Protein AF-0000000071768333 (afdb_homodimer)

Nearest PDB structures (foldseek):
  3u5z-assembly2_Q  TM=9.876E-01  e=2.118E-36  Tequatrovirus T4
  1b8h-assembly1_B  TM=9.860E-01  e=3.380E-34  Escherichia phage RB69
  3aiz-assembly1_C  TM=6.702E-01  e=4.436E-08  Sulfurisphaera tokodaii str. 7
  8dt6-assembly1_B  TM=5.498E-01  e=1.725E-06  Elizabethkingia anophelis NUHP1
  7stb-assembly1_F  TM=6.294E-01  e=1.256E-04  Saccharomyces cerevisiae S288C

Radius of gyration: 30.06 Å; Cα contacts (8 Å, |Δi|>4): 985; chains: 2; bounding box: 63×84×55 Å

Organism: Enterobacteria phage T2 (NCBI:txid2060721)

Sequence (456 aa):
MKLSKDTTALLKNFATINSGIMLKSGQFIMTRAVNGTTYAEANISDVIDFDVAIYDLNGFLGILSLVNDDAEISQSEDGNIKIADARSTIFWPAADPSTVVAPNKPIPFPVASVVTEIKAEDLQQLLRVSRGLQIDTIAITVKEGKIVINGFNKVEDSALTRVKYSLTLGDYDGENTFNFIINMANMKMQPGNYKLLLWAKGKQGAAKFEGEHANYVVALEADSTHDFMKLSKDTTALLKNFATINSGIMLKSGQFIMTRAVNGTTYAEANISDVIDFDVAIYDLNGFLGILSLVNDDAEISQSEDGNIKIADARSTIFWPAADPSTVVAPNKPIPFPVASVVTEIKAEDLQQLLRVSRGLQIDTIAITVKEGKIVINGFNKVEDSALTRVKYSLTLGDYDGENTFNFIINMANMKMQPGNYKLLLWAKGKQGAAKFEGEHANYVVALEADSTHDF

Secondary structure (DSSP, 8-state):
----HHHHHHHHHHHTT-S-EEE-SEEEEEEE-TTSSEEEEEEEEEEE-S-EEES-HHHHHHHHTTS-TT-EEEE-TTSPEEEE-SSEEEEEPPBPGGGS---SSPPPPPPPSEEEEE-HHHHHHHHHHHHHTT--EEEEEEETTEEEEEEE-TTT-TT--S--EEEEEEE------EEEEEEGGG--PPSS-EEEEEEEETTEEEEEEE-SS-EEEEEPPTT-EE--/----HHHHHHHHHHHTT-S-EEE-SEEEEEEE-TTSSEEEEEEEEEEE-S-EEES-HHHHHHHHTTS-TTPEEEE-TTS-EEEE-SS-EEEEPPBPGGGS---SS--PPPPPSEEEEE-HHHHHHHHHHHHHHT--EEEEEEETTEEEEEEE-TTT-TT--S-SEEEEEEE------EEEEEEGGG--PPSS-EEEEEEEETTEEEEEEE-SS-EEEEEPPTT-EE--

Solvent-accessible surface area (backbone atoms only — not comparable to full-atom values): 24592 Å² total; per-residue (Å²): 69,60,77,48,72,68,52,49,51,51,50,56,43,46,30,76,52,20,48,26,33,51,44,43,57,40,39,56,47,49,36,28,23,87,87,64,44,27,37,37,39,32,71,48,95,46,56,40,82,54,70,47,22,33,53,53,38,59,59,53,53,54,52,56,70,64,49,61,91,78,31,38,40,45,74,38,94,86,61,25,36,31,40,34,48,98,47,37,38,38,49,46,76,50,37,61,58,89,79,34,60,50,66,90,61,87,78,83,76,72,84,54,74,43,78,53,50,43,46,32,69,56,50,51,48,51,56,56,49,22,67,77,70,54,35,47,27,33,33,42,30,69,54,96,55,21,33,28,41,35,27,18,35,41,91,86,30,78,83,66,75,66,73,76,40,77,44,78,56,45,80,45,90,71,86,71,55,46,38,44,26,36,53,47,88,55,67,68,73,73,90,47,51,26,44,34,32,33,30,64,57,91,88,44,43,36,36,34,39,44,38,90,65,40,36,36,38,30,45,43,42,84,85,36,46,66,67,115,70,58,76,49,72,68,50,50,52,51,50,54,46,44,31,75,52,21,49,26,32,54,44,43,57,40,39,57,48,50,37,27,22,86,86,62,45,27,37,38,37,33,72,47,94,45,57,40,82,54,69,46,20,33,56,52,38,59,60,54,52,53,54,55,70,72,47,61,91,78,31,38,41,44,74,38,95,87,61,25,36,29,39,32,48,98,86,46,75,46,80,45,78,48,37,61,60,90,78,34,62,51,66,90,62,89,75,84,74,72,84,54,74,44,76,53,50,44,48,32,72,54,51,50,37,51,55,55,47,22,65,74,69,53,35,46,28,35,32,41,31,70,55,94,56,21,32,29,41,33,26,18,34,42,91,84,31,77,84,66,77,64,70,39,30,38,36,57,56,44,82,46,88,70,88,72,55,45,39,44,27,35,54,46,90,54,68,66,71,72,90,46,51,26,44,35,33,33,32,63,55,91,88,44,42,36,38,32,38,43,37,93,65,39,35,37,37,30,44,44,42,81,87,37,46,66,66,114

pLDDT: mean 96.25, std 2.47, range [83.44, 98.75]

InterPro domains:
  IPR004190 DNA polymerase processivity factor [PF02916] (1-109)
  IPR015200 Sliding clamp, C-terminal [PF09116] (115-222)
  IPR046389 Sliding clamp [MF_04161] (1-223)
  IPR046938 DNA clamp superfamily [SSF55979] (1-110)
  IPR046938 DNA clamp superfamily [SSF55979] (111-228)

Structure (mmCIF, N/CA/C/O backbone):
data_AF-0000000071768333-model_v1
#
loop_
_entity.id
_entity.type
_entity.pdbx_description
1 polymer 'Sliding clamp'
#
loop_
_atom_site.group_PDB
_atom_site.id
_atom_site.type_symbol
_atom_site.label_atom_id
_atom_site.label_alt_id
_atom_site.label_comp_id
_atom_site.label_asym_id
_atom_site.label_entity_id
_atom_site.label_seq_id
_atom_site.pdbx_PDB_ins_code
_atom_site.Cartn_x
_atom_site.Cartn_y
_atom_site.Cartn_z
_atom_site.occupancy
_atom_site.B_iso_or_equiv
_atom_site.auth_seq_id
_atom_site.auth_comp_id
_atom_site.auth_asym_id
_atom_site.auth_atom_id
_atom_site.pdbx_PDB_model_num
ATOM 1 N N . MET A 1 1 ? -15.289 -13.883 7.852 1 95 1 MET A N 1
ATOM 2 C CA . MET A 1 1 ? -14.164 -14.82 7.898 1 95 1 MET A CA 1
ATOM 3 C C . MET A 1 1 ? -12.875 -14.094 8.273 1 95 1 MET A C 1
ATOM 5 O O . MET A 1 1 ? -12.844 -12.867 8.328 1 95 1 MET A O 1
ATOM 9 N N . LYS A 1 2 ? -11.812 -14.945 8.594 1 94.31 2 LYS A N 1
ATOM 10 C CA . LYS A 1 2 ? -10.453 -14.469 8.836 1 94.31 2 LYS A CA 1
ATOM 11 C C . LYS A 1 2 ? -9.438 -15.25 7.996 1 94.31 2 LYS A C 1
ATOM 13 O O . LYS A 1 2 ? -9.633 -16.438 7.73 1 94.31 2 LYS A O 1
ATOM 18 N N . LEU A 1 3 ? -8.523 -14.523 7.559 1 95.62 3 LEU A N 1
ATOM 19 C CA . LEU A 1 3 ? -7.477 -15.18 6.781 1 95.62 3 LEU A CA 1
ATOM 20 C C . LEU A 1 3 ? -6.188 -15.289 7.59 1 95.62 3 LEU A C 1
ATOM 22 O O . LEU A 1 3 ? -5.648 -14.273 8.039 1 95.62 3 LEU A O 1
ATOM 26 N N . SER A 1 4 ? -5.801 -16.469 7.746 1 95.38 4 SER A N 1
ATOM 27 C CA . SER A 1 4 ? -4.543 -16.703 8.445 1 95.38 4 SER A CA 1
ATOM 28 C C . SER A 1 4 ? -3.355 -16.188 7.652 1 95.38 4 SER A C 1
ATOM 30 O O . SER A 1 4 ? -3.486 -15.867 6.469 1 95.38 4 SER A O 1
ATOM 32 N N . LYS A 1 5 ? -2.219 -16.156 8.32 1 94.5 5 LYS A N 1
ATOM 33 C CA . LYS A 1 5 ? -0.98 -15.734 7.668 1 94.5 5 LYS A CA 1
ATOM 34 C C . LYS A 1 5 ? -0.617 -16.672 6.523 1 94.5 5 LYS A C 1
ATOM 36 O O . LYS A 1 5 ? -0.11 -16.234 5.488 1 94.5 5 LYS A O 1
ATOM 41 N N . ASP A 1 6 ? -0.889 -17.938 6.691 1 95.81 6 ASP A N 1
ATOM 42 C CA . ASP A 1 6 ? -0.588 -18.938 5.664 1 95.81 6 ASP A CA 1
ATOM 43 C C . ASP A 1 6 ? -1.44 -18.703 4.418 1 95.81 6 ASP A C 1
ATOM 45 O O . ASP A 1 6 ? -0.931 -18.734 3.295 1 95.81 6 ASP A O 1
ATOM 49 N N . THR A 1 7 ? -2.68 -18.453 4.668 1 97 7 THR A N 1
ATOM 50 C CA . THR A 1 7 ? -3.57 -18.203 3.541 1 97 7 THR A CA 1
ATOM 51 C C . THR A 1 7 ? -3.195 -16.906 2.824 1 97 7 THR A C 1
ATOM 53 O O . THR A 1 7 ? -3.162 -16.859 1.594 1 97 7 THR A O 1
ATOM 56 N N . THR A 1 8 ? -2.877 -15.93 3.598 1 97.31 8 THR A N 1
ATOM 57 C CA . THR A 1 8 ? -2.494 -14.648 3.012 1 97.31 8 THR A CA 1
ATOM 58 C C . THR A 1 8 ? -1.223 -14.797 2.18 1 97.31 8 THR A C 1
ATOM 60 O O . THR A 1 8 ? -1.106 -14.203 1.106 1 97.31 8 THR A O 1
ATOM 63 N N . ALA A 1 9 ? -0.31 -15.617 2.668 1 96.94 9 ALA A N 1
ATOM 64 C CA . ALA A 1 9 ? 0.93 -15.852 1.934 1 96.94 9 ALA A CA 1
ATOM 65 C C . ALA A 1 9 ? 0.655 -16.531 0.598 1 96.94 9 ALA A C 1
ATOM 67 O O . ALA A 1 9 ? 1.267 -16.203 -0.418 1 96.94 9 ALA A O 1
ATOM 68 N N . LEU A 1 10 ? -0.223 -17.438 0.594 1 98.06 10 LEU A N 1
ATOM 69 C CA . LEU A 1 10 ? -0.598 -18.141 -0.635 1 98.06 10 LEU A CA 1
ATOM 70 C C . LEU A 1 10 ? -1.251 -17.172 -1.622 1 98.06 10 LEU A C 1
ATOM 72 O O . LEU A 1 10 ? -0.94 -17.203 -2.814 1 98.06 10 LEU A O 1
ATOM 76 N N . LEU A 1 11 ? -2.098 -16.344 -1.061 1 98.5 11 LEU A N 1
ATOM 77 C CA . LEU A 1 11 ? -2.783 -15.383 -1.915 1 98.5 11 LEU A CA 1
ATOM 78 C C . LEU A 1 11 ? -1.797 -14.375 -2.494 1 98.5 11 LEU A C 1
ATOM 80 O O . LEU A 1 11 ? -1.945 -13.938 -3.639 1 98.5 11 LEU A O 1
ATOM 84 N N . LYS A 1 12 ? -0.836 -14.031 -1.71 1 98.38 12 LYS A N 1
ATOM 85 C CA . LYS A 1 12 ? 0.216 -13.148 -2.215 1 98.38 12 LYS A CA 1
ATOM 86 C C . LYS A 1 12 ? 0.971 -13.805 -3.369 1 98.38 12 LYS A C 1
ATOM 88 O O . LYS A 1 12 ? 1.278 -13.148 -4.367 1 98.38 12 LYS A O 1
ATOM 93 N N . ASN A 1 13 ? 1.216 -15 -3.191 1 98.31 13 ASN A N 1
ATOM 94 C CA . ASN A 1 13 ? 1.855 -15.75 -4.273 1 98.31 13 ASN A CA 1
ATOM 95 C C . ASN A 1 13 ? 0.969 -15.805 -5.516 1 98.31 13 ASN A C 1
ATOM 97 O O . ASN A 1 13 ? 1.438 -15.562 -6.629 1 98.31 13 ASN A O 1
ATOM 101 N N . PHE A 1 14 ? -0.301 -16.125 -5.363 1 98.75 14 PHE A N 1
ATOM 102 C CA . PHE A 1 14 ? -1.235 -16.203 -6.48 1 98.75 14 PHE A CA 1
ATOM 103 C C . PHE A 1 14 ? -1.341 -14.867 -7.199 1 98.75 14 PHE A C 1
ATOM 105 O O . PHE A 1 14 ? -1.521 -14.828 -8.422 1 98.75 14 PHE A O 1
ATOM 112 N N . ALA A 1 15 ? -1.165 -13.82 -6.43 1 98.5 15 ALA A N 1
ATOM 113 C CA . ALA A 1 15 ? -1.24 -12.492 -7.02 1 98.5 15 ALA A CA 1
ATOM 114 C C . ALA A 1 15 ? -0.117 -12.273 -8.031 1 98.5 15 ALA A C 1
ATOM 116 O O . ALA A 1 15 ? -0.222 -11.414 -8.914 1 98.5 15 ALA A O 1
ATOM 117 N N . THR A 1 16 ? 1.006 -12.977 -7.91 1 98 16 THR A N 1
ATOM 118 C CA . THR A 1 16 ? 2.1 -12.875 -8.875 1 98 16 THR A CA 1
ATOM 119 C C . THR A 1 16 ? 1.741 -13.586 -10.172 1 98 16 THR A C 1
ATOM 121 O O . THR A 1 16 ? 2.375 -13.359 -11.203 1 98 16 THR A O 1
ATOM 124 N N . ILE A 1 17 ? 0.744 -14.445 -10.102 1 98.31 17 ILE A N 1
ATOM 125 C CA . ILE A 1 17 ? 0.297 -15.203 -11.266 1 98.31 17 ILE A CA 1
ATOM 126 C C . ILE A 1 17 ? -0.819 -14.445 -11.984 1 98.31 17 ILE A C 1
ATOM 128 O O . ILE A 1 17 ? -0.836 -14.367 -13.211 1 98.31 17 ILE A O 1
ATOM 132 N N . ASN A 1 18 ? -1.646 -13.945 -11.188 1 98.31 18 ASN A N 1
ATOM 133 C CA . ASN A 1 18 ? -2.783 -13.156 -11.648 1 98.31 18 ASN A CA 1
ATOM 134 C C . ASN A 1 18 ? -3.125 -12.031 -10.672 1 98.31 18 ASN A C 1
ATOM 136 O O . ASN A 1 18 ? -3.227 -12.266 -9.469 1 98.31 18 ASN A O 1
ATOM 140 N N . SER A 1 19 ? -3.346 -10.828 -11.234 1 98.19 19 SER A N 1
ATOM 141 C CA . SER A 1 19 ? -3.645 -9.695 -10.359 1 98.19 19 SER A CA 1
ATOM 142 C C . SER A 1 19 ? -5 -9.859 -9.68 1 98.19 19 SER A C 1
ATOM 144 O O . SER A 1 19 ? -5.234 -9.305 -8.609 1 98.19 19 SER A O 1
ATOM 146 N N . GLY A 1 20 ? -5.895 -10.633 -10.367 1 98.25 20 GLY A N 1
ATOM 147 C CA . GLY A 1 20 ? -7.215 -10.875 -9.805 1 98.25 20 GLY A CA 1
ATOM 148 C C . GLY A 1 20 ? -7.418 -12.312 -9.367 1 98.25 20 GLY A C 1
ATOM 149 O O . GLY A 1 20 ? -6.594 -13.18 -9.656 1 98.25 20 GLY A O 1
ATOM 150 N N . ILE A 1 21 ? -8.523 -12.516 -8.664 1 98.56 21 ILE A N 1
ATOM 151 C CA . ILE A 1 21 ? -8.844 -13.875 -8.242 1 98.56 21 ILE A CA 1
ATOM 152 C C . ILE A 1 21 ? -10.344 -14 -7.984 1 98.56 21 ILE A C 1
ATOM 154 O O . ILE A 1 21 ? -11 -13.016 -7.637 1 98.56 21 ILE A O 1
ATOM 158 N N . MET A 1 22 ? -10.852 -15.141 -8.227 1 98.44 22 MET A N 1
ATOM 159 C CA . MET A 1 22 ? -12.195 -15.523 -7.809 1 98.44 22 MET A CA 1
ATOM 160 C C . MET A 1 22 ? -12.148 -16.438 -6.594 1 98.44 22 MET A C 1
ATOM 162 O O . MET A 1 22 ? -11.633 -17.562 -6.676 1 98.44 22 MET A O 1
ATOM 166 N N . LEU A 1 23 ? -12.578 -15.93 -5.484 1 98 23 LEU A N 1
ATOM 167 C CA . LEU A 1 23 ? -12.695 -16.766 -4.293 1 98 23 LEU A CA 1
ATOM 168 C C . LEU A 1 23 ? -14.086 -17.406 -4.211 1 98 23 LEU A C 1
ATOM 170 O O . LEU A 1 23 ? -15.094 -16.703 -4.32 1 98 23 LEU A O 1
ATOM 174 N N . LYS A 1 24 ? -14.078 -18.625 -4.055 1 97.19 24 LYS A N 1
ATOM 175 C CA . LYS A 1 24 ? -15.32 -19.375 -3.863 1 97.19 24 LYS A CA 1
ATOM 176 C C . LYS A 1 24 ? -15.414 -19.922 -2.445 1 97.19 24 LYS A C 1
ATOM 178 O O . LYS A 1 24 ? -14.398 -20.266 -1.834 1 97.19 24 LYS A O 1
ATOM 183 N N . SER A 1 25 ? -16.672 -19.984 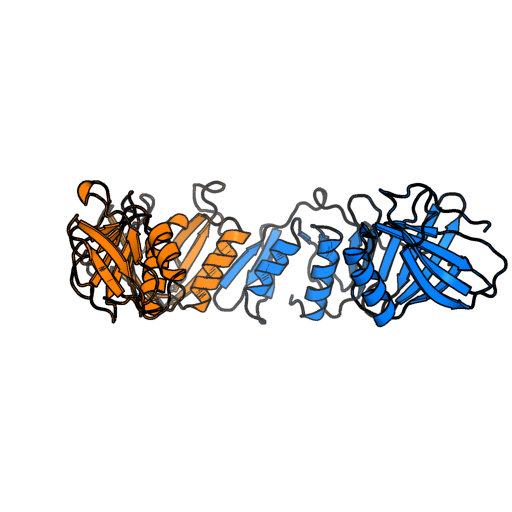-2.01 1 97.75 25 SER A N 1
ATOM 184 C CA . SER A 1 25 ? -16.906 -20.531 -0.677 1 97.75 25 SER A CA 1
ATOM 185 C C . SER A 1 25 ? -16.266 -21.922 -0.535 1 97.75 25 SER A C 1
ATOM 187 O O . SER A 1 25 ? -16.359 -22.75 -1.443 1 97.75 25 SER A O 1
ATOM 189 N N . GLY A 1 26 ? -15.609 -22.109 0.579 1 97.94 26 GLY A N 1
ATOM 190 C CA . GLY A 1 26 ? -14.922 -23.375 0.814 1 97.94 26 GLY A CA 1
ATOM 191 C C . GLY A 1 26 ? -13.469 -23.188 1.227 1 97.94 26 GLY A C 1
ATOM 192 O O . GLY A 1 26 ? -13.117 -22.172 1.826 1 97.94 26 GLY A O 1
ATOM 193 N N . GLN A 1 27 ? -12.664 -24.219 1.012 1 98.25 27 GLN A N 1
ATOM 194 C CA . GLN A 1 27 ? -11.281 -24.203 1.48 1 98.25 27 GLN A CA 1
ATOM 195 C C . GLN A 1 27 ? -10.305 -24.422 0.326 1 98.25 27 GLN A C 1
ATOM 197 O O . GLN A 1 27 ? -9.148 -24.781 0.542 1 98.25 27 GLN A O 1
ATOM 202 N N . PHE A 1 28 ? -10.867 -24.234 -0.88 1 98.12 28 PHE A N 1
ATOM 203 C CA . PHE A 1 28 ? -10.07 -24.438 -2.084 1 98.12 28 PHE A CA 1
ATOM 204 C C . PHE A 1 28 ? -9.938 -23.141 -2.875 1 98.12 28 PHE A C 1
ATOM 206 O O . PHE A 1 28 ? -10.945 -22.484 -3.168 1 98.12 28 PHE A O 1
ATOM 213 N N . ILE A 1 29 ? -8.703 -22.75 -3.17 1 98.44 29 ILE A N 1
ATOM 214 C CA . ILE A 1 29 ? -8.484 -21.562 -3.98 1 98.44 29 ILE A CA 1
ATOM 215 C C . ILE A 1 29 ? -7.668 -21.922 -5.219 1 98.44 29 ILE A C 1
ATOM 217 O O . ILE A 1 29 ? -6.883 -22.875 -5.199 1 98.44 29 ILE A O 1
ATOM 221 N N . MET A 1 30 ? -7.871 -21.203 -6.273 1 98.56 30 MET A N 1
ATOM 222 C CA . MET A 1 30 ? -7.145 -21.438 -7.52 1 98.56 30 MET A CA 1
ATOM 223 C C . MET A 1 30 ? -7.004 -20.141 -8.32 1 98.56 30 MET A C 1
ATOM 225 O O . MET A 1 30 ? -7.766 -19.203 -8.109 1 98.56 30 MET A O 1
ATOM 229 N N . THR A 1 31 ? -6.039 -20.078 -9.148 1 98.62 31 THR A N 1
ATOM 230 C CA . THR A 1 31 ? -5.777 -18.938 -10.031 1 98.62 31 THR A CA 1
ATOM 231 C C . THR A 1 31 ? -5.113 -19.406 -11.328 1 98.62 31 THR A C 1
ATOM 233 O O . THR A 1 31 ? -4.688 -20.562 -11.43 1 98.62 31 THR A O 1
ATOM 236 N N . ARG A 1 32 ? -5.133 -18.594 -12.281 1 98.06 32 ARG A N 1
ATOM 237 C CA . ARG A 1 32 ? -4.426 -18.844 -13.531 1 98.06 32 ARG A CA 1
ATOM 238 C C . ARG A 1 32 ? -3.967 -17.547 -14.18 1 98.06 32 ARG A C 1
ATOM 240 O O . ARG A 1 32 ? -4.613 -16.516 -14.023 1 98.06 32 ARG A O 1
ATOM 247 N N . ALA A 1 33 ? -2.912 -17.672 -14.852 1 97.75 33 ALA A N 1
ATOM 248 C CA . ALA A 1 33 ? -2.443 -16.516 -15.625 1 97.75 33 ALA A CA 1
ATOM 249 C C . ALA A 1 33 ? -3.422 -16.172 -16.734 1 97.75 33 ALA A C 1
ATOM 251 O O . ALA A 1 33 ? -4.094 -17.047 -17.281 1 97.75 33 ALA A O 1
ATOM 252 N N . VAL A 1 34 ? -3.465 -14.938 -17.109 1 95.88 34 VAL A N 1
ATOM 253 C CA . VAL A 1 34 ? -4.379 -14.445 -18.141 1 95.88 34 VAL A CA 1
ATOM 254 C C . VAL A 1 34 ? -4.086 -15.133 -19.469 1 95.88 34 VAL A C 1
ATOM 256 O O . VAL A 1 34 ? -5.012 -15.477 -20.203 1 95.88 34 VAL A O 1
ATOM 259 N N . ASN A 1 35 ? -2.834 -15.367 -19.703 1 95.12 35 ASN A N 1
ATOM 260 C CA . ASN A 1 35 ? -2.451 -15.984 -20.984 1 95.12 35 ASN A CA 1
ATOM 261 C C . ASN A 1 35 ? -2.521 -17.5 -20.906 1 95.12 35 ASN A C 1
ATOM 263 O O . ASN A 1 35 ? -2.174 -18.188 -21.875 1 95.12 35 ASN A O 1
ATOM 267 N N . GLY A 1 36 ? -2.844 -18.062 -19.766 1 94.38 36 GLY A N 1
ATOM 268 C CA . GLY A 1 36 ? -3.092 -19.484 -19.641 1 94.38 36 GLY A CA 1
ATOM 269 C C . GLY A 1 36 ? -1.823 -20.297 -19.453 1 94.38 36 GLY A C 1
ATOM 270 O O . GLY A 1 36 ? -1.857 -21.531 -19.5 1 94.38 36 GLY A O 1
ATOM 271 N N . THR A 1 37 ? -0.722 -19.688 -19.141 1 96.69 37 THR A N 1
ATOM 272 C CA . THR A 1 37 ? 0.565 -20.375 -19.109 1 96.69 37 THR A CA 1
ATOM 273 C C . THR A 1 37 ? 0.819 -20.984 -17.734 1 96.69 37 THR A C 1
ATOM 275 O O . THR A 1 37 ? 1.66 -21.875 -17.594 1 96.69 37 THR A O 1
ATOM 278 N N . THR A 1 38 ? 0.143 -20.469 -16.766 1 98 38 THR A N 1
ATOM 279 C CA . THR A 1 38 ? 0.355 -20.953 -15.398 1 98 38 THR A CA 1
ATOM 280 C C . THR A 1 38 ? -0.974 -21.094 -14.664 1 98 38 THR A C 1
ATOM 282 O O . THR A 1 38 ? -1.85 -20.234 -14.773 1 98 38 THR A O 1
ATOM 285 N N . TYR A 1 39 ? -1.145 -22.188 -14.031 1 98.25 39 TYR A N 1
ATOM 286 C CA . TYR A 1 39 ? -2.262 -22.5 -13.141 1 98.25 39 TYR A CA 1
ATOM 287 C C . TYR A 1 39 ? -1.769 -22.875 -11.75 1 98.25 39 TYR A C 1
ATOM 289 O O . TYR A 1 39 ? -0.759 -23.578 -11.617 1 98.25 39 TYR A O 1
ATOM 297 N N . ALA A 1 40 ? -2.422 -22.406 -10.711 1 98.56 40 ALA A N 1
ATOM 298 C CA . ALA A 1 40 ? -2.07 -22.766 -9.336 1 98.56 40 ALA A CA 1
ATOM 299 C C . ALA A 1 40 ? -3.318 -23.047 -8.508 1 98.56 40 ALA A C 1
ATOM 301 O O . ALA A 1 40 ? -4.383 -22.469 -8.758 1 98.56 40 ALA A O 1
ATOM 302 N N . GL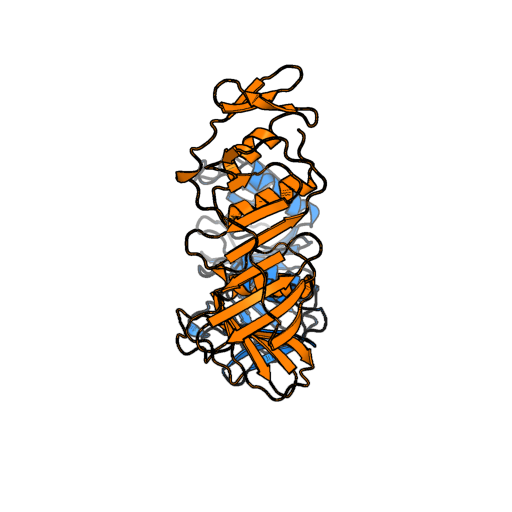U A 1 41 ? -3.168 -23.891 -7.555 1 98.5 41 GLU A N 1
ATOM 303 C CA . GLU A 1 41 ? -4.273 -24.25 -6.672 1 98.5 41 GLU A CA 1
ATOM 304 C C . GLU A 1 41 ? -3.768 -24.656 -5.293 1 98.5 41 GLU A C 1
ATOM 306 O O . GLU A 1 41 ? -2.609 -25.062 -5.145 1 98.5 41 GLU A O 1
ATOM 311 N N . ALA A 1 42 ? -4.648 -24.594 -4.273 1 98.44 42 ALA A N 1
ATOM 312 C CA . ALA A 1 42 ? -4.27 -24.969 -2.916 1 98.44 42 ALA A CA 1
ATOM 313 C C . ALA A 1 42 ? -5.508 -25.203 -2.051 1 98.44 42 ALA A C 1
ATOM 315 O O . ALA A 1 42 ? -6.539 -24.562 -2.238 1 98.44 42 ALA A O 1
ATOM 316 N N . ASN A 1 43 ? -5.371 -26.156 -1.178 1 98.06 43 ASN A N 1
ATOM 317 C CA . ASN A 1 43 ? -6.285 -26.25 -0.046 1 98.06 43 ASN A CA 1
ATOM 318 C C . ASN A 1 43 ? -5.805 -25.406 1.138 1 98.06 43 ASN A C 1
ATOM 320 O O . ASN A 1 43 ? -4.633 -25.469 1.513 1 98.06 43 ASN A O 1
ATOM 324 N N . ILE A 1 44 ? -6.695 -24.609 1.675 1 98.06 44 ILE A N 1
ATOM 325 C CA . ILE A 1 44 ? -6.293 -23.734 2.768 1 98.06 44 ILE A CA 1
ATOM 326 C C . ILE A 1 44 ? -6.98 -24.172 4.062 1 98.06 44 ILE A C 1
ATOM 328 O O . ILE A 1 44 ? -7.977 -24.906 4.027 1 98.06 44 ILE A O 1
ATOM 332 N N . SER A 1 45 ? -6.367 -23.734 5.168 1 96.62 45 SER A N 1
ATOM 333 C CA . SER A 1 45 ? -6.91 -24.094 6.477 1 96.62 45 SER A CA 1
ATOM 334 C C . SER A 1 45 ? -8.117 -23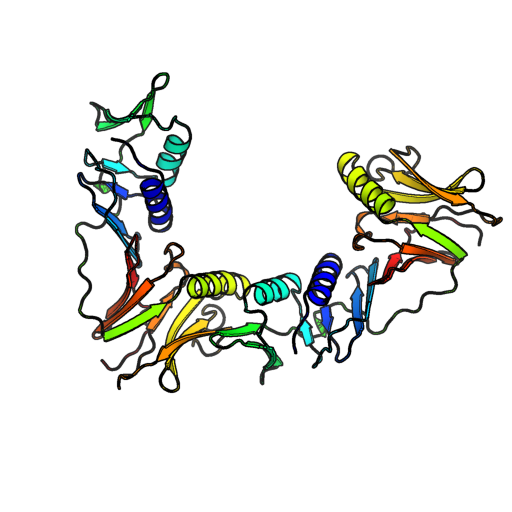.219 6.828 1 96.62 45 SER A C 1
ATOM 336 O O . SER A 1 45 ? -8.969 -23.625 7.617 1 96.62 45 SER A O 1
ATOM 338 N N . ASP A 1 46 ? -8.227 -22.047 6.266 1 96.75 46 ASP A N 1
ATOM 339 C CA . ASP A 1 46 ? -9.344 -21.141 6.488 1 96.75 46 ASP A CA 1
ATOM 340 C C . ASP A 1 46 ? -10.547 -21.531 5.629 1 96.75 46 ASP A C 1
ATOM 342 O O . ASP A 1 46 ? -10.43 -22.344 4.715 1 96.75 46 ASP A O 1
ATOM 346 N N . VAL A 1 47 ? -11.656 -20.969 6.031 1 97.75 47 VAL A N 1
ATOM 347 C CA . VAL A 1 47 ? -12.859 -21.188 5.238 1 97.75 47 VAL A CA 1
ATOM 348 C C . VAL A 1 47 ? -13.312 -19.875 4.613 1 97.75 47 VAL A C 1
ATOM 350 O O . VAL A 1 47 ? -13.523 -18.891 5.316 1 97.75 47 VAL A O 1
ATOM 353 N N . ILE A 1 48 ? -13.43 -19.844 3.32 1 97.75 48 ILE A N 1
ATOM 354 C CA . ILE A 1 48 ? -14.023 -18.719 2.621 1 97.75 48 ILE A CA 1
ATOM 355 C C . ILE A 1 48 ? -15.547 -18.781 2.748 1 97.75 48 ILE A C 1
ATOM 357 O O . ILE A 1 48 ? -16.172 -19.766 2.361 1 97.75 48 ILE A O 1
ATOM 361 N N . ASP A 1 49 ? -16.141 -17.656 3.121 1 96.62 49 ASP A N 1
ATOM 362 C CA . ASP A 1 49 ? -17.531 -17.688 3.549 1 96.62 49 ASP A CA 1
ATOM 363 C C . ASP A 1 49 ? -18.453 -17.25 2.422 1 96.62 49 ASP A C 1
ATOM 365 O O . ASP A 1 49 ? -19.672 -17.438 2.506 1 96.62 49 ASP A O 1
ATOM 369 N N . PHE A 1 50 ? -17.906 -16.625 1.479 1 96.56 50 PHE A N 1
ATOM 370 C CA . PHE A 1 50 ? -18.734 -16.141 0.381 1 96.56 50 PHE A CA 1
ATOM 371 C C . PHE A 1 50 ? -17.922 -16.047 -0.908 1 96.56 50 PHE A C 1
ATOM 373 O O . PHE A 1 50 ? -16.703 -15.922 -0.871 1 96.56 50 PHE A O 1
ATOM 380 N N . ASP A 1 51 ? -18.688 -16.156 -2.047 1 97.06 51 ASP A N 1
ATOM 381 C CA . ASP A 1 51 ? -18.062 -15.984 -3.354 1 97.06 51 ASP A CA 1
ATOM 382 C C . ASP A 1 51 ? -17.781 -14.516 -3.646 1 97.06 51 ASP A C 1
ATOM 384 O O . ASP A 1 51 ? -18.656 -13.664 -3.467 1 97.06 51 ASP A O 1
ATOM 388 N N . VAL A 1 52 ? -16.578 -14.219 -4.125 1 97.62 52 VAL A N 1
ATOM 389 C CA . VAL A 1 52 ? -16.281 -12.828 -4.453 1 97.62 52 VAL A CA 1
ATOM 390 C C . VAL A 1 52 ? -15.117 -12.773 -5.445 1 97.62 52 VAL A C 1
ATOM 392 O O . VAL A 1 52 ? -14.172 -13.555 -5.348 1 97.62 52 VAL A O 1
ATOM 395 N N . ALA A 1 53 ? -15.273 -11.883 -6.391 1 98.19 53 ALA A N 1
ATOM 396 C CA . ALA A 1 53 ? -14.188 -11.586 -7.32 1 98.19 53 ALA A CA 1
ATOM 397 C C . ALA A 1 53 ? -13.398 -10.359 -6.867 1 98.19 53 ALA A C 1
ATOM 399 O O . ALA A 1 53 ? -13.984 -9.336 -6.508 1 98.19 53 ALA A O 1
ATOM 400 N N . ILE A 1 54 ? -12.141 -10.508 -6.828 1 98.25 54 ILE A N 1
ATOM 401 C CA . ILE A 1 54 ? -11.242 -9.406 -6.484 1 98.25 54 ILE A CA 1
ATOM 402 C C . ILE A 1 54 ? -10.367 -9.062 -7.688 1 98.25 54 ILE A C 1
ATOM 404 O O . ILE A 1 54 ? -9.609 -9.914 -8.172 1 98.25 54 ILE A O 1
ATOM 408 N N . TYR A 1 55 ? -10.461 -7.844 -8.164 1 97.81 55 TYR A N 1
ATOM 409 C CA . TYR A 1 55 ? -9.727 -7.422 -9.352 1 97.81 55 TYR A CA 1
ATOM 410 C C . TYR A 1 55 ? -8.25 -7.184 -9.031 1 97.81 55 TYR A C 1
ATOM 412 O O . TYR A 1 55 ? -7.371 -7.57 -9.797 1 97.81 55 TYR A O 1
ATOM 420 N N . ASP A 1 56 ? -7.977 -6.543 -8.023 1 97.44 56 ASP A N 1
ATOM 421 C CA . ASP A 1 56 ? -6.629 -6.23 -7.551 1 97.44 56 ASP A CA 1
ATOM 422 C C . ASP A 1 56 ? -6.328 -6.938 -6.23 1 97.44 56 ASP A C 1
ATOM 424 O O . ASP A 1 56 ? -6.461 -6.344 -5.16 1 97.44 56 ASP A O 1
ATOM 428 N N . LEU A 1 57 ? -5.805 -8.141 -6.332 1 98.31 57 LEU A N 1
ATOM 429 C CA . LEU A 1 57 ? -5.562 -8.984 -5.164 1 98.31 57 LEU A CA 1
ATOM 430 C C . LEU A 1 57 ? -4.465 -8.391 -4.285 1 98.31 57 LEU A C 1
ATOM 432 O O . LEU A 1 57 ? -4.574 -8.406 -3.057 1 98.31 57 LEU A O 1
ATOM 436 N N . ASN A 1 58 ? -3.473 -7.832 -4.91 1 97.88 58 ASN A N 1
ATOM 437 C CA . ASN A 1 58 ? -2.393 -7.219 -4.141 1 97.88 58 ASN A CA 1
ATOM 438 C C . ASN A 1 58 ? -2.896 -6.039 -3.314 1 97.88 58 ASN A C 1
ATOM 440 O O . ASN A 1 58 ? -2.545 -5.906 -2.141 1 97.88 58 ASN A O 1
ATOM 444 N N . GLY A 1 59 ? -3.664 -5.238 -3.967 1 96.81 59 GLY A N 1
ATOM 445 C CA . GLY A 1 59 ? -4.254 -4.125 -3.236 1 96.81 59 GLY A CA 1
ATOM 446 C C . GLY A 1 59 ? -5.098 -4.566 -2.059 1 96.81 59 GLY A C 1
ATOM 447 O O . GLY A 1 59 ? -4.988 -4.008 -0.965 1 96.81 59 GLY A O 1
ATOM 448 N N . PHE A 1 60 ? -5.926 -5.566 -2.289 1 97.75 60 PHE A N 1
ATOM 449 C CA . PHE A 1 60 ? -6.785 -6.117 -1.248 1 97.75 60 PHE A CA 1
ATOM 450 C C . PHE A 1 60 ? -5.957 -6.629 -0.076 1 97.75 60 PHE A C 1
ATOM 452 O O . PHE A 1 60 ? -6.238 -6.305 1.079 1 97.75 60 PHE A O 1
ATOM 459 N N . LEU A 1 61 ? -4.957 -7.367 -0.364 1 97.38 61 LEU A N 1
ATOM 460 C CA . LEU A 1 61 ? -4.113 -7.934 0.68 1 97.38 61 LEU A CA 1
ATOM 461 C C . LEU A 1 61 ? -3.346 -6.84 1.414 1 97.38 61 LEU A C 1
ATOM 463 O O . LEU A 1 61 ? -3.082 -6.957 2.613 1 97.38 61 LEU A O 1
ATOM 467 N N . GLY A 1 62 ? -2.977 -5.82 0.643 1 95.5 62 GLY A N 1
ATOM 468 C CA . GLY A 1 62 ? -2.375 -4.66 1.277 1 95.5 62 GLY A CA 1
ATOM 469 C C . GLY A 1 62 ? -3.266 -4.023 2.326 1 95.5 62 GLY A C 1
ATOM 470 O O . GLY A 1 62 ? -2.793 -3.633 3.396 1 95.5 62 GLY A O 1
ATOM 471 N N . ILE A 1 63 ? -4.504 -3.889 2.02 1 95.38 63 ILE A N 1
ATOM 472 C CA . ILE A 1 63 ? -5.484 -3.326 2.943 1 95.38 63 ILE A CA 1
ATOM 473 C C . ILE A 1 63 ? -5.621 -4.23 4.164 1 95.38 63 ILE A C 1
ATOM 475 O O . ILE A 1 63 ? -5.684 -3.748 5.301 1 95.38 63 ILE A O 1
ATOM 479 N N . LEU A 1 64 ? -5.656 -5.516 3.969 1 94.75 64 LEU A N 1
ATOM 480 C CA . LEU A 1 64 ? -5.793 -6.473 5.062 1 94.75 64 LEU A CA 1
ATOM 481 C C . LEU A 1 64 ? -4.625 -6.352 6.035 1 94.75 64 LEU A C 1
ATOM 483 O O . LEU A 1 64 ? -4.793 -6.566 7.238 1 94.75 64 LEU A O 1
ATOM 487 N N . SER A 1 65 ? -3.527 -6.039 5.504 1 93.75 65 SER A N 1
ATOM 488 C CA . SER A 1 65 ? -2.336 -5.941 6.34 1 93.75 65 SER A CA 1
ATOM 489 C C . SER A 1 65 ? -2.398 -4.719 7.25 1 93.75 65 SER A C 1
ATOM 491 O O . SER A 1 65 ? -1.62 -4.605 8.195 1 93.75 65 SER A O 1
ATOM 493 N N . LEU A 1 66 ? -3.342 -3.816 6.992 1 91.69 66 LEU A N 1
ATOM 494 C CA . LEU A 1 66 ? -3.432 -2.559 7.723 1 91.69 66 LEU A CA 1
ATOM 495 C C . LEU A 1 66 ? -4.426 -2.67 8.875 1 91.69 66 LEU A C 1
ATOM 497 O O . LEU A 1 66 ? -4.578 -1.732 9.664 1 91.69 66 LEU A O 1
ATOM 501 N N . VAL A 1 67 ? -5.086 -3.742 8.953 1 91.12 67 VAL A N 1
ATOM 502 C CA . VAL A 1 67 ? -6.074 -3.906 10.016 1 91.12 67 VAL A CA 1
ATOM 503 C C . VAL A 1 67 ? -5.551 -4.895 11.055 1 91.12 67 VAL A C 1
ATOM 505 O O . VAL A 1 67 ? -4.57 -5.602 10.812 1 91.12 67 VAL A O 1
ATOM 508 N N . ASN A 1 68 ? -6.184 -4.855 12.148 1 86.81 68 ASN A N 1
ATOM 509 C CA . ASN A 1 68 ? -5.809 -5.766 13.234 1 86.81 68 ASN A CA 1
ATOM 510 C C . ASN A 1 68 ? -6.102 -7.219 12.867 1 86.81 68 ASN A C 1
ATOM 512 O O . ASN A 1 68 ? -6.992 -7.492 12.055 1 86.81 68 ASN A O 1
ATOM 516 N N . ASP A 1 69 ? -5.418 -8.078 13.602 1 85.5 69 ASP A N 1
ATOM 517 C CA . ASP A 1 69 ? -5.539 -9.516 13.344 1 85.5 69 ASP A CA 1
ATOM 518 C C . ASP A 1 69 ? -6.965 -10 13.602 1 85.5 69 ASP A C 1
ATOM 520 O O . ASP A 1 69 ? -7.398 -11 13.023 1 85.5 69 ASP A O 1
ATOM 524 N N . ASP A 1 70 ? -7.629 -9.242 14.367 1 88.31 70 ASP A N 1
ATOM 525 C CA . ASP A 1 70 ? -8.969 -9.68 14.758 1 88.31 70 ASP A CA 1
ATOM 526 C C . ASP A 1 70 ? -10.023 -9.125 13.805 1 88.31 70 ASP A C 1
ATOM 528 O O . ASP A 1 70 ? -11.219 -9.367 13.992 1 88.31 70 ASP A O 1
ATOM 532 N N . ALA A 1 71 ? -9.609 -8.461 12.789 1 93.06 71 ALA A N 1
ATOM 533 C CA . ALA A 1 71 ? -10.555 -7.906 11.836 1 93.06 71 ALA A CA 1
ATOM 534 C C . ALA A 1 71 ? -11.352 -9.008 11.148 1 93.06 71 ALA A C 1
ATOM 536 O O . ALA A 1 71 ? -10.812 -10.07 10.828 1 93.06 71 ALA A O 1
ATOM 537 N N . GLU A 1 72 ? -12.609 -8.742 10.93 1 96.75 72 GLU A N 1
ATOM 538 C CA . GLU A 1 72 ? -13.516 -9.688 10.281 1 96.75 72 GLU A CA 1
ATOM 539 C C . GLU A 1 72 ? -13.797 -9.281 8.836 1 96.75 72 GLU A C 1
ATOM 541 O O . GLU A 1 72 ? -14.078 -8.117 8.562 1 96.75 72 GLU A O 1
ATOM 546 N N . ILE A 1 73 ? -13.711 -10.258 7.965 1 97.69 73 ILE A N 1
ATOM 547 C CA . ILE A 1 73 ? -14.055 -10.055 6.562 1 97.69 73 ILE A CA 1
ATOM 548 C C . ILE A 1 73 ? -15.453 -10.594 6.289 1 97.69 73 ILE A C 1
ATOM 550 O O . ILE A 1 73 ? -15.758 -11.75 6.613 1 97.69 73 ILE A O 1
ATOM 554 N N . SER A 1 74 ? -16.297 -9.773 5.73 1 97.44 74 SER A N 1
ATOM 555 C CA . SER A 1 74 ? -17.656 -10.172 5.375 1 97.44 74 SER A CA 1
ATOM 556 C C . SER A 1 74 ? -18.109 -9.477 4.098 1 97.44 74 SER A C 1
ATOM 558 O O . SER A 1 74 ? -17.406 -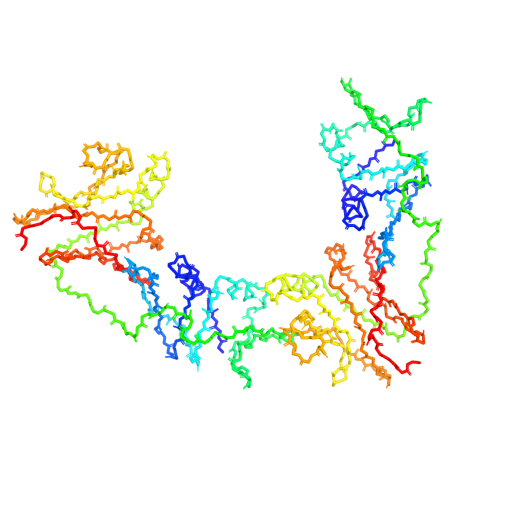8.633 3.547 1 97.44 74 SER A O 1
ATOM 560 N N . GLN A 1 75 ? -19.188 -9.922 3.619 1 96.56 75 GLN A N 1
ATOM 561 C CA . GLN A 1 75 ? -19.781 -9.258 2.461 1 96.56 75 GLN A CA 1
ATOM 562 C C . GLN A 1 75 ? -20.781 -8.195 2.891 1 96.56 75 GLN A C 1
ATOM 564 O O . GLN A 1 75 ? -21.688 -8.469 3.693 1 96.56 75 GLN A O 1
ATOM 569 N N . SER A 1 76 ? -20.578 -7.059 2.381 1 95.5 76 SER A N 1
ATOM 570 C CA . SER A 1 76 ? -21.531 -5.98 2.662 1 95.5 76 SER A CA 1
ATOM 571 C C . SER A 1 76 ? -22.828 -6.16 1.875 1 95.5 76 SER A C 1
ATOM 573 O O . SER A 1 76 ? -22.875 -6.957 0.936 1 95.5 76 SER A O 1
ATOM 575 N N . GLU A 1 77 ? -23.812 -5.359 2.197 1 92.44 77 GLU A N 1
ATOM 576 C CA . GLU A 1 77 ? -25.125 -5.445 1.566 1 92.44 77 GLU A CA 1
ATOM 577 C C . GLU A 1 77 ? -25.062 -5.082 0.086 1 92.44 77 GLU A C 1
ATOM 579 O O . GLU A 1 77 ? -25.797 -5.633 -0.73 1 92.44 77 GLU A O 1
ATOM 584 N N . ASP A 1 78 ? -24.141 -4.293 -0.241 1 91.56 78 ASP A N 1
ATOM 585 C CA . ASP A 1 78 ? -24.031 -3.836 -1.622 1 91.56 78 ASP A CA 1
ATOM 586 C C . ASP A 1 78 ? -23.125 -4.762 -2.43 1 91.56 78 ASP A C 1
ATOM 588 O O . ASP A 1 78 ? -22.797 -4.473 -3.586 1 91.56 78 ASP A O 1
ATOM 592 N N . GLY A 1 79 ? -22.625 -5.801 -1.838 1 92.94 79 GLY A N 1
ATOM 593 C CA . GLY A 1 79 ? -21.844 -6.801 -2.541 1 92.94 79 GLY A CA 1
ATOM 594 C C . GLY A 1 79 ? -20.344 -6.605 -2.381 1 92.94 79 GLY A C 1
ATOM 595 O O . GLY A 1 79 ? -19.562 -7.477 -2.758 1 92.94 79 GLY A O 1
ATOM 596 N N . ASN A 1 80 ? -19.953 -5.473 -1.738 1 96.19 80 ASN A N 1
ATOM 597 C CA . ASN A 1 80 ? -18.531 -5.195 -1.531 1 96.19 80 ASN A CA 1
ATOM 598 C C . ASN A 1 80 ? -17.984 -5.965 -0.334 1 96.19 80 ASN A C 1
ATOM 600 O O . ASN A 1 80 ? -18.734 -6.566 0.425 1 96.19 80 ASN A O 1
ATOM 604 N N . ILE A 1 81 ? -16.719 -6.012 -0.283 1 97.75 81 ILE A N 1
ATOM 605 C CA . ILE A 1 81 ? -16.062 -6.684 0.836 1 97.75 81 ILE A CA 1
ATOM 606 C C . ILE A 1 81 ? -15.938 -5.719 2.016 1 97.75 81 ILE A C 1
ATOM 608 O O . ILE A 1 81 ? -15.461 -4.594 1.862 1 97.75 81 ILE A O 1
ATOM 612 N N . LYS A 1 82 ? -16.438 -6.141 3.1 1 97.94 82 LYS A N 1
ATOM 613 C CA . LYS A 1 82 ? -16.344 -5.363 4.332 1 97.94 82 LYS A CA 1
ATOM 614 C C . LYS A 1 82 ? -15.289 -5.934 5.27 1 97.94 82 LYS A C 1
ATOM 616 O O . LYS A 1 82 ? -15.328 -7.121 5.605 1 97.94 82 LYS A O 1
ATOM 621 N N . ILE A 1 83 ? -14.336 -5.172 5.617 1 97.62 83 ILE A N 1
ATOM 622 C CA . ILE A 1 83 ? -13.312 -5.523 6.598 1 97.62 83 ILE A CA 1
ATOM 623 C C . ILE A 1 83 ? -13.477 -4.656 7.844 1 97.62 83 ILE A C 1
ATOM 625 O O . ILE A 1 83 ? -13.289 -3.436 7.789 1 97.62 83 ILE A O 1
ATOM 629 N N . ALA A 1 84 ? -13.766 -5.289 8.914 1 95.69 84 ALA A N 1
ATOM 630 C CA . ALA A 1 84 ? -14.109 -4.496 10.094 1 95.69 84 ALA A CA 1
ATOM 631 C C . ALA A 1 84 ? -13.359 -4.984 11.328 1 95.69 84 ALA A C 1
ATOM 633 O O . ALA A 1 84 ? -13.258 -6.191 11.562 1 95.69 84 ALA A O 1
ATOM 634 N N . ASP A 1 85 ? -12.75 -4.066 12.023 1 91.31 85 ASP A N 1
ATOM 635 C CA . ASP A 1 85 ? -12.289 -4.336 13.383 1 91.31 85 ASP A CA 1
ATOM 636 C C . ASP A 1 85 ? -13.062 -3.5 14.398 1 91.31 85 ASP A C 1
ATOM 638 O O . ASP A 1 85 ? -14.18 -3.055 14.125 1 91.31 85 ASP A O 1
ATOM 642 N N . ALA A 1 86 ? -12.555 -3.352 15.625 1 86.88 86 ALA A N 1
ATOM 643 C CA . ALA A 1 86 ? -13.289 -2.693 16.703 1 86.88 86 ALA A CA 1
ATOM 644 C C . ALA A 1 86 ? -13.492 -1.212 16.406 1 86.88 86 ALA A C 1
ATOM 646 O O . ALA A 1 86 ? -14.508 -0.631 16.781 1 86.88 86 ALA A O 1
ATOM 647 N N . ARG A 1 87 ? -12.625 -0.642 15.602 1 89.56 87 ARG A N 1
ATOM 648 C CA . ARG A 1 87 ? -12.695 0.812 15.492 1 89.56 87 ARG A CA 1
ATOM 649 C C . ARG A 1 87 ? -12.805 1.239 14.031 1 89.56 87 ARG A C 1
ATOM 651 O O . ARG A 1 87 ? -13.203 2.369 13.734 1 89.56 87 ARG A O 1
ATOM 658 N N . SER A 1 88 ? -12.469 0.298 13.172 1 94.31 88 SER A N 1
ATOM 659 C CA . SER A 1 88 ? -12.43 0.716 11.773 1 94.31 88 SER A CA 1
ATOM 660 C C . SER A 1 88 ? -13.156 -0.282 10.883 1 94.31 88 SER A C 1
ATOM 662 O O . SER A 1 88 ? -13.25 -1.466 11.211 1 94.31 88 SER A O 1
ATOM 664 N N . THR A 1 89 ? -13.75 0.251 9.844 1 96.62 89 THR A N 1
ATOM 665 C CA . THR A 1 89 ? -14.375 -0.542 8.789 1 96.62 89 THR A CA 1
ATOM 666 C C . THR A 1 89 ? -13.914 -0.077 7.414 1 96.62 89 THR A C 1
ATOM 668 O O . THR A 1 89 ? -13.938 1.118 7.113 1 96.62 89 THR A O 1
ATOM 671 N N . ILE A 1 90 ? -13.461 -0.949 6.637 1 97.5 90 ILE A N 1
ATOM 672 C CA . ILE A 1 90 ? -13.016 -0.688 5.277 1 97.5 90 ILE A CA 1
ATOM 673 C C . ILE A 1 90 ? -13.906 -1.432 4.285 1 97.5 90 ILE A C 1
ATOM 675 O O . ILE A 1 90 ? -14.227 -2.607 4.484 1 97.5 90 ILE A O 1
ATOM 679 N N . PHE A 1 91 ? -14.336 -0.739 3.26 1 97.25 91 PHE A N 1
ATOM 680 C CA . PHE A 1 91 ? -15.117 -1.354 2.195 1 97.25 91 PHE A CA 1
ATOM 681 C C . PHE A 1 91 ? -14.297 -1.471 0.916 1 97.25 91 PHE A C 1
ATOM 683 O O . PHE A 1 91 ? -14.039 -0.469 0.246 1 97.25 91 PHE A O 1
ATOM 690 N N . TRP A 1 92 ? -13.93 -2.688 0.586 1 97 92 TRP A N 1
ATOM 691 C CA . TRP A 1 92 ? -13.18 -2.961 -0.635 1 97 92 TRP A CA 1
ATOM 692 C C . TRP A 1 92 ? -14.117 -3.354 -1.772 1 97 92 TRP A C 1
ATOM 694 O O . TRP A 1 92 ? -14.969 -4.227 -1.608 1 97 92 TRP A O 1
ATOM 704 N N . PRO A 1 93 ? -13.961 -2.723 -2.875 1 95.19 93 PRO A N 1
ATOM 705 C CA . PRO A 1 93 ? -14.883 -3.027 -3.973 1 95.19 93 PRO A CA 1
ATOM 706 C C . PRO A 1 93 ? -14.719 -4.449 -4.504 1 95.19 93 PRO A C 1
ATOM 708 O O . PRO A 1 93 ? -13.617 -4.84 -4.898 1 95.19 93 PRO A O 1
ATOM 711 N N . ALA A 1 94 ? -15.805 -5.137 -4.543 1 96.19 94 ALA A N 1
ATOM 712 C CA . ALA A 1 94 ? -15.828 -6.414 -5.254 1 96.19 94 ALA A CA 1
ATOM 713 C C . ALA A 1 94 ? -15.875 -6.203 -6.762 1 96.19 94 ALA A C 1
ATOM 715 O O . ALA A 1 94 ? -16.469 -5.23 -7.238 1 96.19 94 ALA A O 1
ATOM 716 N N . ALA A 1 95 ? -15.242 -7.078 -7.445 1 96.81 95 ALA A N 1
ATOM 717 C CA . ALA A 1 95 ? -15.25 -6.992 -8.906 1 96.81 95 ALA A CA 1
ATOM 718 C C . ALA A 1 95 ? -16.391 -7.812 -9.492 1 96.81 95 ALA A C 1
ATOM 720 O O . ALA A 1 95 ? -16.891 -8.75 -8.859 1 96.81 95 ALA A O 1
ATOM 721 N N . ASP A 1 96 ? -16.812 -7.387 -10.633 1 96.19 96 ASP A N 1
ATOM 722 C CA . ASP A 1 96 ? -17.641 -8.297 -11.43 1 96.19 96 ASP A CA 1
ATOM 723 C C . ASP A 1 96 ? -16.859 -9.547 -11.812 1 96.19 96 ASP A C 1
ATOM 725 O O . ASP A 1 96 ? -15.75 -9.453 -12.359 1 96.19 96 ASP A O 1
ATOM 729 N N . PRO A 1 97 ? -17.391 -10.648 -11.555 1 95.25 97 PRO A N 1
ATOM 730 C CA . PRO A 1 97 ? -16.672 -11.891 -11.859 1 95.25 97 PRO A CA 1
ATOM 731 C C . PRO A 1 97 ? -16.219 -11.969 -13.312 1 95.25 97 PRO A C 1
ATOM 733 O O . PRO A 1 97 ? -15.18 -12.562 -13.602 1 95.25 97 PRO A O 1
ATOM 736 N N . SER A 1 98 ? -16.953 -11.328 -14.164 1 95.25 98 SER A N 1
ATOM 737 C CA . SER A 1 98 ? -16.625 -11.398 -15.586 1 95.25 98 SER A CA 1
ATOM 738 C C . SER A 1 98 ? -15.359 -10.617 -15.898 1 95.25 98 SER A C 1
ATOM 740 O O . SER A 1 98 ? -14.781 -10.781 -16.969 1 95.25 98 SER A O 1
ATOM 742 N N . THR A 1 99 ? -14.922 -9.75 -15 1 95.81 99 THR A N 1
ATOM 743 C CA . THR A 1 99 ? -13.766 -8.906 -15.25 1 95.81 99 THR A CA 1
ATOM 744 C C . THR A 1 99 ? -12.492 -9.57 -14.742 1 95.81 99 THR A C 1
ATOM 746 O O . THR A 1 99 ? -11.391 -9.062 -14.969 1 95.81 99 THR A O 1
ATOM 749 N N . VAL A 1 100 ? -12.648 -10.703 -14.078 1 97.31 100 VAL A N 1
ATOM 750 C CA . VAL A 1 100 ? -11.5 -11.398 -13.508 1 97.31 100 VAL A CA 1
ATOM 751 C C . VAL A 1 100 ? -11.289 -12.727 -14.227 1 97.31 100 VAL A C 1
ATOM 753 O O . VAL A 1 100 ? -12.195 -13.547 -14.312 1 97.31 100 VAL A O 1
ATOM 756 N N . VAL A 1 101 ? -10.141 -12.883 -14.766 1 96.88 101 VAL A N 1
ATOM 757 C CA . VAL A 1 101 ? -9.773 -14.164 -15.367 1 96.88 101 VAL A CA 1
ATOM 758 C C . VAL A 1 101 ? -9.5 -15.188 -14.266 1 96.88 101 VAL A C 1
ATOM 760 O O . VAL A 1 101 ? -8.609 -14.992 -13.438 1 96.88 101 VAL A O 1
ATOM 763 N N . ALA A 1 102 ? -10.273 -16.203 -14.195 1 96.5 102 ALA A N 1
ATOM 764 C CA . ALA A 1 102 ? -10.148 -17.234 -13.18 1 96.5 102 ALA A CA 1
ATOM 765 C C . ALA A 1 102 ? -10.477 -18.609 -13.75 1 96.5 102 ALA A C 1
ATOM 767 O O . ALA A 1 102 ? -11.234 -18.719 -14.719 1 96.5 102 ALA A O 1
ATOM 768 N N . PRO A 1 103 ? -9.828 -19.641 -13.203 1 96.19 103 PRO A N 1
ATOM 769 C CA . PRO A 1 103 ? -10.25 -20.984 -13.633 1 96.19 103 PRO A CA 1
ATOM 770 C C . PRO A 1 103 ? -11.695 -21.297 -13.258 1 96.19 103 PRO A C 1
ATOM 772 O O . PRO A 1 103 ? -12.164 -20.875 -12.188 1 96.19 103 PRO A O 1
ATOM 775 N N . ASN A 1 104 ? -12.367 -21.984 -14.086 1 92 104 ASN A N 1
ATOM 776 C CA . ASN A 1 104 ? -13.75 -22.359 -13.812 1 92 104 ASN A CA 1
ATOM 777 C C . ASN A 1 104 ? -13.828 -23.562 -12.891 1 92 104 ASN A C 1
ATOM 779 O O . ASN A 1 104 ? -14.719 -23.656 -12.039 1 92 104 ASN A O 1
ATOM 783 N N . LYS A 1 105 ? -12.922 -24.422 -13.094 1 92.56 105 LYS A N 1
ATOM 784 C CA . LYS A 1 105 ? -12.805 -25.641 -12.305 1 92.56 105 LYS A CA 1
ATOM 785 C C . LYS A 1 105 ? -11.352 -26.078 -12.18 1 92.56 105 LYS A C 1
ATOM 787 O O . LYS A 1 105 ? -10.5 -25.641 -12.953 1 92.56 105 LYS A O 1
ATOM 792 N N . PRO A 1 106 ? -11.133 -26.859 -11.141 1 92.62 106 PRO A N 1
ATOM 793 C CA . PRO A 1 106 ? -9.781 -27.406 -11.055 1 92.62 106 PRO A CA 1
ATOM 794 C C . PRO A 1 106 ? -9.391 -28.188 -12.305 1 92.62 106 PRO A C 1
ATOM 796 O O . PRO A 1 106 ? -10.242 -28.828 -12.938 1 92.62 106 PRO A O 1
ATOM 799 N N . ILE A 1 107 ? -8.188 -28.156 -12.609 1 87.5 107 ILE A N 1
ATOM 800 C CA . ILE A 1 107 ? -7.691 -28.859 -13.789 1 87.5 107 ILE A CA 1
ATOM 801 C C . ILE A 1 107 ? -6.984 -30.141 -13.359 1 87.5 107 ILE A C 1
ATOM 803 O O . ILE A 1 107 ? -5.945 -30.094 -12.695 1 87.5 107 ILE A O 1
ATOM 807 N N . PRO A 1 108 ? -7.605 -31.203 -13.844 1 91.44 108 PRO A N 1
ATOM 808 C CA . PRO A 1 108 ? -6.879 -32.438 -13.57 1 91.44 108 PRO A CA 1
ATOM 809 C C . PRO A 1 108 ? -5.605 -32.594 -14.398 1 91.44 108 PRO A C 1
ATO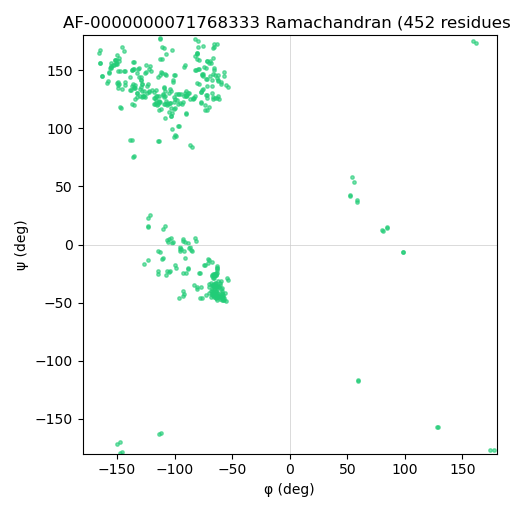M 811 O O . PRO A 1 108 ? -5.586 -32.219 -15.578 1 91.44 108 PRO A O 1
ATOM 814 N N . PHE A 1 109 ? -4.625 -33 -13.789 1 95.69 109 PHE A N 1
ATOM 815 C CA . PHE A 1 109 ? -3.377 -33.25 -14.5 1 95.69 109 PHE A CA 1
ATOM 816 C C . PHE A 1 109 ? -3.324 -34.719 -14.992 1 95.69 109 PHE A C 1
ATOM 818 O O . PHE A 1 109 ? -3.6 -35.625 -14.234 1 95.69 109 PHE A O 1
ATOM 825 N N . PRO A 1 110 ? -3.027 -34.875 -16.203 1 95.44 110 PRO A N 1
ATOM 826 C CA . PRO A 1 110 ? -2.965 -36.25 -16.734 1 95.44 110 PRO A CA 1
ATOM 827 C C . PRO A 1 110 ? -1.838 -37.062 -16.109 1 95.44 110 PRO A C 1
ATOM 829 O O . PRO A 1 110 ? -1.039 -36.531 -15.336 1 95.44 110 PRO A O 1
ATOM 832 N N . VAL A 1 111 ? -1.882 -38.375 -16.484 1 94.75 111 VAL A N 1
ATOM 833 C CA . VAL A 1 111 ? -0.8 -39.219 -16.016 1 94.75 111 VAL A CA 1
ATOM 834 C C . VAL A 1 111 ? 0.532 -38.75 -16.578 1 94.75 111 VAL A C 1
ATOM 836 O O . VAL A 1 111 ? 0.69 -38.625 -17.797 1 94.75 111 VAL A O 1
ATOM 839 N N . ALA A 1 112 ? 1.452 -38.531 -15.711 1 96.06 112 ALA A N 1
ATOM 840 C CA . ALA A 1 112 ? 2.74 -37.938 -16.078 1 96.06 112 ALA A CA 1
ATOM 841 C C . ALA A 1 112 ? 3.561 -38.906 -16.922 1 96.06 112 ALA A C 1
ATOM 843 O O . ALA A 1 112 ? 3.555 -40.125 -16.672 1 96.06 112 ALA A O 1
ATOM 844 N N . SER A 1 113 ? 4.273 -38.375 -17.812 1 94 113 SER A N 1
ATOM 845 C CA . SER A 1 113 ? 5.242 -39.125 -18.609 1 94 113 SER A CA 1
ATOM 846 C C . SER A 1 113 ? 6.543 -39.344 -17.844 1 94 113 SER A C 1
ATOM 848 O O . SER A 1 113 ? 7.203 -40.375 -18 1 94 113 SER A O 1
ATOM 850 N N . VAL A 1 114 ? 6.926 -38.406 -17.141 1 96.44 114 VAL A N 1
ATOM 851 C CA . VAL A 1 114 ? 8.148 -38.438 -16.344 1 96.44 114 VAL A CA 1
ATOM 852 C C . VAL A 1 114 ? 7.871 -37.844 -14.961 1 96.44 114 VAL A C 1
ATOM 854 O O . VAL A 1 114 ? 7.152 -36.844 -14.828 1 96.44 114 VAL A O 1
ATOM 857 N N . VAL A 1 115 ? 8.43 -38.5 -13.922 1 97.19 115 VAL A N 1
ATOM 858 C CA . VAL A 1 115 ? 8.312 -38 -12.555 1 97.19 115 VAL A CA 1
ATOM 859 C C . VAL A 1 115 ? 9.703 -37.812 -11.945 1 97.19 115 VAL A C 1
ATOM 861 O O . VAL A 1 115 ? 10.555 -38.719 -12.062 1 97.19 115 VAL A O 1
ATOM 864 N N . THR A 1 116 ? 9.914 -36.719 -11.414 1 97.75 116 THR A N 1
ATOM 865 C CA . THR A 1 116 ? 11.141 -36.438 -10.68 1 97.75 116 THR A CA 1
ATOM 866 C C . THR A 1 116 ? 10.867 -35.469 -9.539 1 97.75 116 THR A C 1
ATOM 868 O O . THR A 1 116 ? 9.719 -35.281 -9.141 1 97.75 116 THR A O 1
ATOM 871 N N . GLU A 1 117 ? 11.93 -34.938 -8.883 1 98.25 117 GLU A N 1
ATOM 872 C CA . GLU A 1 117 ? 11.773 -34 -7.785 1 98.25 117 GLU A CA 1
ATOM 873 C C . GLU A 1 117 ? 12.773 -32.844 -7.891 1 98.25 117 GLU A C 1
ATOM 875 O O . GLU A 1 117 ? 13.844 -33 -8.484 1 98.25 117 GLU A O 1
ATOM 880 N N . ILE A 1 118 ? 12.32 -31.828 -7.391 1 98 118 ILE A N 1
ATOM 881 C CA . ILE A 1 118 ? 13.242 -30.719 -7.234 1 98 118 ILE A CA 1
ATOM 882 C C . ILE A 1 118 ? 13.211 -30.219 -5.789 1 98 118 ILE A C 1
ATOM 884 O O . ILE A 1 118 ? 12.141 -29.938 -5.25 1 98 118 ILE A O 1
ATOM 888 N N . LYS A 1 119 ? 14.328 -30.125 -5.219 1 97.44 119 LYS A N 1
ATOM 889 C CA . LYS A 1 119 ? 14.438 -29.703 -3.826 1 97.44 119 LYS A CA 1
ATOM 890 C C . LYS A 1 119 ? 14.344 -28.188 -3.711 1 97.44 119 LYS A C 1
ATOM 892 O O . LYS A 1 119 ? 14.688 -27.453 -4.648 1 97.44 119 LYS A O 1
ATOM 897 N N . ALA A 1 120 ? 14.008 -27.812 -2.508 1 97.5 120 ALA A N 1
ATOM 898 C CA . ALA A 1 120 ? 13.828 -26.391 -2.23 1 97.5 120 ALA A CA 1
ATOM 899 C C . ALA A 1 120 ? 15.109 -25.609 -2.516 1 97.5 120 ALA A C 1
ATOM 901 O O . ALA A 1 120 ? 15.078 -24.562 -3.164 1 97.5 120 ALA A O 1
ATOM 902 N N . GLU A 1 121 ? 16.188 -26.094 -2.098 1 97.38 121 GLU A N 1
ATOM 903 C CA . GLU A 1 121 ? 17.469 -25.406 -2.27 1 97.38 121 GLU A CA 1
ATOM 904 C C . GLU A 1 121 ? 17.859 -25.312 -3.746 1 97.38 121 GLU A C 1
ATOM 906 O O . GLU A 1 121 ? 18.438 -24.312 -4.176 1 97.38 121 GLU A O 1
ATOM 911 N N . ASP A 1 122 ? 17.516 -26.375 -4.484 1 97 122 ASP A N 1
ATOM 912 C CA . ASP A 1 122 ? 17.828 -26.375 -5.91 1 97 122 ASP A CA 1
ATOM 913 C C . ASP A 1 122 ? 16.969 -25.375 -6.664 1 97 122 ASP A C 1
ATOM 915 O O . ASP A 1 122 ? 17.469 -24.641 -7.52 1 97 122 ASP A O 1
ATOM 919 N N . LEU A 1 123 ? 15.727 -25.359 -6.297 1 96.81 123 LEU A N 1
ATOM 920 C CA . LEU A 1 123 ? 14.828 -24.422 -6.941 1 96.81 123 LEU A CA 1
ATOM 921 C C . LEU A 1 123 ? 15.25 -22.984 -6.648 1 96.81 123 LEU A C 1
ATOM 923 O O . LEU A 1 123 ? 15.281 -22.141 -7.551 1 96.81 123 LEU A O 1
ATOM 927 N N . GLN A 1 124 ? 15.562 -22.703 -5.469 1 96.06 124 GLN A N 1
ATOM 928 C CA . GLN A 1 124 ? 16.031 -21.375 -5.078 1 96.06 124 GLN A CA 1
ATOM 929 C C . GLN A 1 124 ? 17.297 -21 -5.82 1 96.06 124 GLN A C 1
ATOM 931 O O . GLN A 1 124 ? 17.453 -19.859 -6.281 1 96.06 124 GLN A O 1
ATOM 936 N N . GLN A 1 125 ? 18.188 -21.938 -5.898 1 96.12 125 GLN A N 1
ATOM 937 C CA . GLN A 1 125 ? 19.422 -21.688 -6.645 1 96.12 125 GLN A CA 1
ATOM 938 C C . GLN A 1 125 ? 19.109 -21.375 -8.109 1 96.12 125 GLN A C 1
ATOM 940 O O . GLN A 1 125 ? 19.656 -20.422 -8.656 1 96.12 125 GLN A O 1
ATOM 945 N N . LEU A 1 126 ? 18.281 -22.172 -8.68 1 96.56 126 LEU A N 1
ATOM 946 C CA . LEU A 1 126 ? 17.891 -21.969 -10.07 1 96.56 126 LEU A CA 1
ATOM 947 C C . LEU A 1 126 ? 17.344 -20.562 -10.273 1 96.56 126 LEU A C 1
ATOM 949 O O . LEU A 1 126 ? 17.781 -19.844 -11.164 1 96.56 126 LEU A O 1
ATOM 953 N N . LEU A 1 127 ? 16.422 -20.141 -9.398 1 94.12 127 LEU A N 1
ATOM 954 C CA . LEU A 1 127 ? 15.773 -18.844 -9.531 1 94.12 127 LEU A CA 1
ATOM 955 C C . LEU A 1 127 ? 16.781 -17.719 -9.328 1 94.12 127 LEU A C 1
ATOM 957 O O . LEU A 1 127 ? 16.766 -16.719 -10.07 1 94.12 127 LEU A O 1
ATOM 961 N N . ARG A 1 128 ? 17.609 -17.75 -8.391 1 94.31 128 ARG A N 1
ATOM 962 C CA . ARG A 1 128 ? 18.609 -16.734 -8.102 1 94.31 128 ARG A CA 1
ATOM 963 C C . ARG A 1 128 ? 19.625 -16.609 -9.242 1 94.31 128 ARG A C 1
ATOM 965 O O . ARG A 1 128 ? 19.938 -15.5 -9.68 1 94.31 128 ARG A O 1
ATOM 972 N N . VAL A 1 129 ? 20.094 -17.75 -9.695 1 95.75 129 VAL A N 1
ATOM 973 C CA . VAL A 1 129 ? 21.078 -17.781 -10.766 1 95.75 129 VAL A CA 1
ATOM 974 C C . VAL A 1 129 ? 20.469 -17.25 -12.055 1 95.75 129 VAL A C 1
ATOM 976 O O . VAL A 1 129 ? 21.141 -16.578 -12.844 1 95.75 129 VAL A O 1
ATOM 979 N N . SER A 1 130 ? 19.25 -17.547 -12.219 1 96.25 130 SER A N 1
ATOM 980 C CA . SER A 1 130 ? 18.562 -17.094 -13.43 1 96.25 130 SER A CA 1
ATOM 981 C C . SER A 1 130 ? 18.594 -15.57 -13.547 1 96.25 130 SER A C 1
ATOM 983 O O . SER A 1 130 ? 18.797 -15.031 -14.633 1 96.25 130 SER A O 1
ATOM 985 N N . ARG A 1 131 ? 18.391 -14.797 -12.477 1 93.19 131 ARG A N 1
ATOM 986 C CA . ARG A 1 131 ? 18.406 -13.336 -12.484 1 93.19 131 ARG A CA 1
ATOM 987 C C . ARG A 1 131 ? 19.797 -12.812 -12.812 1 93.19 131 ARG A C 1
ATOM 989 O O . ARG A 1 131 ? 19.953 -11.898 -13.625 1 93.19 131 ARG A O 1
ATOM 996 N N . GLY A 1 132 ? 20.828 -13.422 -12.25 1 95.19 132 GLY A N 1
ATOM 997 C CA . GLY A 1 132 ? 22.203 -12.984 -12.43 1 95.19 132 GLY A CA 1
ATOM 998 C C . GLY A 1 132 ? 22.719 -13.234 -13.836 1 95.19 132 GLY A C 1
ATOM 999 O O . GLY A 1 132 ? 23.453 -12.406 -14.383 1 95.19 132 GLY A O 1
ATOM 1000 N N . LEU A 1 133 ? 22.312 -14.336 -14.406 1 96.38 133 LEU A N 1
ATOM 1001 C CA . LEU A 1 133 ? 22.844 -14.742 -15.703 1 96.38 133 LEU A CA 1
ATOM 1002 C C . LEU A 1 133 ? 21.844 -14.461 -16.812 1 96.38 133 LEU A C 1
ATOM 1004 O O . LEU A 1 133 ? 22.047 -14.883 -17.953 1 96.38 133 LEU A O 1
ATOM 1008 N N . GLN A 1 134 ? 20.719 -13.789 -16.422 1 96.44 134 GLN A N 1
ATOM 1009 C CA . GLN A 1 134 ? 19.656 -13.422 -17.344 1 96.44 134 GLN A CA 1
ATOM 1010 C C . GLN A 1 134 ? 19.078 -14.656 -18.047 1 96.44 134 GLN A C 1
ATOM 1012 O O . GLN A 1 134 ? 18.891 -14.648 -19.266 1 96.44 134 GLN A O 1
ATOM 1017 N N . ILE A 1 135 ? 18.984 -15.758 -17.328 1 98 135 ILE A N 1
ATOM 1018 C CA . ILE A 1 135 ? 18.328 -16.953 -17.812 1 98 135 ILE A CA 1
ATOM 1019 C C . ILE A 1 135 ? 16.812 -16.734 -17.891 1 98 135 ILE A C 1
ATOM 1021 O O . ILE A 1 135 ? 16.172 -16.484 -16.859 1 98 135 ILE A O 1
ATOM 1025 N N . ASP A 1 136 ? 16.266 -16.828 -19.078 1 98.19 136 ASP A N 1
ATOM 1026 C CA . ASP A 1 136 ? 14.836 -16.578 -19.25 1 98.19 136 ASP A CA 1
ATOM 1027 C C . ASP A 1 136 ? 14.102 -17.859 -19.641 1 98.19 136 ASP A C 1
ATOM 1029 O O . ASP A 1 136 ? 12.867 -17.875 -19.703 1 98.19 136 ASP A O 1
ATOM 1033 N N . THR A 1 137 ? 14.906 -18.922 -19.891 1 98.5 137 THR A N 1
ATOM 1034 C CA . THR A 1 137 ? 14.344 -20.172 -20.375 1 98.5 137 THR A CA 1
ATOM 1035 C C . THR A 1 137 ? 15.07 -21.359 -19.766 1 98.5 137 THR A C 1
ATOM 1037 O O . THR A 1 137 ? 16.297 -21.359 -19.656 1 98.5 137 THR A O 1
ATOM 1040 N N . ILE A 1 138 ? 14.266 -22.375 -19.422 1 98.5 138 ILE A N 1
ATOM 1041 C CA . ILE A 1 138 ? 14.898 -23.609 -19 1 98.5 138 ILE A CA 1
ATOM 1042 C C . ILE A 1 138 ? 14.391 -24.766 -19.859 1 98.5 138 ILE A C 1
ATOM 1044 O O . ILE A 1 138 ? 13.297 -24.703 -20.422 1 98.5 138 ILE A O 1
ATOM 1048 N N . ALA A 1 139 ? 15.203 -25.781 -19.953 1 98.5 139 ALA A N 1
ATOM 1049 C CA . ALA A 1 139 ? 14.836 -27.031 -20.609 1 98.5 139 ALA A CA 1
ATOM 1050 C C . ALA A 1 139 ? 15.086 -28.219 -19.703 1 98.5 139 ALA A C 1
ATOM 1052 O O . ALA A 1 139 ? 16.156 -28.328 -19.094 1 98.5 139 ALA A O 1
ATOM 1053 N N . ILE A 1 140 ? 14.133 -29 -19.547 1 98.5 140 ILE A N 1
ATOM 1054 C CA . ILE A 1 140 ? 14.266 -30.266 -18.812 1 98.5 140 ILE A CA 1
ATOM 1055 C C . ILE A 1 140 ? 14.484 -31.406 -19.812 1 98.5 140 ILE A C 1
ATOM 1057 O O . ILE A 1 140 ? 13.656 -31.625 -20.703 1 98.5 140 ILE A O 1
ATOM 1061 N N . THR A 1 141 ? 15.562 -32.062 -19.672 1 98.19 141 THR A N 1
ATOM 1062 C CA . THR A 1 141 ? 15.938 -33.094 -20.641 1 98.19 141 THR A CA 1
ATOM 1063 C C . THR A 1 141 ? 16.672 -34.25 -19.969 1 98.19 141 THR A C 1
ATOM 1065 O O . THR A 1 141 ? 16.797 -34.281 -18.75 1 98.19 141 THR A O 1
ATOM 1068 N N . VAL A 1 142 ? 17.094 -35.25 -20.75 1 97.44 142 VAL A N 1
ATOM 1069 C CA . VAL A 1 142 ? 17.859 -36.375 -20.281 1 97.44 142 VAL A CA 1
ATOM 1070 C C . VAL A 1 142 ? 19.281 -36.281 -20.812 1 97.44 142 VAL A C 1
ATOM 1072 O O . VAL A 1 142 ? 19.5 -36.062 -22 1 97.44 142 VAL A O 1
ATOM 1075 N N . LYS A 1 143 ? 20.172 -36.406 -19.906 1 95.06 143 LYS A N 1
ATOM 1076 C CA . LYS A 1 143 ? 21.594 -36.469 -20.25 1 95.06 143 LYS A CA 1
ATOM 1077 C C . LYS A 1 143 ? 22.297 -37.562 -19.438 1 95.06 143 LYS A C 1
ATOM 1079 O O . LYS A 1 143 ? 22.312 -37.531 -18.219 1 95.06 143 LYS A O 1
ATOM 1084 N N . GLU A 1 144 ? 22.875 -38.5 -20.219 1 93.56 144 GLU A N 1
ATOM 1085 C CA . GLU A 1 144 ? 23.656 -39.594 -19.594 1 93.56 144 GLU A CA 1
ATOM 1086 C C . GLU A 1 144 ? 22.844 -40.281 -18.516 1 93.56 144 GLU A C 1
ATOM 1088 O O . GLU A 1 144 ? 23.328 -40.469 -17.391 1 93.56 144 GLU A O 1
ATOM 1093 N N . GLY A 1 145 ? 21.594 -40.531 -18.781 1 94.81 145 GLY A N 1
ATOM 1094 C CA . GLY A 1 145 ? 20.734 -41.312 -17.906 1 94.81 145 GLY A CA 1
ATOM 1095 C C . GLY A 1 145 ? 20.188 -40.531 -16.734 1 94.81 145 GLY A C 1
ATOM 1096 O O . GLY A 1 145 ? 19.672 -41.125 -15.773 1 94.81 145 GLY A O 1
ATOM 1097 N N . LYS A 1 146 ? 20.344 -39.219 -16.797 1 97.56 146 LYS A N 1
ATOM 1098 C CA . LYS A 1 146 ? 19.844 -38.375 -15.719 1 97.56 146 LYS A CA 1
ATOM 1099 C C . LYS A 1 146 ? 18.906 -37.281 -16.25 1 97.56 146 LYS A C 1
ATOM 1101 O O . LYS A 1 146 ? 19.078 -36.812 -17.375 1 97.56 146 LYS A O 1
ATOM 1106 N N . ILE A 1 147 ? 17.953 -36.938 -15.422 1 98.25 147 ILE A N 1
ATOM 1107 C CA . ILE A 1 147 ? 17.125 -35.781 -15.742 1 98.25 147 ILE A CA 1
ATOM 1108 C C . ILE A 1 147 ? 17.859 -34.5 -15.32 1 98.25 147 ILE A C 1
ATOM 1110 O O . ILE A 1 147 ? 18.312 -34.375 -14.188 1 98.25 147 ILE A O 1
ATOM 1114 N N . VAL A 1 148 ? 17.953 -33.594 -16.281 1 98.25 148 VAL A N 1
ATOM 1115 C CA . VAL A 1 148 ? 18.703 -32.375 -16.016 1 98.25 148 VAL A CA 1
ATOM 1116 C C . VAL A 1 148 ? 17.875 -31.156 -16.438 1 98.25 148 VAL A C 1
ATOM 1118 O O . VAL A 1 148 ? 17.109 -31.219 -17.406 1 98.25 148 VAL A O 1
ATOM 1121 N N . ILE A 1 149 ? 18.016 -30.094 -15.664 1 98.62 149 ILE A N 1
ATOM 1122 C CA . ILE A 1 149 ? 17.516 -28.781 -16.062 1 98.62 149 ILE A CA 1
ATOM 1123 C C . ILE A 1 149 ? 18.656 -27.938 -16.594 1 98.62 149 ILE A C 1
ATOM 1125 O O . ILE A 1 149 ? 19.656 -27.719 -15.914 1 98.62 149 ILE A O 1
ATOM 1129 N N . ASN A 1 150 ? 18.5 -27.469 -17.844 1 98.44 150 ASN A N 1
ATOM 1130 C CA . ASN A 1 150 ? 19.438 -26.516 -18.438 1 98.44 150 ASN A CA 1
ATOM 1131 C C . ASN A 1 150 ? 18.797 -25.141 -18.578 1 98.44 150 ASN A C 1
ATOM 1133 O O . ASN A 1 150 ? 17.641 -25.016 -18.984 1 98.44 150 ASN A O 1
ATOM 1137 N N . GLY A 1 151 ? 19.578 -24.109 -18.203 1 98.44 151 GLY A N 1
ATOM 1138 C CA . GLY A 1 151 ? 19.141 -22.734 -18.344 1 98.44 151 GLY A CA 1
ATOM 1139 C C . GLY A 1 151 ? 19.75 -22.031 -19.547 1 98.44 151 GLY A C 1
ATOM 1140 O O . GLY A 1 151 ? 20.938 -22.219 -19.844 1 98.44 151 GLY A O 1
ATOM 1141 N N . PHE A 1 152 ? 18.938 -21.234 -20.219 1 98.38 152 PHE A N 1
ATOM 1142 C CA . PHE A 1 152 ? 19.359 -20.531 -21.422 1 98.38 152 PHE A CA 1
ATOM 1143 C C . PHE A 1 152 ? 18.906 -19.078 -21.391 1 98.38 152 PHE A C 1
ATOM 1145 O O . PHE A 1 152 ? 18.047 -18.703 -20.594 1 98.38 152 PHE A O 1
ATOM 1152 N N . ASN A 1 153 ? 19.547 -18.234 -22.109 1 98.19 153 ASN A N 1
ATOM 1153 C CA . ASN A 1 153 ? 19.031 -16.938 -22.531 1 98.19 153 ASN A CA 1
ATOM 1154 C C . ASN A 1 153 ? 18.5 -16.984 -23.953 1 98.19 153 ASN A C 1
ATOM 1156 O O . ASN A 1 153 ? 19.25 -16.781 -24.906 1 98.19 153 ASN A O 1
ATOM 1160 N N . LYS A 1 154 ? 17.297 -17.219 -24.016 1 96.88 154 LYS A N 1
ATOM 1161 C CA . LYS A 1 154 ? 16.672 -17.453 -25.312 1 96.88 154 LYS A CA 1
ATOM 1162 C C . LYS A 1 154 ? 16.75 -16.203 -26.188 1 96.88 154 LYS A C 1
ATOM 1164 O O . LYS A 1 154 ? 16.844 -16.297 -27.422 1 96.88 154 LYS A O 1
ATOM 1169 N N . VAL A 1 155 ? 16.656 -15.062 -25.625 1 95.5 155 VAL A N 1
ATOM 1170 C CA . VAL A 1 155 ? 16.75 -13.812 -26.359 1 95.5 155 VAL A CA 1
ATOM 1171 C C . VAL A 1 155 ? 18.062 -13.758 -27.125 1 95.5 155 VAL A C 1
ATOM 1173 O O . VAL A 1 155 ? 18.094 -13.383 -28.297 1 95.5 155 VAL A O 1
ATOM 1176 N N . GLU A 1 156 ? 19.125 -14.188 -26.5 1 95.5 156 GLU A N 1
ATOM 1177 C CA . GLU A 1 156 ? 20.453 -14.172 -27.094 1 95.5 156 GLU A CA 1
ATOM 1178 C C . GLU A 1 156 ? 20.75 -15.469 -27.844 1 95.5 156 GLU A C 1
ATOM 1180 O O . GLU A 1 156 ? 21.594 -15.5 -28.734 1 95.5 156 GLU A O 1
ATOM 1185 N N . ASP A 1 157 ? 20.078 -16.5 -27.453 1 95.56 157 ASP A N 1
ATOM 1186 C CA . ASP A 1 157 ? 20.312 -17.859 -27.953 1 95.56 157 ASP A CA 1
ATOM 1187 C C . ASP A 1 157 ? 19 -18.562 -28.266 1 95.56 157 ASP A C 1
ATOM 1189 O O . ASP A 1 157 ? 18.594 -19.469 -27.531 1 95.56 157 ASP A O 1
ATOM 1193 N N . SER A 1 158 ? 18.391 -18.203 -29.391 1 94.5 158 SER A N 1
ATOM 1194 C CA . SER A 1 158 ? 17.062 -18.672 -29.734 1 94.5 158 SER A CA 1
ATOM 1195 C C . SER A 1 158 ? 17.047 -20.172 -29.984 1 94.5 158 SER A C 1
ATOM 1197 O O . SER A 1 158 ? 16.031 -20.844 -29.781 1 94.5 158 SER A O 1
ATOM 1199 N N . ALA A 1 159 ? 18.156 -20.734 -30.375 1 94.5 159 ALA A N 1
ATOM 1200 C CA . ALA A 1 159 ? 18.25 -22.172 -30.672 1 94.5 159 ALA A CA 1
ATOM 1201 C C . ALA A 1 159 ? 18.531 -22.969 -29.406 1 94.5 159 ALA A C 1
ATOM 1203 O O . ALA A 1 159 ? 18.531 -24.203 -29.422 1 94.5 159 ALA A O 1
ATOM 1204 N N . LEU A 1 160 ? 18.75 -22.344 -28.266 1 96.94 160 LEU A N 1
ATOM 1205 C CA . LEU A 1 160 ? 19.016 -22.953 -26.969 1 96.94 160 LEU A CA 1
ATOM 1206 C C . LEU A 1 160 ? 20.188 -23.922 -27.062 1 96.94 160 LEU A C 1
ATOM 1208 O O . LEU A 1 160 ? 20.078 -25.062 -26.625 1 96.94 160 LEU A O 1
ATOM 1212 N N . THR A 1 161 ? 21.297 -23.344 -27.5 1 95.69 161 THR A N 1
ATOM 1213 C CA . THR A 1 161 ? 22.484 -24.172 -27.656 1 95.69 161 THR A CA 1
ATOM 1214 C C . THR A 1 161 ? 23.516 -23.859 -26.578 1 95.69 161 THR A C 1
ATOM 1216 O O . THR A 1 161 ? 24.438 -24.641 -26.328 1 95.69 161 THR A O 1
ATOM 1219 N N . ARG A 1 162 ? 23.531 -22.656 -26.016 1 96.12 162 ARG A N 1
ATOM 1220 C CA . ARG A 1 162 ? 24.516 -22.219 -25.031 1 96.12 162 ARG A CA 1
ATOM 1221 C C . ARG A 1 162 ? 23.953 -22.312 -23.625 1 96.12 162 ARG A C 1
ATOM 1223 O O . ARG A 1 162 ? 23.312 -21.375 -23.141 1 96.12 162 ARG A O 1
ATOM 1230 N N . VAL A 1 163 ? 24.25 -23.453 -23 1 97.75 163 VAL A N 1
ATOM 1231 C CA . VAL A 1 163 ? 23.797 -23.703 -21.641 1 97.75 163 VAL A CA 1
ATOM 1232 C C . VAL A 1 163 ? 24.5 -22.75 -20.672 1 97.75 163 VAL A C 1
ATOM 1234 O O . VAL A 1 163 ? 25.734 -22.672 -20.672 1 97.75 163 VAL A O 1
ATOM 1237 N N . LYS A 1 164 ? 23.766 -22.125 -19.859 1 97.5 164 LYS A N 1
ATOM 1238 C CA . LYS A 1 164 ? 24.344 -21.203 -18.875 1 97.5 164 LYS A CA 1
ATOM 1239 C C . LYS A 1 164 ? 24.297 -21.797 -17.484 1 97.5 164 LYS A C 1
ATOM 1241 O O . LYS A 1 164 ? 25.016 -21.344 -16.578 1 97.5 164 LYS A O 1
ATOM 1246 N N . TYR A 1 165 ? 23.453 -22.688 -17.25 1 97.81 165 TYR A N 1
ATOM 1247 C CA . TYR A 1 165 ? 23.234 -23.359 -15.977 1 97.81 165 TYR A CA 1
ATOM 1248 C C . TYR A 1 165 ? 22.719 -24.781 -16.188 1 97.81 165 TYR A C 1
ATOM 1250 O O . TYR A 1 165 ? 21.906 -25.031 -17.078 1 97.81 165 TYR A O 1
ATOM 1258 N N . SER A 1 166 ? 23.25 -25.656 -15.391 1 97.94 166 SER A N 1
ATOM 1259 C CA . SER A 1 166 ? 22.781 -27.031 -15.438 1 97.94 166 SER A CA 1
ATOM 1260 C C . SER A 1 166 ? 22.562 -27.594 -14.039 1 97.94 166 SER A C 1
ATOM 1262 O O . SER A 1 166 ? 23.406 -27.406 -13.156 1 97.94 166 SER A O 1
ATOM 1264 N N . LEU A 1 167 ? 21.469 -28.266 -13.812 1 98.12 167 LEU A N 1
ATOM 1265 C CA . LEU A 1 167 ? 21.125 -28.906 -12.547 1 98.12 167 LEU A CA 1
ATOM 1266 C C . LEU A 1 167 ? 20.641 -30.328 -12.773 1 98.12 167 LEU A C 1
ATOM 1268 O O . LEU A 1 167 ? 19.719 -30.562 -13.555 1 98.12 167 LEU A O 1
ATOM 1272 N N . THR A 1 168 ? 21.25 -31.219 -12.086 1 98 168 THR A N 1
ATOM 1273 C CA . THR A 1 168 ? 20.812 -32.625 -12.164 1 98 168 THR A CA 1
ATOM 1274 C C . THR A 1 168 ? 19.734 -32.906 -11.125 1 98 168 THR A C 1
ATOM 1276 O O . THR A 1 168 ? 19.922 -32.625 -9.938 1 98 168 THR A O 1
ATOM 1279 N N . LEU A 1 169 ? 18.688 -33.438 -11.523 1 97.56 169 LEU A N 1
ATOM 1280 C CA . LEU A 1 169 ? 17.578 -33.719 -10.609 1 97.56 169 LEU A CA 1
ATOM 1281 C C . LEU A 1 169 ? 17.625 -35.156 -10.102 1 97.56 169 LEU A C 1
ATOM 1283 O O . LEU A 1 169 ? 17.375 -35.406 -8.922 1 97.56 169 LEU A O 1
ATOM 1287 N N . GLY A 1 170 ? 17.844 -36.156 -10.969 1 96 170 GLY A N 1
ATOM 1288 C CA . GLY A 1 170 ? 17.859 -37.562 -10.586 1 96 170 GLY A CA 1
ATOM 1289 C C . GLY A 1 170 ? 18.062 -38.469 -11.766 1 96 170 GLY A C 1
ATOM 1290 O O . GLY A 1 170 ? 18.25 -38.031 -12.898 1 96 170 GLY A O 1
ATOM 1291 N N . ASP A 1 171 ? 18 -39.719 -11.391 1 96.62 171 ASP A N 1
ATOM 1292 C CA . ASP A 1 171 ? 18.188 -40.719 -12.422 1 96.62 171 ASP A CA 1
ATOM 1293 C C . ASP A 1 171 ? 16.938 -40.875 -13.289 1 96.62 171 ASP A C 1
ATOM 1295 O O . ASP A 1 171 ? 15.82 -40.594 -12.836 1 96.62 171 ASP A O 1
ATOM 1299 N N . TYR A 1 172 ? 17.156 -41.156 -14.484 1 96.44 172 TYR A N 1
ATOM 1300 C CA . TYR A 1 172 ? 16.078 -41.469 -15.422 1 96.44 172 TYR A CA 1
ATOM 1301 C C . TYR A 1 172 ? 16.188 -42.906 -15.953 1 96.44 172 TYR A C 1
ATOM 1303 O O . TYR A 1 172 ? 17.156 -43.219 -16.625 1 96.44 172 TYR A O 1
ATOM 1311 N N . ASP A 1 173 ? 15.203 -43.719 -15.758 1 92.62 173 ASP A N 1
ATOM 1312 C CA . ASP A 1 173 ? 15.242 -45.125 -16.156 1 92.62 173 ASP A CA 1
ATOM 1313 C C . ASP A 1 173 ? 14.375 -45.375 -17.391 1 92.62 173 ASP A C 1
ATOM 1315 O O . ASP A 1 173 ? 14.219 -46.531 -17.812 1 92.62 173 ASP A O 1
ATOM 1319 N N . GLY A 1 174 ? 13.828 -44.375 -17.875 1 93 174 GLY A N 1
ATOM 1320 C CA . GLY A 1 174 ? 12.984 -44.5 -19.047 1 93 174 GLY A CA 1
ATOM 1321 C C . GLY A 1 174 ? 13.766 -44.594 -20.344 1 93 174 GLY A C 1
ATOM 1322 O O . GLY A 1 174 ? 14.992 -44.469 -20.328 1 93 174 GLY A O 1
ATOM 1323 N N . GLU A 1 175 ? 13.062 -44.812 -21.469 1 93.62 175 GLU A N 1
ATOM 1324 C CA . GLU A 1 175 ? 13.695 -44.938 -22.766 1 93.62 175 GLU A CA 1
ATOM 1325 C C . GLU A 1 175 ? 13.391 -43.75 -23.656 1 93.62 175 GLU A C 1
ATOM 1327 O O . GLU A 1 175 ? 14.047 -43.531 -24.688 1 93.62 175 GLU A O 1
ATOM 1332 N N . ASN A 1 176 ? 12.492 -42.969 -23.25 1 95.56 176 ASN A N 1
ATOM 1333 C CA . ASN A 1 176 ? 12.062 -41.844 -24.062 1 95.56 176 ASN A CA 1
ATOM 1334 C C . ASN A 1 176 ? 13.039 -40.688 -23.938 1 95.56 176 ASN A C 1
ATOM 1336 O O . ASN A 1 176 ? 13.742 -40.531 -22.938 1 95.56 176 ASN A O 1
ATOM 1340 N N . THR A 1 177 ? 13.047 -39.969 -25.047 1 96 177 THR A N 1
ATOM 1341 C CA . THR A 1 177 ? 13.789 -38.719 -25.047 1 96 177 THR A CA 1
ATOM 1342 C C . THR A 1 177 ? 12.844 -37.531 -25.031 1 96 177 THR A C 1
ATOM 1344 O O . THR A 1 177 ? 11.734 -37.594 -25.578 1 96 177 THR A O 1
ATOM 1347 N N . PHE A 1 178 ? 13.273 -36.5 -24.375 1 97.75 178 PHE A N 1
ATOM 1348 C CA . PHE A 1 178 ? 12.469 -35.281 -24.328 1 97.75 178 PHE A CA 1
ATOM 1349 C C . PHE A 1 178 ? 13.336 -34.062 -24.078 1 97.75 178 PHE A C 1
ATOM 1351 O O . PHE A 1 178 ? 14.453 -34.188 -23.562 1 97.75 178 PHE A O 1
ATOM 1358 N N . ASN A 1 179 ? 12.867 -32.969 -24.516 1 98 179 ASN A N 1
ATOM 1359 C CA . ASN A 1 179 ? 13.367 -31.641 -24.25 1 98 179 ASN A CA 1
ATOM 1360 C C . ASN A 1 179 ? 12.219 -30.656 -24 1 98 179 ASN A C 1
ATOM 1362 O O . ASN A 1 179 ? 11.742 -30 -24.922 1 98 179 ASN A O 1
ATOM 1366 N N . PHE A 1 180 ? 11.883 -30.594 -22.719 1 98.44 180 PHE A N 1
ATOM 1367 C CA . PHE A 1 180 ? 10.727 -29.781 -22.312 1 98.44 180 PHE A CA 1
ATOM 1368 C C . PHE A 1 180 ? 11.164 -28.375 -21.938 1 98.44 180 PHE A C 1
ATOM 1370 O O . PHE A 1 180 ? 11.922 -28.188 -20.984 1 98.44 180 PHE A O 1
ATOM 1377 N N . ILE A 1 181 ? 10.586 -27.453 -22.609 1 98.38 181 ILE A N 1
ATOM 1378 C CA . ILE A 1 181 ? 11.031 -26.078 -22.484 1 98.38 181 ILE A CA 1
ATOM 1379 C C . ILE A 1 181 ? 9.992 -25.266 -21.703 1 98.38 181 ILE A C 1
ATOM 1381 O O . ILE A 1 181 ? 8.797 -25.359 -21.969 1 98.38 181 ILE A O 1
ATOM 1385 N N . ILE A 1 182 ? 10.461 -24.516 -20.734 1 98.25 182 ILE A N 1
ATOM 1386 C CA . ILE A 1 182 ? 9.602 -23.688 -19.891 1 98.25 182 ILE A CA 1
ATOM 1387 C C . ILE A 1 182 ? 10.141 -22.25 -19.859 1 98.25 182 ILE A C 1
ATOM 1389 O O . ILE A 1 182 ? 11.352 -22.047 -19.734 1 98.25 182 ILE A O 1
ATOM 1393 N N . ASN A 1 183 ? 9.297 -21.328 -20.062 1 97.88 183 ASN A N 1
ATOM 1394 C CA . ASN A 1 183 ? 9.641 -19.938 -19.844 1 97.88 183 ASN A CA 1
ATOM 1395 C C . ASN A 1 183 ? 9.758 -19.625 -18.344 1 97.88 183 ASN A C 1
ATOM 1397 O O . ASN A 1 183 ? 8.812 -19.828 -17.594 1 97.88 183 ASN A O 1
ATOM 1401 N N . MET A 1 184 ? 10.859 -19.031 -17.953 1 97.44 184 MET A N 1
ATOM 1402 C CA . MET A 1 184 ? 11.141 -18.781 -16.531 1 97.44 184 MET A CA 1
ATOM 1403 C C . MET A 1 184 ? 10.125 -17.812 -15.938 1 97.44 184 MET A C 1
ATOM 1405 O O . MET A 1 184 ? 9.875 -17.828 -14.734 1 97.44 184 MET A O 1
ATOM 1409 N N . ALA A 1 185 ? 9.547 -16.969 -16.781 1 96.31 185 ALA A N 1
ATOM 1410 C CA . ALA A 1 185 ? 8.562 -16 -16.312 1 96.31 185 ALA A CA 1
ATOM 1411 C C . ALA A 1 185 ? 7.328 -16.703 -15.742 1 96.31 185 ALA A C 1
ATOM 1413 O O . ALA A 1 185 ? 6.559 -16.094 -14.992 1 96.31 185 ALA A O 1
ATOM 1414 N N . ASN A 1 186 ? 7.156 -18.016 -16.109 1 97.38 186 ASN A N 1
ATOM 1415 C CA . ASN A 1 186 ? 5.98 -18.75 -15.672 1 97.38 186 ASN A CA 1
ATOM 1416 C C . ASN A 1 186 ? 6.254 -19.547 -14.406 1 97.38 186 ASN A C 1
ATOM 1418 O O . ASN A 1 186 ? 5.352 -20.188 -13.859 1 97.38 186 ASN A O 1
ATOM 1422 N N . MET A 1 187 ? 7.465 -19.5 -13.938 1 96.69 187 MET A N 1
ATOM 1423 C CA . MET A 1 187 ? 7.852 -20.188 -12.711 1 96.69 187 MET A CA 1
ATOM 1424 C C . MET A 1 187 ? 7.578 -19.312 -11.492 1 96.69 187 MET A C 1
ATOM 1426 O O . MET A 1 187 ? 8.492 -18.703 -10.945 1 96.69 187 MET A O 1
ATOM 1430 N N . LYS A 1 188 ? 6.379 -19.375 -11.008 1 96 188 LYS A N 1
ATOM 1431 C CA . LYS A 1 188 ? 5.93 -18.453 -9.969 1 96 188 LYS A CA 1
ATOM 1432 C C . LYS A 1 188 ? 5.738 -19.172 -8.633 1 96 188 LYS A C 1
ATOM 1434 O O . LYS A 1 188 ? 5.113 -18.641 -7.715 1 96 188 LYS A O 1
ATOM 1439 N N . MET A 1 189 ? 6.227 -20.344 -8.516 1 95.56 189 MET A N 1
ATOM 1440 C CA . MET A 1 189 ? 5.949 -21.156 -7.34 1 95.56 189 MET A CA 1
ATOM 1441 C C . MET A 1 189 ? 6.695 -20.625 -6.121 1 95.56 189 MET A C 1
ATOM 1443 O O . MET A 1 189 ? 7.758 -20.016 -6.258 1 95.56 189 MET A O 1
ATOM 1447 N N . GLN A 1 190 ? 6.137 -20.859 -4.957 1 95.31 190 GLN A N 1
ATOM 1448 C CA . GLN A 1 190 ? 6.801 -20.547 -3.695 1 95.31 190 GLN A CA 1
ATOM 1449 C C . GLN A 1 190 ? 8.008 -21.453 -3.469 1 95.31 190 GLN A C 1
ATOM 1451 O O . GLN A 1 190 ? 8.07 -22.562 -4.012 1 95.31 190 GLN A O 1
ATOM 1456 N N . PRO A 1 191 ? 8.875 -20.891 -2.664 1 94.31 191 PRO A N 1
ATOM 1457 C CA . PRO A 1 191 ? 9.977 -21.797 -2.303 1 94.31 191 PRO A CA 1
ATOM 1458 C C . PRO A 1 191 ? 9.492 -23.062 -1.603 1 94.31 191 PRO A C 1
ATOM 1460 O O . PRO A 1 191 ? 8.555 -23.016 -0.803 1 94.31 191 PRO A O 1
ATOM 1463 N N . GLY A 1 192 ? 10.102 -24.141 -1.95 1 96.62 192 GLY A N 1
ATOM 1464 C CA . GLY A 1 192 ? 9.734 -25.422 -1.348 1 96.62 192 GLY A CA 1
ATOM 1465 C C . GLY A 1 192 ? 10.164 -26.609 -2.182 1 96.62 192 GLY A C 1
ATOM 1466 O O . GLY A 1 192 ? 10.742 -26.453 -3.258 1 96.62 192 GLY A O 1
ATOM 1467 N N . ASN A 1 193 ? 9.922 -27.797 -1.591 1 98.38 193 ASN A N 1
ATOM 1468 C CA . ASN A 1 193 ? 10.117 -29.047 -2.316 1 98.38 193 ASN A CA 1
ATOM 1469 C C . ASN A 1 193 ? 8.93 -29.359 -3.223 1 98.38 193 ASN A C 1
ATOM 1471 O O . ASN A 1 193 ? 7.781 -29.188 -2.826 1 98.38 193 ASN A O 1
ATOM 1475 N N . TYR A 1 194 ? 9.32 -29.828 -4.387 1 98.56 194 TYR A N 1
ATOM 1476 C CA . TYR A 1 194 ? 8.234 -30.156 -5.305 1 98.56 194 TYR A CA 1
ATOM 1477 C C . TYR A 1 194 ? 8.477 -31.5 -5.977 1 98.56 194 TYR A C 1
ATOM 1479 O O . TYR A 1 194 ? 9.602 -31.812 -6.359 1 98.56 194 TYR A O 1
ATOM 1487 N N . LYS A 1 195 ? 7.43 -32.281 -6.023 1 98.5 195 LYS A N 1
ATOM 1488 C CA . LYS A 1 195 ? 7.363 -33.375 -6.996 1 98.5 195 LYS A CA 1
ATOM 1489 C C . LYS A 1 195 ? 7.027 -32.844 -8.391 1 98.5 195 LYS A C 1
ATOM 1491 O O . LYS A 1 195 ? 6.016 -32.156 -8.57 1 98.5 195 LYS A O 1
ATOM 1496 N N . LEU A 1 196 ? 7.91 -33.125 -9.273 1 98.44 196 LEU A N 1
ATOM 1497 C CA . LEU A 1 196 ? 7.758 -32.625 -10.625 1 98.44 196 LEU A CA 1
ATOM 1498 C C . LEU A 1 196 ? 7.191 -33.688 -11.555 1 98.44 196 LEU A C 1
ATOM 1500 O O . LEU A 1 196 ? 7.809 -34.75 -11.75 1 98.44 196 LEU A O 1
ATOM 1504 N N . LEU A 1 197 ? 5.996 -33.406 -12.094 1 98.38 197 LEU A N 1
ATOM 1505 C CA . LEU A 1 197 ? 5.328 -34.281 -13.055 1 98.38 197 LEU A CA 1
ATOM 1506 C C . LEU A 1 197 ? 5.336 -33.656 -14.453 1 98.38 197 LEU A C 1
ATOM 1508 O O . LEU A 1 197 ? 4.816 -32.562 -14.648 1 98.38 197 LEU A O 1
ATOM 1512 N N . LEU A 1 198 ? 5.918 -34.344 -15.367 1 98 198 LEU A N 1
ATOM 1513 C CA . LEU A 1 198 ? 5.98 -33.875 -16.75 1 98 198 LEU A CA 1
ATOM 1514 C C . LEU A 1 198 ? 5.07 -34.688 -17.641 1 98 198 LEU A C 1
ATOM 1516 O O . LEU A 1 198 ? 5.113 -35.938 -17.609 1 98 198 LEU A O 1
ATOM 1520 N N . TRP A 1 199 ? 4.289 -34 -18.328 1 97.56 199 TRP A N 1
ATOM 1521 C CA . TRP A 1 199 ? 3.367 -34.656 -19.234 1 97.56 199 TRP A CA 1
ATOM 1522 C C . TRP A 1 199 ? 3.451 -34.062 -20.641 1 97.56 199 TRP A C 1
ATOM 1524 O O . TRP A 1 199 ? 3.543 -32.844 -20.781 1 97.56 199 TRP A O 1
ATOM 1534 N N . ALA A 1 200 ? 3.426 -34.875 -21.672 1 96.31 200 ALA A N 1
ATOM 1535 C CA . ALA A 1 200 ? 3.371 -34.438 -23.047 1 96.31 200 ALA A CA 1
ATOM 1536 C C . ALA A 1 200 ? 2.619 -35.406 -23.938 1 96.31 200 ALA A C 1
ATOM 1538 O O . ALA A 1 200 ? 2.717 -36.625 -23.734 1 96.31 200 ALA A O 1
ATOM 1539 N N . LYS A 1 201 ? 1.851 -34.906 -24.766 1 94.38 201 LYS A N 1
ATOM 1540 C CA . LYS A 1 201 ? 1.14 -35.656 -25.797 1 94.38 201 LYS A CA 1
ATOM 1541 C C . LYS A 1 201 ? 0.975 -34.844 -27.062 1 94.38 201 LYS A C 1
ATOM 1543 O O . LYS A 1 201 ? 0.306 -33.812 -27.047 1 94.38 201 LYS A O 1
ATOM 1548 N N . GLY A 1 202 ? 1.583 -35.344 -28.188 1 92.25 202 GLY A N 1
ATOM 1549 C CA . GLY A 1 202 ? 1.595 -34.562 -29.406 1 92.25 202 GLY A CA 1
ATOM 1550 C C . GLY A 1 202 ? 2.285 -33.219 -29.219 1 92.25 202 GLY A C 1
ATOM 1551 O O . GLY A 1 202 ? 3.441 -33.156 -28.797 1 92.25 202 GLY A O 1
ATOM 1552 N N . LYS A 1 203 ? 1.494 -32.188 -29.391 1 91.19 203 LYS A N 1
ATOM 1553 C CA . LYS A 1 203 ? 2.074 -30.844 -29.297 1 91.19 203 LYS A CA 1
ATOM 1554 C C . LYS A 1 203 ? 1.747 -30.203 -27.938 1 91.19 203 LYS A C 1
ATOM 1556 O O . LYS A 1 203 ? 2.166 -29.078 -27.672 1 91.19 203 LYS A O 1
ATOM 1561 N N . GLN A 1 204 ? 1.058 -30.969 -27.156 1 93 204 GLN A N 1
ATOM 1562 C CA . GLN A 1 204 ? 0.662 -30.438 -25.844 1 93 204 GLN A CA 1
ATOM 1563 C C . GLN A 1 204 ? 1.59 -30.938 -24.75 1 93 204 GLN A C 1
ATOM 1565 O O . GLN A 1 204 ? 2.09 -32.062 -24.812 1 93 204 GLN A O 1
ATOM 1570 N N . GLY A 1 205 ? 1.795 -30.109 -23.812 1 96.56 205 GLY A N 1
ATOM 1571 C CA . GLY A 1 205 ? 2.59 -30.516 -22.672 1 96.56 205 GLY A CA 1
ATOM 1572 C C . GLY A 1 205 ? 2.455 -29.578 -21.484 1 96.56 205 GLY A C 1
ATOM 1573 O O . GLY A 1 205 ? 2.078 -28.406 -21.656 1 96.56 205 GLY A O 1
ATOM 1574 N N . ALA A 1 206 ? 2.725 -30.125 -20.328 1 97.75 206 ALA A N 1
ATOM 1575 C CA . ALA A 1 206 ? 2.67 -29.328 -19.094 1 97.75 206 ALA A CA 1
ATOM 1576 C C . ALA A 1 206 ? 3.557 -29.938 -18.016 1 97.75 206 ALA A C 1
ATOM 1578 O O . ALA A 1 206 ? 3.881 -31.125 -18.062 1 97.75 206 ALA A O 1
ATOM 1579 N N . ALA A 1 207 ? 3.979 -29.109 -17.219 1 98.44 207 ALA A N 1
ATOM 1580 C CA . ALA A 1 207 ? 4.711 -29.516 -16.016 1 98.44 207 ALA A CA 1
ATOM 1581 C C . ALA A 1 207 ? 3.932 -29.156 -14.75 1 98.44 207 ALA A C 1
ATOM 1583 O O . ALA A 1 207 ? 3.473 -28.031 -14.594 1 98.44 207 ALA A O 1
ATOM 1584 N N . LYS A 1 208 ? 3.729 -30.094 -13.891 1 98.44 208 LYS A N 1
ATOM 1585 C CA . LYS A 1 208 ? 3.088 -29.844 -12.602 1 98.44 208 LYS A CA 1
ATOM 1586 C C . LYS A 1 208 ? 4.098 -29.906 -11.461 1 98.44 208 LYS A C 1
ATOM 1588 O O . LYS A 1 208 ? 4.84 -30.891 -11.344 1 98.44 208 LYS A O 1
ATOM 1593 N N . PHE A 1 209 ? 4.188 -28.875 -10.773 1 98.38 209 PHE A N 1
ATOM 1594 C CA . PHE A 1 209 ? 4.945 -28.828 -9.523 1 98.38 209 PHE A CA 1
ATOM 1595 C C . PHE A 1 209 ? 4.031 -29.047 -8.328 1 98.38 209 PHE A C 1
ATOM 1597 O O . PHE A 1 209 ? 3.32 -28.141 -7.902 1 98.38 209 PHE A O 1
ATOM 1604 N N . GLU A 1 210 ? 4.109 -30.25 -7.844 1 98.06 210 GLU A N 1
ATOM 1605 C CA . GLU A 1 210 ? 3.275 -30.609 -6.699 1 98.06 210 GLU A CA 1
ATOM 1606 C C . GLU A 1 210 ? 3.996 -30.328 -5.383 1 98.06 210 GLU A C 1
ATOM 1608 O O . GLU A 1 210 ? 4.98 -31 -5.059 1 98.06 210 GLU A O 1
ATOM 1613 N N . GLY A 1 211 ? 3.465 -29.359 -4.641 1 97.62 211 GLY A N 1
ATOM 1614 C CA . GLY A 1 211 ? 4.094 -28.969 -3.385 1 97.62 211 GLY A CA 1
ATOM 1615 C C . GLY A 1 211 ? 3.248 -29.312 -2.17 1 97.62 211 GLY A C 1
ATOM 1616 O O . GLY A 1 211 ? 2.146 -29.844 -2.301 1 97.62 211 GLY A O 1
ATOM 1617 N N . GLU A 1 212 ? 3.832 -29.016 -1.036 1 96.25 212 GLU A N 1
ATOM 1618 C CA . GLU A 1 212 ? 3.164 -29.281 0.233 1 96.25 212 GLU A CA 1
ATOM 1619 C C . GLU A 1 212 ? 1.942 -28.391 0.417 1 96.25 212 GLU A C 1
ATOM 1621 O O . GLU A 1 212 ? 0.909 -28.828 0.918 1 96.25 212 GLU A O 1
ATOM 1626 N N . HIS A 1 213 ? 2.006 -27.156 -0.07 1 95.81 213 HIS A N 1
ATOM 1627 C CA . HIS A 1 213 ? 0.976 -26.172 0.253 1 95.81 213 HIS A CA 1
ATOM 1628 C C . HIS A 1 213 ? 0.183 -25.766 -0.988 1 95.81 213 HIS A C 1
ATOM 1630 O O . HIS A 1 213 ? -0.955 -25.312 -0.882 1 95.81 213 HIS A O 1
ATOM 1636 N N . ALA A 1 214 ? 0.833 -25.969 -2.129 1 97.94 214 ALA A N 1
ATOM 1637 C CA . ALA A 1 214 ? 0.19 -25.578 -3.379 1 97.94 214 ALA A CA 1
ATOM 1638 C C . ALA A 1 214 ? 0.737 -26.375 -4.555 1 97.94 214 ALA A C 1
ATOM 1640 O O . ALA A 1 214 ? 1.841 -26.922 -4.484 1 97.94 214 ALA A O 1
ATOM 1641 N N . ASN A 1 215 ? -0.059 -26.453 -5.547 1 98.25 215 ASN A N 1
ATOM 1642 C CA . ASN A 1 215 ? 0.334 -27.047 -6.828 1 98.25 215 ASN A CA 1
ATOM 1643 C C . ASN A 1 215 ? 0.353 -26 -7.938 1 98.25 215 ASN A C 1
ATOM 1645 O O . ASN A 1 215 ? -0.482 -25.094 -7.953 1 98.25 215 ASN A O 1
ATOM 1649 N N . TYR A 1 216 ? 1.302 -26.172 -8.82 1 98.56 216 TYR A N 1
ATOM 1650 C CA . TYR A 1 216 ? 1.435 -25.281 -9.969 1 98.56 216 TYR A CA 1
ATOM 1651 C C . TYR A 1 216 ? 1.533 -26.078 -11.266 1 98.56 216 TYR A C 1
ATOM 1653 O O . TYR A 1 216 ? 2.203 -27.109 -11.312 1 98.56 216 TYR A O 1
ATOM 1661 N N . VAL A 1 217 ? 0.85 -25.672 -12.227 1 98.38 217 VAL A N 1
ATOM 1662 C CA . VAL A 1 217 ? 0.964 -26.25 -13.562 1 98.38 217 VAL A CA 1
ATOM 1663 C C . VAL A 1 217 ? 1.448 -25.188 -14.547 1 98.38 217 VAL A C 1
ATOM 1665 O O . VAL A 1 217 ? 0.875 -24.094 -14.625 1 98.38 217 VAL A O 1
ATOM 1668 N N . VAL A 1 218 ? 2.506 -25.516 -15.234 1 98.25 218 VAL A N 1
ATOM 1669 C CA . VAL A 1 218 ? 3.107 -24.594 -16.188 1 98.25 218 VAL A CA 1
ATOM 1670 C C . VAL A 1 218 ? 3.08 -25.203 -17.578 1 98.25 218 VAL A C 1
ATOM 1672 O O . VAL A 1 218 ? 3.455 -26.359 -17.766 1 98.25 218 VAL A O 1
ATOM 1675 N N . ALA A 1 219 ? 2.674 -24.438 -18.5 1 97.25 219 ALA A N 1
ATOM 1676 C CA . ALA A 1 219 ? 2.641 -24.906 -19.891 1 97.25 219 ALA A CA 1
ATOM 1677 C C . ALA A 1 219 ? 4.051 -25 -20.469 1 97.25 219 ALA A C 1
ATOM 1679 O O . ALA A 1 219 ? 4.891 -24.141 -20.219 1 97.25 219 ALA A O 1
ATOM 1680 N N . LEU A 1 220 ? 4.211 -26 -21.25 1 97.88 220 LEU A N 1
ATOM 1681 C CA . LEU A 1 220 ? 5.469 -26.109 -21.984 1 97.88 220 LEU A CA 1
ATOM 1682 C C . LEU A 1 220 ? 5.445 -25.25 -23.25 1 97.88 220 LEU A C 1
ATOM 1684 O O . LEU A 1 220 ? 4.391 -25.062 -23.859 1 97.88 220 LEU A O 1
ATOM 1688 N N . GLU A 1 221 ? 6.609 -24.812 -23.609 1 96.44 221 GLU A N 1
ATOM 1689 C CA . GLU A 1 221 ? 6.727 -24.031 -24.844 1 96.44 221 GLU A CA 1
ATOM 1690 C C . GLU A 1 221 ? 6.555 -24.922 -26.062 1 96.44 221 GLU A C 1
ATOM 1692 O O . GLU A 1 221 ? 6.82 -26.125 -26.016 1 96.44 221 GLU A O 1
ATOM 1697 N N . ALA A 1 222 ? 6.191 -24.25 -27.141 1 93.38 222 ALA A N 1
ATOM 1698 C CA . ALA A 1 222 ? 5.867 -24.953 -28.375 1 93.38 222 ALA A CA 1
ATOM 1699 C C . ALA A 1 222 ? 7.09 -25.672 -28.922 1 93.38 222 ALA A C 1
ATOM 1701 O O . ALA A 1 222 ? 6.957 -26.703 -29.594 1 93.38 222 ALA A O 1
ATOM 1702 N N . ASP A 1 223 ? 8.273 -25.203 -28.609 1 93.38 223 ASP A N 1
ATOM 1703 C CA . ASP A 1 223 ? 9.5 -25.781 -29.156 1 93.38 223 ASP A CA 1
ATOM 1704 C C . ASP A 1 223 ? 9.914 -27.031 -28.375 1 93.38 223 ASP A C 1
ATOM 1706 O O . ASP A 1 223 ? 10.93 -27.656 -28.688 1 93.38 223 ASP A O 1
ATOM 1710 N N . SER A 1 224 ? 9.094 -27.359 -27.453 1 97.19 224 SER A N 1
ATOM 1711 C CA . SER A 1 224 ? 9.383 -28.594 -26.719 1 97.19 224 SER A CA 1
ATOM 1712 C C . SER A 1 224 ? 9.289 -29.812 -27.625 1 97.19 224 SER A C 1
ATOM 1714 O O . SER A 1 224 ? 8.469 -29.844 -28.547 1 97.19 224 SER A O 1
ATOM 1716 N N . THR A 1 225 ? 10.164 -30.797 -27.328 1 96.94 225 THR A N 1
ATOM 1717 C CA . THR A 1 225 ? 10.164 -32.031 -28.125 1 96.94 225 THR A CA 1
ATOM 1718 C C . THR A 1 225 ? 10.141 -33.25 -27.219 1 96.94 225 THR A C 1
ATOM 1720 O O . THR A 1 225 ? 10.594 -33.188 -26.078 1 96.94 225 THR A O 1
ATOM 1723 N N . HIS A 1 226 ? 9.57 -34.312 -27.75 1 97.44 226 HIS A N 1
ATOM 1724 C CA . HIS A 1 226 ? 9.523 -35.562 -27.031 1 97.44 226 HIS A CA 1
ATOM 1725 C C . HIS A 1 226 ? 9.141 -36.719 -27.969 1 97.44 226 HIS A C 1
ATOM 1727 O O . HIS A 1 226 ? 8.711 -36.5 -29.094 1 97.44 226 HIS A O 1
ATOM 1733 N N . ASP A 1 227 ? 9.352 -37.969 -27.531 1 96.75 227 ASP A N 1
ATOM 1734 C CA . ASP A 1 227 ? 8.969 -39.125 -28.344 1 96.75 227 ASP A CA 1
ATOM 1735 C C . ASP A 1 227 ? 7.973 -40.031 -27.594 1 96.75 227 ASP A C 1
ATOM 1737 O O . ASP A 1 227 ? 7.965 -41.25 -27.781 1 96.75 227 ASP A O 1
ATOM 1741 N N . PHE A 1 228 ? 7.27 -39.469 -26.703 1 93.19 228 PHE A N 1
ATOM 1742 C CA . PHE A 1 228 ? 6.219 -40.219 -26.016 1 93.19 228 PHE A CA 1
ATOM 1743 C C . PHE A 1 228 ? 5.059 -40.531 -26.953 1 93.19 228 PHE A C 1
ATOM 1745 O O . PHE A 1 228 ? 4.832 -39.781 -27.922 1 93.19 228 PHE A O 1
ATOM 1752 N N . MET B 1 1 ? 24.719 28.453 12.961 1 94.19 1 MET B N 1
ATOM 1753 C CA . MET B 1 1 ? 23.844 27.531 13.672 1 94.19 1 MET B CA 1
ATOM 1754 C C . MET B 1 1 ? 23.969 26.125 13.125 1 94.19 1 MET B C 1
ATOM 1756 O O . MET B 1 1 ? 24.609 25.906 12.094 1 94.19 1 MET B O 1
ATOM 1760 N N . LYS B 1 2 ? 23.391 25.188 13.891 1 92.94 2 LYS B N 1
ATOM 1761 C CA . LYS B 1 2 ? 23.281 23.797 13.477 1 92.94 2 LYS B CA 1
ATOM 1762 C C . LYS B 1 2 ? 21.859 23.297 13.617 1 92.94 2 LYS B C 1
ATOM 1764 O O . LYS B 1 2 ? 21.141 23.703 14.531 1 92.94 2 LYS B O 1
ATOM 1769 N N . LEU B 1 3 ? 21.547 22.531 12.664 1 94.62 3 LEU B N 1
ATOM 1770 C CA . LEU B 1 3 ? 20.203 21.953 12.719 1 94.62 3 LEU B CA 1
ATOM 1771 C C . LEU B 1 3 ? 20.266 20.484 13.094 1 94.62 3 LEU B C 1
ATOM 1773 O O . LEU B 1 3 ? 20.906 19.688 12.414 1 94.62 3 LEU B O 1
ATOM 1777 N N . SER B 1 4 ? 19.641 20.234 14.141 1 94.5 4 SER B N 1
ATOM 1778 C CA . SER B 1 4 ? 19.562 18.844 14.586 1 94.5 4 SER B CA 1
ATOM 1779 C C . SER B 1 4 ? 18.766 17.984 13.609 1 94.5 4 SER B C 1
ATOM 1781 O O . SER B 1 4 ? 18.062 18.516 12.742 1 94.5 4 SER B O 1
ATOM 1783 N N . LYS B 1 5 ? 18.812 16.672 13.82 1 93.5 5 LYS B N 1
ATOM 1784 C CA . LYS B 1 5 ? 18.047 15.727 13.008 1 93.5 5 LYS B CA 1
ATOM 1785 C C . LYS B 1 5 ? 16.547 15.953 13.18 1 93.5 5 LYS B C 1
ATOM 1787 O O . LYS B 1 5 ? 15.781 15.828 12.227 1 93.5 5 LYS B O 1
ATOM 1792 N N . ASP B 1 6 ? 16.141 16.312 14.352 1 95.31 6 ASP B N 1
ATOM 1793 C CA . ASP B 1 6 ? 14.734 16.562 14.641 1 95.31 6 ASP B CA 1
ATOM 1794 C C . ASP B 1 6 ? 14.227 17.797 13.891 1 95.31 6 ASP B C 1
ATOM 1796 O O . ASP B 1 6 ? 13.148 17.766 13.297 1 95.31 6 ASP B O 1
ATOM 1800 N N . THR B 1 7 ? 15.047 18.766 13.914 1 96.56 7 THR B N 1
ATOM 1801 C CA . THR B 1 7 ? 14.656 19.984 13.211 1 96.56 7 THR B CA 1
ATOM 1802 C C . THR B 1 7 ? 14.617 19.75 11.703 1 96.56 7 THR B C 1
ATOM 1804 O O . THR B 1 7 ? 13.688 20.188 11.023 1 96.56 7 THR B O 1
ATOM 1807 N N . THR B 1 8 ? 15.555 19.031 11.25 1 96.62 8 THR B N 1
ATOM 1808 C CA . THR B 1 8 ? 15.609 18.75 9.82 1 96.62 8 THR B CA 1
ATOM 1809 C C . THR B 1 8 ? 14.398 17.922 9.391 1 96.62 8 THR B C 1
ATOM 1811 O O . THR B 1 8 ? 13.836 18.156 8.32 1 96.62 8 THR B O 1
ATOM 1814 N N . ALA B 1 9 ? 14.023 17.016 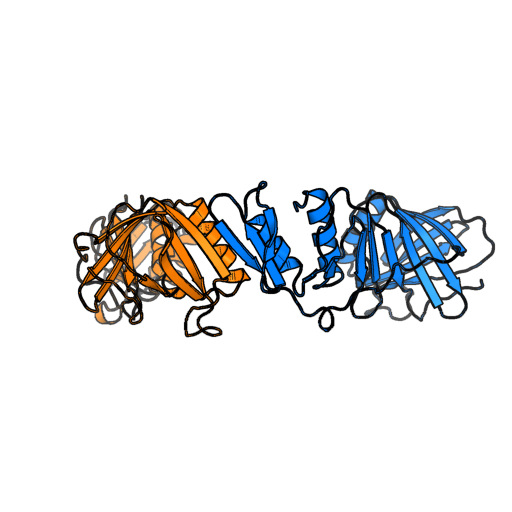10.242 1 96.5 9 ALA B N 1
ATOM 1815 C CA . ALA B 1 9 ? 12.852 16.188 9.945 1 96.5 9 ALA B CA 1
ATOM 1816 C C . ALA B 1 9 ? 11.586 17.047 9.867 1 96.5 9 ALA B C 1
ATOM 1818 O O . ALA B 1 9 ? 10.734 16.844 9 1 96.5 9 ALA B O 1
ATOM 1819 N N . LEU B 1 10 ? 11.461 17.984 10.727 1 97.94 10 LEU B N 1
ATOM 1820 C CA . LEU B 1 10 ? 10.32 18.891 10.719 1 97.94 10 LEU B CA 1
ATOM 1821 C C . LEU B 1 10 ? 10.312 19.75 9.461 1 97.94 10 LEU B C 1
ATOM 1823 O O . LEU B 1 10 ? 9.266 19.938 8.844 1 97.94 10 LEU B O 1
ATOM 1827 N N . LEU B 1 11 ? 11.469 20.203 9.117 1 98.31 11 LEU B N 1
ATOM 1828 C CA . LEU B 1 11 ? 11.578 21.031 7.926 1 98.31 11 LEU B CA 1
ATOM 1829 C C . LEU B 1 11 ? 11.25 20.234 6.668 1 98.31 11 LEU B C 1
ATOM 1831 O O . LEU B 1 11 ? 10.656 20.75 5.727 1 98.31 11 LEU B O 1
ATOM 1835 N N . LYS B 1 12 ? 11.664 19.031 6.707 1 98.12 12 LYS B N 1
ATOM 1836 C CA . LYS B 1 12 ? 11.305 18.156 5.594 1 98.12 12 LYS B CA 1
ATOM 1837 C C . LYS B 1 12 ? 9.789 17.984 5.484 1 98.12 12 LYS B C 1
ATOM 1839 O O . LYS B 1 12 ? 9.234 18.016 4.383 1 98.12 12 LYS B O 1
ATOM 1844 N N . ASN B 1 13 ? 9.172 17.812 6.57 1 98.31 13 ASN B N 1
ATOM 1845 C CA . ASN B 1 13 ? 7.711 17.734 6.59 1 98.31 13 ASN B CA 1
ATOM 1846 C C . ASN B 1 13 ? 7.078 19.031 6.094 1 98.31 13 ASN B C 1
ATOM 1848 O O . ASN B 1 13 ? 6.152 19 5.277 1 98.31 13 ASN B O 1
ATOM 1852 N N . PHE B 1 14 ? 7.59 20.172 6.555 1 98.69 14 PHE B N 1
ATOM 1853 C CA . PHE B 1 14 ? 7.055 21.469 6.148 1 98.69 14 PHE B CA 1
ATOM 1854 C C . PHE B 1 14 ? 7.223 21.672 4.648 1 98.69 14 PHE B C 1
ATOM 1856 O O . PHE B 1 14 ? 6.383 22.312 4.008 1 98.69 14 PHE B O 1
ATOM 1863 N N . ALA B 1 15 ? 8.25 21.109 4.125 1 98.38 15 ALA B N 1
ATOM 1864 C CA . ALA B 1 15 ? 8.5 21.234 2.689 1 98.38 15 ALA B CA 1
ATOM 1865 C C . ALA B 1 15 ? 7.387 20.578 1.878 1 98.38 15 ALA B C 1
ATOM 1867 O O . ALA B 1 15 ? 7.184 20.906 0.709 1 98.38 15 ALA B O 1
ATOM 1868 N N . THR B 1 16 ? 6.703 19.609 2.494 1 97.88 16 THR B N 1
ATOM 1869 C CA . THR B 1 16 ? 5.582 18.984 1.809 1 97.88 16 THR B CA 1
ATOM 1870 C C . THR B 1 16 ? 4.367 19.906 1.783 1 97.88 16 THR B C 1
ATOM 1872 O O . THR B 1 16 ? 3.443 19.703 0.992 1 97.88 16 THR B O 1
ATOM 1875 N N . ILE B 1 17 ? 4.348 20.891 2.613 1 98.31 17 ILE B N 1
ATOM 1876 C CA . ILE B 1 17 ? 3.25 21.844 2.713 1 98.31 17 ILE B CA 1
ATOM 1877 C C . ILE B 1 17 ? 3.529 23.047 1.811 1 98.31 17 ILE B C 1
ATOM 1879 O O . ILE B 1 17 ? 2.637 23.531 1.107 1 98.31 17 ILE B O 1
ATOM 1883 N N . ASN B 1 18 ? 4.773 23.406 1.843 1 98.25 18 ASN B N 1
ATOM 1884 C CA . ASN B 1 18 ? 5.266 24.516 1.037 1 98.25 18 ASN B CA 1
ATOM 1885 C C . ASN B 1 18 ? 6.723 24.312 0.627 1 98.25 18 ASN B C 1
ATOM 1887 O O . ASN B 1 18 ? 7.566 23.984 1.464 1 98.25 18 ASN B O 1
ATOM 1891 N N . SER B 1 19 ? 7.02 24.562 -0.651 1 98.06 19 SER B N 1
ATOM 1892 C CA . SER B 1 19 ? 8.383 24.375 -1.132 1 98.06 19 SER B CA 1
ATOM 1893 C C . SER B 1 19 ? 9.344 25.375 -0.507 1 98.06 19 SER B C 1
ATOM 1895 O O . SER B 1 19 ? 10.547 25.109 -0.4 1 98.06 19 SER B O 1
ATOM 1897 N N . GLY B 1 20 ? 8.797 26.516 -0.171 1 98.12 20 GLY B N 1
ATOM 1898 C CA . GLY B 1 20 ? 9.617 27.547 0.447 1 98.12 20 GLY B CA 1
ATOM 1899 C C . GLY B 1 20 ? 9.305 27.75 1.917 1 98.12 20 GLY B C 1
ATOM 1900 O O . GLY B 1 20 ? 8.305 27.234 2.424 1 98.12 20 GLY B O 1
ATOM 1901 N N . ILE B 1 21 ? 10.195 28.531 2.574 1 98.5 21 ILE B N 1
ATOM 1902 C CA . ILE B 1 21 ? 9.961 28.828 3.984 1 98.5 21 ILE B CA 1
ATOM 1903 C C . ILE B 1 21 ? 10.695 30.109 4.371 1 98.5 21 ILE B C 1
ATOM 1905 O O . ILE B 1 21 ? 11.719 30.453 3.779 1 98.5 21 ILE B O 1
ATOM 1909 N N . MET B 1 22 ? 10.141 30.828 5.266 1 98.31 22 MET B N 1
ATOM 1910 C CA . MET B 1 22 ? 10.805 31.938 5.938 1 98.31 22 MET B CA 1
ATOM 1911 C C . MET B 1 22 ? 11.25 31.547 7.34 1 98.31 22 MET B C 1
ATOM 1913 O O . MET B 1 22 ? 10.414 31.266 8.203 1 98.31 22 MET B O 1
ATOM 1917 N N . LEU B 1 23 ? 12.531 31.438 7.531 1 97.62 23 LEU B N 1
ATOM 1918 C CA . LEU B 1 23 ? 13.062 31.188 8.867 1 97.62 23 LEU B CA 1
ATOM 1919 C C . LEU B 1 23 ? 13.352 32.5 9.586 1 97.62 23 LEU B C 1
ATOM 1921 O O . LEU B 1 23 ? 14.016 33.375 9.039 1 97.62 23 LEU B O 1
ATOM 1925 N N . LYS B 1 24 ? 12.844 32.562 10.719 1 96.94 24 LYS B N 1
ATOM 1926 C CA . LYS B 1 24 ? 13.109 33.719 11.562 1 96.94 24 LYS B CA 1
ATOM 1927 C C . LYS B 1 24 ? 13.953 33.344 12.773 1 96.94 24 LYS B C 1
ATOM 1929 O O . LYS B 1 24 ? 13.836 32.219 13.281 1 96.94 24 LYS B O 1
ATOM 1934 N N . SER B 1 25 ? 14.711 34.312 13.141 1 97.38 25 SER B N 1
ATOM 1935 C CA . SER B 1 25 ? 15.539 34.062 14.312 1 97.38 25 SER B CA 1
ATOM 1936 C C . SER B 1 25 ? 14.703 33.625 15.508 1 97.38 25 SER B C 1
ATOM 1938 O O . SER B 1 25 ? 13.633 34.188 15.758 1 97.38 25 SER B O 1
ATOM 1940 N N . GLY B 1 26 ? 15.18 32.656 16.188 1 97.62 26 GLY B N 1
ATOM 1941 C CA . GLY B 1 26 ? 14.445 32.094 17.312 1 97.62 26 GLY B CA 1
ATOM 1942 C C . GLY B 1 26 ? 14.289 30.578 17.234 1 97.62 26 GLY B C 1
ATOM 1943 O O . GLY B 1 26 ? 15.133 29.891 16.656 1 97.62 26 GLY B O 1
ATOM 1944 N N . GLN B 1 27 ? 13.25 30.047 17.938 1 98.12 27 GLN B N 1
ATOM 1945 C CA . GLN B 1 27 ? 13.07 28.609 18.031 1 98.12 27 GLN B CA 1
ATOM 1946 C C . GLN B 1 27 ? 11.695 28.188 17.516 1 98.12 27 GLN B C 1
ATOM 1948 O O . GLN B 1 27 ? 11.227 27.094 17.828 1 98.12 27 GLN B O 1
ATOM 1953 N N . PHE B 1 28 ? 11.078 29.141 16.812 1 97.94 28 PHE B N 1
ATOM 1954 C CA . PHE B 1 28 ? 9.734 28.906 16.281 1 97.94 28 PHE B CA 1
ATOM 1955 C C . PHE B 1 28 ? 9.742 28.922 14.758 1 97.94 28 PHE B C 1
ATOM 1957 O O . PHE B 1 28 ? 10.258 29.859 14.148 1 97.94 28 PHE B O 1
ATOM 1964 N N . ILE B 1 29 ? 9.25 27.844 14.148 1 98.25 29 ILE B N 1
ATOM 1965 C CA . ILE B 1 29 ? 9.141 27.797 12.695 1 98.25 29 ILE B CA 1
ATOM 1966 C C . ILE B 1 29 ? 7.688 27.578 12.289 1 98.25 29 ILE B C 1
ATOM 1968 O O . ILE B 1 29 ? 6.91 26.984 13.031 1 98.25 29 ILE B O 1
ATOM 1972 N N . MET B 1 30 ? 7.328 28.094 11.188 1 98.5 30 MET B N 1
ATOM 1973 C CA . MET B 1 30 ? 5.969 27.953 10.672 1 98.5 30 MET B CA 1
ATOM 1974 C C . MET B 1 30 ? 5.957 27.969 9.148 1 98.5 30 MET B C 1
ATOM 1976 O O . MET B 1 30 ? 6.902 28.469 8.523 1 98.5 30 MET B O 1
ATOM 1980 N N . THR B 1 31 ? 4.977 27.391 8.562 1 98.5 31 THR B N 1
ATOM 1981 C CA . THR B 1 31 ? 4.773 27.344 7.117 1 98.5 31 THR B CA 1
ATOM 1982 C C . THR B 1 31 ? 3.283 27.312 6.781 1 98.5 31 THR B C 1
ATOM 1984 O O . THR B 1 31 ? 2.447 27.109 7.668 1 98.5 31 THR B O 1
ATOM 1987 N N . ARG B 1 32 ? 2.973 27.641 5.613 1 97.94 32 ARG B N 1
ATOM 1988 C CA . ARG B 1 32 ? 1.604 27.516 5.125 1 97.94 32 ARG B CA 1
ATOM 1989 C C . ARG B 1 32 ? 1.584 27.188 3.637 1 97.94 32 ARG B C 1
ATOM 1991 O O . ARG B 1 32 ? 2.488 27.562 2.895 1 97.94 32 ARG B O 1
ATOM 1998 N N . ALA B 1 33 ? 0.568 26.484 3.287 1 97.69 33 ALA B N 1
ATOM 1999 C CA . ALA B 1 33 ? 0.371 26.203 1.867 1 97.69 33 ALA B CA 1
ATOM 2000 C C . ALA B 1 33 ? 0.07 27.484 1.095 1 97.69 33 ALA B C 1
ATOM 2002 O O . ALA B 1 33 ? -0.537 28.406 1.633 1 97.69 33 ALA B O 1
ATOM 2003 N N . VAL B 1 34 ? 0.464 27.5 -0.167 1 95.56 34 VAL B N 1
ATOM 2004 C CA . VAL B 1 34 ? 0.289 28.672 -1.025 1 95.56 34 VAL B CA 1
ATOM 2005 C C . VAL B 1 34 ? -1.196 29 -1.148 1 95.56 34 VAL B C 1
ATOM 2007 O O . VAL B 1 34 ? -1.578 30.172 -1.155 1 95.56 34 VAL B O 1
ATOM 2010 N N . ASN B 1 35 ? -2.025 28 -1.169 1 94.81 35 ASN B N 1
ATOM 2011 C CA . ASN B 1 35 ? -3.459 28.219 -1.34 1 94.81 35 ASN B CA 1
ATOM 2012 C C . ASN B 1 35 ? -4.156 28.453 -0.002 1 94.81 35 ASN B C 1
ATOM 2014 O O . ASN B 1 35 ? -5.379 28.578 0.051 1 94.81 35 ASN B O 1
ATOM 2018 N N . GLY B 1 36 ? -3.42 28.359 1.078 1 94.25 36 GLY B N 1
ATOM 2019 C CA . GLY B 1 36 ? -3.932 28.719 2.389 1 94.25 36 GLY B CA 1
ATOM 2020 C C . GLY B 1 36 ? -4.707 27.609 3.059 1 94.25 36 GLY B C 1
ATOM 2021 O O . GLY B 1 36 ? -5.348 27.812 4.09 1 94.25 36 GLY B O 1
ATOM 2022 N N . THR B 1 37 ? -4.633 26.359 2.609 1 96.5 37 THR B N 1
ATOM 2023 C CA . THR B 1 37 ? -5.473 25.266 3.086 1 96.5 37 THR B CA 1
ATOM 2024 C C . THR B 1 37 ? -4.836 24.578 4.293 1 96.5 37 THR B C 1
ATOM 2026 O O . THR B 1 37 ? -5.52 23.891 5.055 1 96.5 37 THR B O 1
ATOM 2029 N N . THR B 1 38 ? -3.527 24.766 4.43 1 98 38 THR B N 1
ATOM 2030 C CA . THR B 1 38 ? -2.816 24.109 5.516 1 98 38 THR B CA 1
ATOM 2031 C C . THR B 1 38 ? -1.793 25.047 6.145 1 98 38 THR B C 1
ATOM 2033 O O . THR B 1 38 ? -1.083 25.766 5.438 1 98 38 THR B O 1
ATOM 2036 N N . TYR B 1 39 ? -1.772 25.109 7.406 1 98.25 39 TYR B N 1
ATOM 2037 C CA . TYR B 1 39 ? -0.799 25.828 8.227 1 98.25 39 TYR B CA 1
ATOM 2038 C C . TYR B 1 39 ? -0.127 24.891 9.219 1 98.25 39 TYR B C 1
AT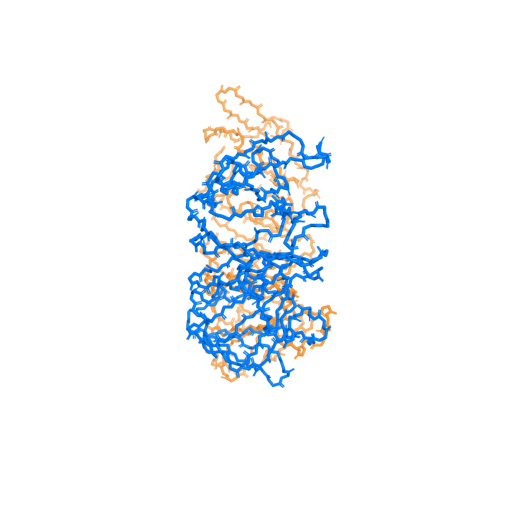OM 2040 O O . TYR B 1 39 ? -0.78 24.016 9.797 1 98.25 39 TYR B O 1
ATOM 2048 N N . ALA B 1 40 ? 1.172 24.984 9.391 1 98.56 40 ALA B N 1
ATOM 2049 C CA . ALA B 1 40 ? 1.896 24.188 10.367 1 98.56 40 ALA B CA 1
ATOM 2050 C C . ALA B 1 40 ? 2.887 25.031 11.156 1 98.56 40 ALA B C 1
ATOM 2052 O O . ALA B 1 40 ? 3.414 26.016 10.648 1 98.56 40 ALA B O 1
ATOM 2053 N N . GLU B 1 41 ? 3.131 24.625 12.344 1 98.56 41 GLU B N 1
ATOM 2054 C CA . GLU B 1 41 ? 4.07 25.328 13.203 1 98.56 41 GLU B CA 1
ATOM 2055 C C . GLU B 1 41 ? 4.719 24.391 14.211 1 98.56 41 GLU B C 1
ATOM 2057 O O . GLU B 1 41 ? 4.164 23.344 14.531 1 98.56 41 GLU B O 1
ATOM 2062 N N . ALA B 1 42 ? 5.879 24.797 14.742 1 98.38 42 ALA B N 1
ATOM 2063 C CA . ALA B 1 42 ? 6.582 23.969 15.727 1 98.38 42 ALA B CA 1
ATOM 2064 C C . ALA B 1 42 ? 7.613 24.797 16.484 1 98.38 42 ALA B C 1
ATOM 2066 O O . ALA B 1 42 ? 8.203 25.719 15.938 1 98.38 42 ALA B O 1
ATOM 2067 N N . ASN B 1 43 ? 7.754 24.453 17.734 1 98 43 ASN B N 1
ATOM 2068 C CA . ASN B 1 43 ? 8.93 24.875 18.484 1 98 43 ASN B CA 1
ATOM 2069 C C . ASN B 1 43 ? 10.07 23.859 18.328 1 98 43 ASN B C 1
ATOM 2071 O O . ASN B 1 43 ? 9.867 22.656 18.469 1 98 43 ASN B O 1
ATOM 2075 N N . ILE B 1 44 ? 11.227 24.359 18 1 97.94 44 ILE B N 1
ATOM 2076 C CA . ILE B 1 44 ? 12.352 23.469 17.781 1 97.94 44 ILE B CA 1
ATOM 2077 C C . ILE B 1 44 ? 13.391 23.641 18.891 1 97.94 44 ILE B C 1
ATOM 2079 O O . ILE B 1 44 ? 13.391 24.656 19.578 1 97.94 44 ILE B O 1
ATOM 2083 N N . SER B 1 45 ? 14.219 22.625 19.016 1 96.25 45 SER B N 1
ATOM 2084 C CA . SER B 1 45 ? 15.258 22.656 20.031 1 96.25 45 SER B CA 1
ATOM 2085 C C . SER B 1 45 ? 16.438 23.531 19.594 1 96.25 45 SER B C 1
ATOM 2087 O O . SER B 1 45 ? 17.172 24.047 20.438 1 96.25 45 SER B O 1
ATOM 2089 N N . ASP B 1 46 ? 16.594 23.688 18.328 1 96.12 46 ASP B N 1
ATOM 2090 C CA . ASP B 1 46 ? 17.672 24.5 17.781 1 96.12 46 ASP B CA 1
ATOM 2091 C C . ASP B 1 46 ? 17.297 25.984 17.781 1 96.12 46 ASP B C 1
ATOM 2093 O O . ASP B 1 46 ? 16.125 26.328 17.984 1 96.12 46 ASP B O 1
ATOM 2097 N N . VAL B 1 47 ? 18.344 26.766 17.656 1 97.38 47 VAL B N 1
ATOM 2098 C CA . VAL B 1 47 ? 18.094 28.203 17.562 1 97.38 47 VAL B CA 1
ATOM 2099 C C . VAL B 1 47 ? 18.469 28.688 16.156 1 97.38 47 VAL B C 1
ATOM 2101 O O . VAL B 1 47 ? 19.594 28.469 15.695 1 97.38 47 VAL B O 1
ATOM 2104 N N . ILE B 1 48 ? 17.531 29.281 15.477 1 97.31 48 ILE B N 1
ATOM 2105 C CA . ILE B 1 48 ? 17.797 29.953 14.203 1 97.31 48 ILE B CA 1
ATOM 2106 C C . ILE B 1 48 ? 18.469 31.297 14.469 1 97.31 48 ILE B C 1
ATOM 2108 O O . ILE B 1 48 ? 17.906 32.156 15.156 1 97.31 48 ILE B O 1
ATOM 2112 N N . ASP B 1 49 ? 19.547 31.547 13.766 1 96.19 49 ASP B N 1
ATOM 2113 C CA . ASP B 1 49 ? 20.406 32.656 14.148 1 96.19 49 ASP B CA 1
ATOM 2114 C C . ASP B 1 49 ? 20.125 33.906 13.289 1 96.19 49 ASP B C 1
ATOM 2116 O O . ASP B 1 49 ? 20.562 35 13.625 1 96.19 49 ASP B O 1
ATOM 2120 N N . PHE B 1 50 ? 19.547 33.656 12.227 1 95.69 50 PHE B N 1
ATOM 2121 C CA . PHE B 1 50 ? 19.281 34.781 11.344 1 95.69 50 PHE B CA 1
ATOM 2122 C C . PHE B 1 50 ? 18.031 34.531 10.516 1 95.69 50 PHE B C 1
ATOM 2124 O O . PHE B 1 50 ? 17.656 33.375 10.281 1 95.69 50 PHE B O 1
ATOM 2131 N N . ASP B 1 51 ? 17.422 35.688 10.094 1 96.62 51 ASP B N 1
ATOM 2132 C CA . ASP B 1 51 ? 16.266 35.594 9.219 1 96.62 51 ASP B CA 1
ATOM 2133 C C . ASP B 1 51 ? 16.672 35.25 7.789 1 96.62 51 ASP B C 1
ATOM 2135 O O . ASP B 1 51 ? 17.578 35.875 7.238 1 96.62 51 ASP B O 1
ATOM 2139 N N . VAL B 1 52 ? 16.016 34.312 7.199 1 97.06 52 VAL B N 1
ATOM 2140 C CA . VAL B 1 52 ? 16.359 34 5.82 1 97.06 52 VAL B CA 1
ATOM 2141 C C . VAL B 1 52 ? 15.172 33.312 5.137 1 97.06 52 VAL B C 1
ATOM 2143 O O . VAL B 1 52 ? 14.469 32.5 5.75 1 97.06 52 VAL B O 1
ATOM 2146 N N . ALA B 1 53 ? 14.969 33.688 3.887 1 97.81 53 ALA B N 1
ATOM 2147 C CA . ALA B 1 53 ? 13.984 33.031 3.037 1 97.81 53 ALA B CA 1
ATOM 2148 C C . ALA B 1 53 ? 14.641 31.984 2.143 1 97.81 53 ALA B C 1
ATOM 2150 O O . ALA B 1 53 ? 15.664 32.25 1.511 1 97.81 53 ALA B O 1
ATOM 2151 N N . ILE B 1 54 ? 14.031 30.844 2.205 1 98.06 54 ILE B N 1
ATOM 2152 C CA . ILE B 1 54 ? 14.5 29.766 1.346 1 98.06 54 ILE B CA 1
ATOM 2153 C C . ILE B 1 54 ? 13.406 29.391 0.346 1 98.06 54 ILE B C 1
ATOM 2155 O O . ILE B 1 54 ? 12.305 29 0.739 1 98.06 54 ILE B O 1
ATOM 2159 N N . TYR B 1 55 ? 13.719 29.484 -0.924 1 98 55 TYR B N 1
ATOM 2160 C CA . TYR B 1 55 ? 12.734 29.234 -1.972 1 98 55 TYR B CA 1
ATOM 2161 C C . TYR B 1 55 ? 12.508 27.734 -2.164 1 98 55 TYR B C 1
ATOM 2163 O O . TYR B 1 55 ? 11.375 27.297 -2.32 1 98 55 TYR B O 1
ATOM 2171 N N . ASP B 1 56 ? 13.492 27.016 -2.217 1 98 56 ASP B N 1
ATOM 2172 C CA . ASP B 1 56 ? 13.477 25.562 -2.385 1 98 56 ASP B CA 1
ATOM 2173 C C . ASP B 1 56 ? 14.016 24.859 -1.142 1 98 56 ASP B C 1
ATOM 2175 O O . ASP B 1 56 ? 15.18 24.453 -1.105 1 98 56 ASP B O 1
ATOM 2179 N N . LEU B 1 57 ? 13.102 24.562 -0.207 1 98.19 57 LEU B N 1
ATOM 2180 C CA . LEU B 1 57 ? 13.484 24 1.083 1 98.19 57 LEU B CA 1
ATOM 2181 C C . LEU B 1 57 ? 14.023 22.594 0.92 1 98.19 57 LEU B C 1
ATOM 2183 O O . LEU B 1 57 ? 15.008 22.219 1.562 1 98.19 57 LEU B O 1
ATOM 2187 N N . ASN B 1 58 ? 13.414 21.812 0.051 1 98 58 ASN B N 1
ATOM 2188 C CA . ASN B 1 58 ? 13.883 20.453 -0.185 1 98 58 ASN B CA 1
ATOM 2189 C C . ASN B 1 58 ? 15.312 20.438 -0.718 1 98 58 ASN B C 1
ATOM 2191 O O . ASN B 1 58 ? 16.141 19.656 -0.266 1 98 58 ASN B O 1
ATOM 2195 N N . GLY B 1 59 ? 15.539 21.297 -1.667 1 97.56 59 GLY B N 1
ATOM 2196 C CA . GLY B 1 59 ? 16.891 21.422 -2.182 1 97.56 59 GLY B CA 1
ATOM 2197 C C . GLY B 1 59 ? 17.906 21.781 -1.117 1 97.56 59 GLY B C 1
ATOM 2198 O O . GLY B 1 59 ? 18.984 21.188 -1.044 1 97.56 59 GLY B O 1
ATOM 2199 N N . PHE B 1 60 ? 17.578 22.781 -0.323 1 97.69 60 PHE B N 1
ATOM 2200 C CA . PHE B 1 60 ? 18.453 23.234 0.761 1 97.69 60 PHE B CA 1
ATOM 2201 C C . PHE B 1 60 ? 18.766 22.078 1.714 1 97.69 60 PHE B C 1
ATOM 2203 O O . PHE B 1 60 ? 19.922 21.844 2.047 1 97.69 60 PHE B O 1
ATOM 2210 N N . LEU B 1 61 ? 17.719 21.344 2.119 1 97 61 LEU B N 1
ATOM 2211 C CA . LEU B 1 61 ? 17.891 20.234 3.051 1 97 61 LEU B CA 1
ATOM 2212 C C . LEU B 1 61 ? 18.703 19.109 2.416 1 97 61 LEU B C 1
ATOM 2214 O O . LEU B 1 61 ? 19.453 18.406 3.105 1 97 61 LEU B O 1
ATOM 2218 N N . GLY B 1 62 ? 18.5 18.953 1.104 1 95.94 62 GLY B N 1
ATOM 2219 C CA . GLY B 1 62 ? 19.328 18.016 0.378 1 95.94 62 GLY B CA 1
ATOM 2220 C C . GLY B 1 62 ? 20.812 18.344 0.474 1 95.94 62 GLY B C 1
ATOM 2221 O O . GLY B 1 62 ? 21.641 17.438 0.666 1 95.94 62 GLY B O 1
ATOM 2222 N N . ILE B 1 63 ? 21.172 19.547 0.36 1 94.25 63 ILE B N 1
ATOM 2223 C CA . ILE B 1 63 ? 22.562 20 0.457 1 94.25 63 ILE B CA 1
ATOM 2224 C C . ILE B 1 63 ? 23.078 19.766 1.876 1 94.25 63 ILE B C 1
ATOM 2226 O O . ILE B 1 63 ? 24.203 19.328 2.066 1 94.25 63 ILE B O 1
ATOM 2230 N N . LEU B 1 64 ? 22.25 20.094 2.84 1 93.31 64 LEU B N 1
ATOM 2231 C CA . LEU B 1 64 ? 22.641 19.906 4.234 1 93.31 64 LEU B CA 1
ATOM 2232 C C . LEU B 1 64 ? 22.969 18.453 4.527 1 93.31 64 LEU B C 1
ATOM 2234 O O . LEU B 1 64 ? 23.828 18.156 5.363 1 93.31 64 LEU B O 1
ATOM 2238 N N . SER B 1 65 ? 22.203 17.562 3.914 1 92.5 65 SER B N 1
ATOM 2239 C CA . SER B 1 65 ? 22.406 16.141 4.16 1 92.5 65 SER B CA 1
ATOM 2240 C C . SER B 1 65 ? 23.734 15.664 3.596 1 92.5 65 SER B C 1
ATOM 2242 O O . SER B 1 65 ? 24.219 14.594 3.951 1 92.5 65 SER B O 1
ATOM 2244 N N . LEU B 1 66 ? 24.391 16.438 2.715 1 91 66 LEU B N 1
ATOM 2245 C CA . LEU B 1 66 ? 25.641 16.062 2.049 1 91 66 LEU B CA 1
ATOM 2246 C C . LEU B 1 66 ? 26.844 16.516 2.857 1 91 66 LEU B C 1
ATOM 2248 O O . LEU B 1 66 ? 27.984 16.109 2.568 1 91 66 LEU B O 1
ATOM 2252 N N . VAL B 1 67 ? 26.641 17.312 3.805 1 88.75 67 VAL B N 1
ATOM 2253 C CA . VAL B 1 67 ? 27.766 17.828 4.582 1 88.75 67 VAL B CA 1
ATOM 2254 C C . VAL B 1 67 ? 27.844 17.078 5.918 1 88.75 67 VAL B C 1
ATOM 2256 O O . VAL B 1 67 ? 26.891 16.406 6.32 1 88.75 67 VAL B O 1
ATOM 2259 N N . ASN B 1 68 ? 28.938 17.297 6.504 1 84.56 68 ASN B N 1
ATOM 2260 C CA . ASN B 1 68 ? 29.172 16.641 7.793 1 84.56 68 ASN B CA 1
ATOM 2261 C C . ASN B 1 68 ? 28.266 17.219 8.875 1 84.56 68 ASN B C 1
ATOM 2263 O O . ASN B 1 68 ? 27.859 18.375 8.805 1 84.56 68 ASN B O 1
ATOM 2267 N N . ASP B 1 69 ? 28.078 16.422 9.914 1 83.44 69 ASP B N 1
ATOM 2268 C CA . ASP B 1 69 ? 27.203 16.812 11.016 1 83.44 69 ASP B CA 1
ATOM 2269 C C . ASP B 1 69 ? 27.734 18.062 11.727 1 83.44 69 ASP B C 1
ATOM 2271 O O . ASP B 1 69 ? 26.969 18.797 12.336 1 83.44 69 ASP B O 1
ATOM 2275 N N . ASP B 1 70 ? 29 18.297 11.539 1 85.94 70 ASP B N 1
ATOM 2276 C CA . ASP B 1 70 ? 29.609 19.422 12.25 1 85.94 70 ASP B CA 1
ATOM 2277 C C . ASP B 1 70 ? 29.578 20.688 11.406 1 85.94 70 ASP B C 1
ATOM 2279 O O . ASP B 1 70 ? 30.062 21.75 11.844 1 85.94 70 ASP B O 1
ATOM 2283 N N . ALA B 1 71 ? 29 20.609 10.289 1 91.31 71 ALA B N 1
ATOM 2284 C CA . ALA B 1 71 ? 28.938 21.781 9.414 1 91.31 71 ALA B CA 1
ATOM 2285 C C . ALA B 1 71 ? 28.172 22.906 10.086 1 91.31 71 ALA B C 1
ATOM 2287 O O . ALA B 1 71 ? 27.172 22.688 10.758 1 91.31 71 ALA B O 1
ATOM 2288 N N . GLU B 1 72 ? 28.734 24.141 9.844 1 95.31 72 GLU B N 1
ATOM 2289 C CA . GLU B 1 72 ? 28.125 25.344 10.414 1 95.31 72 GLU B CA 1
ATOM 2290 C C . GLU B 1 72 ? 27.344 26.109 9.359 1 95.31 72 GLU B C 1
ATOM 2292 O O . GLU B 1 72 ? 27.828 26.328 8.25 1 95.31 72 GLU B O 1
ATOM 2297 N N . ILE B 1 73 ? 26.094 26.5 9.719 1 96.81 73 ILE B N 1
ATOM 2298 C CA . ILE B 1 73 ? 25.25 27.328 8.852 1 96.81 73 ILE B CA 1
ATOM 2299 C C . ILE B 1 73 ? 25.328 28.781 9.312 1 96.81 73 ILE B C 1
ATOM 2301 O O . ILE B 1 73 ? 25.078 29.094 10.484 1 96.81 73 ILE B O 1
ATOM 2305 N N . SER B 1 74 ? 25.672 29.672 8.445 1 96.38 74 SER B N 1
ATOM 2306 C CA . SER B 1 74 ? 25.75 31.109 8.742 1 96.38 74 SER B CA 1
ATOM 2307 C C . SER B 1 74 ? 25.312 31.953 7.547 1 96.38 74 SER B C 1
ATOM 2309 O O . SER B 1 74 ? 25.047 31.406 6.465 1 96.38 74 SER B O 1
ATOM 2311 N N . GLN B 1 75 ? 25.094 33.188 7.805 1 96 75 GLN B N 1
ATOM 2312 C CA . GLN B 1 75 ? 24.797 34.094 6.715 1 96 75 GLN B CA 1
ATOM 2313 C C . GLN B 1 75 ? 26.062 34.719 6.141 1 96 75 GLN B C 1
ATOM 2315 O O . GLN B 1 75 ? 26.875 35.25 6.883 1 96 75 GLN B O 1
ATOM 2320 N N . SER B 1 76 ? 26.094 34.656 4.879 1 95.19 76 SER B N 1
ATOM 2321 C CA . SER B 1 76 ? 27.234 35.281 4.203 1 95.19 76 SER B CA 1
ATOM 2322 C C . SER B 1 76 ? 27.031 36.812 4.094 1 95.19 76 SER B C 1
ATOM 2324 O O . SER B 1 76 ? 25.922 37.312 4.277 1 95.19 76 SER B O 1
ATOM 2326 N N . GLU B 1 77 ? 28.094 37.469 3.682 1 93 77 GLU B N 1
ATOM 2327 C CA . GLU B 1 77 ? 28.078 38.938 3.572 1 93 77 GLU B CA 1
ATOM 2328 C C . GLU B 1 77 ? 27.109 39.406 2.492 1 93 77 GLU B C 1
ATOM 2330 O O . GLU B 1 77 ? 26.5 40.469 2.615 1 93 77 GLU B O 1
ATOM 2335 N N . ASP B 1 78 ? 26.938 38.594 1.547 1 93.12 78 ASP B N 1
ATOM 2336 C CA . ASP B 1 78 ? 26.062 38.938 0.432 1 93.12 78 ASP B CA 1
ATOM 2337 C C . ASP B 1 78 ? 24.625 38.531 0.713 1 93.12 78 ASP B C 1
ATOM 2339 O O . ASP B 1 78 ? 23.766 38.656 -0.158 1 93.12 78 ASP B O 1
ATOM 2343 N N . GLY B 1 79 ? 24.391 38 1.824 1 92.19 79 GLY B N 1
ATOM 2344 C CA . GLY B 1 79 ? 23.031 37.688 2.242 1 92.19 79 GLY B CA 1
ATOM 2345 C C . GLY B 1 79 ? 22.672 36.25 2.006 1 92.19 79 GLY B C 1
ATOM 2346 O O . GLY B 1 79 ? 21.625 35.781 2.469 1 92.19 79 GLY B O 1
ATOM 2347 N N . ASN B 1 80 ? 23.578 35.5 1.339 1 96.19 80 ASN B N 1
ATOM 2348 C CA . ASN B 1 80 ? 23.328 34.094 1.055 1 96.19 80 ASN B CA 1
ATOM 2349 C C . ASN B 1 80 ? 23.625 33.219 2.266 1 96.19 80 ASN B C 1
ATOM 2351 O O . ASN B 1 80 ? 24.203 33.688 3.25 1 96.19 80 ASN B O 1
ATOM 2355 N N . ILE B 1 81 ? 23.125 31.969 2.215 1 97.12 81 ILE B N 1
ATOM 2356 C CA . ILE B 1 81 ? 23.391 31.016 3.289 1 97.12 81 ILE B CA 1
ATOM 2357 C C . ILE B 1 81 ? 24.734 30.344 3.066 1 97.12 81 ILE B C 1
ATOM 2359 O O . ILE B 1 81 ? 25.016 29.828 1.979 1 97.12 81 ILE B O 1
ATOM 2363 N N . LYS B 1 82 ? 25.516 30.438 4.059 1 97.06 82 LYS B N 1
ATOM 2364 C CA . LYS B 1 82 ? 26.828 29.781 4.023 1 97.06 82 LYS B CA 1
ATOM 2365 C C . LYS B 1 82 ? 26.828 28.516 4.879 1 97.06 82 LYS B C 1
ATOM 2367 O O . LYS B 1 82 ? 26.484 28.562 6.062 1 97.06 82 LYS B O 1
ATOM 2372 N N . ILE B 1 83 ? 27.125 27.391 4.305 1 96.62 83 ILE B N 1
ATOM 2373 C CA . ILE B 1 83 ? 27.281 26.109 4.992 1 96.62 83 ILE B CA 1
ATOM 2374 C C . ILE B 1 83 ? 28.75 25.656 4.91 1 96.62 83 ILE B C 1
ATOM 2376 O O . ILE B 1 83 ? 29.25 25.359 3.828 1 96.62 83 ILE B O 1
ATOM 2380 N N . ALA B 1 84 ? 29.344 25.594 6.062 1 94.5 84 ALA B N 1
ATOM 2381 C CA . ALA B 1 84 ? 30.781 25.328 6.023 1 94.5 84 ALA B CA 1
ATOM 2382 C C . ALA B 1 84 ? 31.172 24.234 7.008 1 94.5 84 ALA B C 1
ATOM 2384 O O . ALA B 1 84 ? 30.703 24.219 8.148 1 94.5 84 ALA B O 1
ATOM 2385 N N . ASP B 1 85 ? 31.906 23.297 6.48 1 89.44 85 ASP B N 1
ATOM 2386 C CA . ASP B 1 85 ? 32.625 22.391 7.375 1 89.44 85 ASP B CA 1
ATOM 2387 C C . ASP B 1 85 ? 34.125 22.594 7.301 1 89.44 85 ASP B C 1
ATOM 2389 O O . ASP B 1 85 ? 34.594 23.656 6.895 1 89.44 85 ASP B O 1
ATOM 2393 N N . ALA B 1 86 ? 34.938 21.594 7.777 1 86.62 86 ALA B N 1
ATOM 2394 C CA . ALA B 1 86 ? 36.375 21.75 7.863 1 86.62 86 ALA B CA 1
ATOM 2395 C C . ALA B 1 86 ? 37 21.844 6.473 1 86.62 86 ALA B C 1
ATOM 2397 O O . ALA B 1 86 ? 38.031 22.531 6.285 1 86.62 86 ALA B O 1
ATOM 2398 N N . ARG B 1 87 ? 36.312 21.219 5.477 1 87 87 ARG B N 1
ATOM 2399 C CA . ARG B 1 87 ? 36.969 21.094 4.191 1 87 87 ARG B CA 1
ATOM 2400 C C . ARG B 1 87 ? 36.156 21.703 3.072 1 87 87 ARG B C 1
ATOM 2402 O O . ARG B 1 87 ? 36.656 21.969 1.98 1 87 87 ARG B O 1
ATOM 2409 N N . SER B 1 88 ? 34.938 21.969 3.393 1 92.06 88 SER B N 1
ATOM 2410 C CA . SER B 1 88 ? 34.094 22.438 2.299 1 92.06 88 SER B CA 1
ATOM 2411 C C . SER B 1 88 ? 33.188 23.578 2.742 1 92.06 88 SER B C 1
ATOM 2413 O O . SER B 1 88 ? 32.844 23.688 3.92 1 92.06 88 SER B O 1
ATOM 2415 N N . THR B 1 89 ? 33 24.469 1.823 1 94.69 89 THR B N 1
ATOM 2416 C CA . THR B 1 89 ? 32.062 25.562 2.014 1 94.69 89 THR B CA 1
ATOM 2417 C C . THR B 1 89 ? 31.078 25.625 0.858 1 94.69 89 THR B C 1
ATOM 2419 O O . THR B 1 89 ? 31.469 25.609 -0.309 1 94.69 89 THR B O 1
ATOM 2422 N N . ILE B 1 90 ? 29.797 25.641 1.206 1 96.06 90 ILE B N 1
ATOM 2423 C CA . ILE B 1 90 ? 28.719 25.734 0.217 1 96.06 90 ILE B CA 1
ATOM 2424 C C . ILE B 1 90 ? 27.938 27.016 0.444 1 96.06 90 ILE B C 1
ATOM 2426 O O . ILE B 1 90 ? 27.578 27.344 1.58 1 96.06 90 ILE B O 1
ATOM 2430 N N . PHE B 1 91 ? 27.719 27.766 -0.651 1 96.19 91 PHE B N 1
ATOM 2431 C CA . PHE B 1 91 ? 26.859 28.953 -0.593 1 96.19 91 PHE B CA 1
ATOM 2432 C C . PHE B 1 91 ? 25.516 28.688 -1.243 1 96.19 91 PHE B C 1
ATOM 2434 O O . PHE B 1 91 ? 25.438 28.422 -2.445 1 96.19 91 PHE B O 1
ATOM 2441 N N . TRP B 1 92 ? 24.453 28.703 -0.466 1 96.88 92 TRP B N 1
ATOM 2442 C CA . TRP B 1 92 ? 23.094 28.516 -0.942 1 96.88 92 TRP B CA 1
ATOM 2443 C C . TRP B 1 92 ? 22.391 29.859 -1.104 1 96.88 92 TRP B C 1
ATOM 2445 O O . TRP B 1 92 ? 22.375 30.688 -0.181 1 96.88 92 TRP B O 1
ATOM 2455 N N . PRO B 1 93 ? 21.812 30.062 -2.24 1 96.31 93 PRO B N 1
ATOM 2456 C CA . PRO B 1 93 ? 21.188 31.359 -2.449 1 96.31 93 PRO B CA 1
ATOM 2457 C C . PRO B 1 93 ? 19.984 31.594 -1.543 1 96.31 93 PRO B C 1
ATOM 2459 O O . PRO B 1 93 ? 19.047 30.781 -1.545 1 96.31 93 PRO B O 1
ATOM 2462 N N . ALA B 1 94 ? 20.016 32.656 -0.838 1 96.06 94 ALA B N 1
ATOM 2463 C CA . ALA B 1 94 ? 18.844 33.094 -0.106 1 96.06 94 ALA B CA 1
ATOM 2464 C C . ALA B 1 94 ? 17.797 33.719 -1.052 1 96.06 94 ALA B C 1
ATOM 2466 O O . ALA B 1 94 ? 18.156 34.312 -2.057 1 96.06 94 ALA B O 1
ATOM 2467 N N . ALA B 1 95 ? 16.609 33.5 -0.736 1 96.81 95 ALA B N 1
ATOM 2468 C CA . ALA B 1 95 ? 15.539 34.062 -1.561 1 96.81 95 ALA B CA 1
ATOM 2469 C C . ALA B 1 95 ? 15.117 35.438 -1.045 1 96.81 95 ALA B C 1
ATOM 2471 O O . ALA B 1 95 ? 15.305 35.75 0.132 1 96.81 95 ALA B O 1
ATOM 2472 N N . ASP B 1 96 ? 14.586 36.219 -1.969 1 95.75 96 ASP B N 1
ATOM 2473 C CA . ASP B 1 96 ? 13.852 37.406 -1.53 1 95.75 96 ASP B CA 1
ATOM 2474 C C . ASP B 1 96 ? 12.602 37 -0.745 1 95.75 96 ASP B C 1
ATOM 2476 O O . ASP B 1 96 ? 11.797 36.188 -1.216 1 95.75 96 ASP B O 1
ATOM 2480 N N . PRO B 1 97 ? 12.453 37.5 0.41 1 94.81 97 PRO B N 1
ATOM 2481 C CA . PRO B 1 97 ? 11.305 37.125 1.24 1 94.81 97 PRO B CA 1
ATOM 2482 C C . PRO B 1 97 ? 9.977 37.312 0.516 1 94.81 97 PRO B C 1
ATOM 2484 O O . PRO B 1 97 ? 9.031 36.562 0.769 1 94.81 97 PRO B O 1
ATOM 2487 N N . SER B 1 98 ? 9.938 38.25 -0.356 1 94.5 98 SER B N 1
ATOM 2488 C CA . SER B 1 98 ? 8.688 38.5 -1.062 1 94.5 98 SER B CA 1
ATOM 2489 C C . SER B 1 98 ? 8.344 37.375 -2.031 1 94.5 98 SER B C 1
ATOM 2491 O O . SER B 1 98 ? 7.203 37.312 -2.502 1 94.5 98 SER B O 1
ATOM 2493 N N . THR B 1 99 ? 9.281 36.5 -2.318 1 95.06 99 THR B N 1
ATOM 2494 C CA . THR B 1 99 ? 9.062 35.438 -3.297 1 95.06 99 THR B CA 1
ATOM 2495 C C . THR B 1 99 ? 8.625 34.156 -2.609 1 95.06 99 THR B C 1
ATOM 2497 O O . THR B 1 99 ? 8.273 33.188 -3.275 1 95.06 99 THR B O 1
ATOM 2500 N N . VAL B 1 100 ? 8.594 34.188 -1.294 1 96.94 100 VAL B N 1
ATOM 2501 C CA . VAL B 1 100 ? 8.227 33 -0.528 1 96.94 100 VAL B CA 1
ATOM 2502 C C . VAL B 1 100 ? 6.918 33.219 0.212 1 96.94 100 VAL B C 1
ATOM 2504 O O . VAL B 1 100 ? 6.797 34.188 0.967 1 96.94 100 VAL B O 1
ATOM 2507 N N . VAL B 1 101 ? 5.961 32.406 -0.076 1 96.38 101 VAL B N 1
ATOM 2508 C CA . VAL B 1 101 ? 4.707 32.469 0.669 1 96.38 101 VAL B CA 1
ATOM 2509 C C . VAL B 1 101 ? 4.922 31.922 2.084 1 96.38 101 VAL B C 1
ATOM 2511 O O . VAL B 1 101 ? 5.324 30.781 2.266 1 96.38 101 VAL B O 1
ATOM 2514 N N . ALA B 1 102 ? 4.785 32.719 3.076 1 96.12 102 ALA B N 1
ATOM 2515 C CA . ALA B 1 102 ? 4.98 32.344 4.477 1 96.12 102 ALA B CA 1
ATOM 2516 C C . ALA B 1 102 ? 3.969 33.062 5.375 1 96.12 102 ALA B C 1
ATOM 2518 O O . ALA B 1 102 ? 3.471 34.125 5.039 1 96.12 102 ALA B O 1
ATOM 2519 N N . PRO B 1 103 ? 3.602 32.375 6.473 1 95.88 103 PRO B N 1
ATOM 2520 C CA . PRO B 1 103 ? 2.762 33.094 7.426 1 95.88 103 PRO B CA 1
ATOM 2521 C C . PRO B 1 103 ? 3.463 34.312 8.023 1 95.88 103 PRO B C 1
ATOM 2523 O O . PRO B 1 103 ? 4.672 34.281 8.266 1 95.88 103 PRO B O 1
ATOM 2526 N N . ASN B 1 104 ? 2.711 35.312 8.281 1 91.75 104 ASN B N 1
ATOM 2527 C CA . ASN B 1 104 ? 3.281 36.531 8.875 1 91.75 104 ASN B CA 1
ATOM 2528 C C . ASN B 1 104 ? 3.404 36.406 10.391 1 91.75 104 ASN B C 1
ATOM 2530 O O . ASN B 1 104 ? 4.363 36.906 10.984 1 91.75 104 ASN B O 1
ATOM 2534 N N . LYS B 1 105 ? 2.486 35.75 10.922 1 92.06 105 LYS B N 1
ATOM 2535 C CA . LYS B 1 105 ? 2.438 35.5 12.359 1 92.06 105 LYS B CA 1
ATOM 2536 C C . LYS B 1 105 ? 1.738 34.188 12.656 1 92.06 105 LYS B C 1
ATOM 2538 O O . LYS B 1 105 ? 1.021 33.625 11.812 1 92.06 105 LYS B O 1
ATOM 2543 N N . PRO B 1 106 ? 2.047 33.688 13.844 1 92.19 106 PRO B N 1
ATOM 2544 C CA . PRO B 1 106 ? 1.295 32.5 14.242 1 92.19 106 PRO B CA 1
ATOM 2545 C C . PRO B 1 106 ? -0.215 32.719 14.242 1 92.19 106 PRO B C 1
ATOM 2547 O O . PRO B 1 106 ? -0.674 33.812 14.562 1 92.19 106 PRO B O 1
ATOM 2550 N N . ILE B 1 107 ? -0.92 31.766 13.914 1 87.06 107 ILE B N 1
ATOM 2551 C CA . ILE B 1 107 ? -2.375 31.859 13.852 1 87.06 107 ILE B CA 1
ATOM 2552 C C . ILE B 1 107 ? -2.986 31.203 15.094 1 87.06 107 ILE B C 1
ATOM 2554 O O . ILE B 1 107 ? -2.869 30 15.289 1 87.06 107 ILE B O 1
ATOM 2558 N N . PRO B 1 108 ? -3.588 32.094 15.867 1 91.44 108 PRO B N 1
ATOM 2559 C CA . PRO B 1 108 ? -4.285 31.5 17 1 91.44 108 PRO B CA 1
ATOM 2560 C C . PRO B 1 108 ? -5.5 30.672 16.578 1 91.44 108 PRO B C 1
ATOM 2562 O O . PRO B 1 108 ? -6.238 31.078 15.672 1 91.44 108 PRO B O 1
ATOM 2565 N N . PHE B 1 109 ? -5.668 29.562 17.125 1 95.56 109 PHE B N 1
ATOM 2566 C CA . PHE B 1 109 ? -6.836 28.734 16.859 1 95.56 109 PHE B CA 1
ATOM 2567 C C . PHE B 1 109 ? -7.965 29.047 17.828 1 95.56 109 PHE B C 1
ATOM 2569 O O . PHE B 1 109 ? -7.746 29.109 19.047 1 95.56 109 PHE B O 1
ATOM 2576 N N . PRO B 1 110 ? -9.102 29.312 17.328 1 95.69 110 PRO B N 1
ATOM 2577 C CA . PRO B 1 110 ? -10.211 29.641 18.234 1 95.69 110 PRO B CA 1
ATOM 2578 C C . PRO B 1 110 ? -10.594 28.484 19.156 1 95.69 110 PRO B C 1
ATOM 2580 O O . PRO B 1 110 ? -10.055 27.375 19.016 1 95.69 110 PRO B O 1
ATOM 2583 N N . VAL B 1 111 ? -11.5 28.812 20.109 1 95.12 111 VAL B N 1
ATOM 2584 C CA . VAL B 1 111 ? -12 27.766 20.984 1 95.12 111 VAL B CA 1
ATOM 2585 C C . VAL B 1 111 ? -12.719 26.703 20.156 1 95.12 111 VAL B C 1
ATOM 2587 O O . VAL B 1 111 ? -13.656 27.016 19.422 1 95.12 111 VAL B O 1
ATOM 2590 N N . ALA B 1 112 ? -12.305 25.484 20.297 1 96.19 112 ALA B N 1
ATOM 2591 C CA . ALA B 1 112 ? -12.805 24.375 19.484 1 96.19 112 ALA B CA 1
ATOM 2592 C C . ALA B 1 112 ? -14.266 24.078 19.797 1 96.19 112 ALA B C 1
ATOM 2594 O O . ALA B 1 112 ? -14.68 24.141 20.969 1 96.19 112 ALA B O 1
ATOM 2595 N N . SER B 1 113 ? -14.992 23.766 18.828 1 94.62 113 SER B N 1
ATOM 2596 C CA . SER B 1 113 ? -16.359 23.281 18.969 1 94.62 113 SER B CA 1
ATOM 2597 C C . SER B 1 113 ? -16.391 21.812 19.406 1 94.62 113 SER B C 1
ATOM 2599 O O . SER B 1 113 ? -17.281 21.406 20.156 1 94.62 113 SER B O 1
ATOM 2601 N N . VAL B 1 114 ? -15.523 21.047 18.953 1 96.88 114 VAL B N 1
ATOM 2602 C CA . VAL B 1 114 ? -15.398 19.609 19.25 1 96.88 114 VAL B CA 1
ATOM 2603 C C . VAL B 1 114 ? -13.938 19.266 19.484 1 96.88 114 VAL B C 1
ATOM 2605 O O . VAL B 1 114 ? -13.047 19.734 18.781 1 96.88 114 VAL B O 1
ATOM 2608 N N . VAL B 1 115 ? -13.688 18.469 20.516 1 97.44 115 VAL B N 1
ATOM 2609 C CA . VAL B 1 115 ? -12.344 17.984 20.797 1 97.44 115 VAL B CA 1
ATOM 2610 C C . VAL B 1 115 ? -12.336 16.453 20.812 1 97.44 115 VAL B C 1
ATOM 2612 O O . VAL B 1 115 ? -13.211 15.844 21.438 1 97.44 115 VAL B O 1
ATOM 2615 N N . THR B 1 116 ? -11.445 15.859 20.156 1 97.88 116 THR B N 1
ATOM 2616 C CA . THR B 1 116 ? -11.211 14.422 20.156 1 97.88 116 THR B CA 1
ATOM 2617 C C . THR B 1 116 ? -9.742 14.102 19.906 1 97.88 116 THR B C 1
ATOM 2619 O O . THR B 1 116 ? -8.883 14.977 20.062 1 97.88 116 THR B O 1
ATOM 2622 N N . GLU B 1 117 ? -9.43 12.859 19.719 1 98.25 117 GLU B N 1
ATOM 2623 C CA . GLU B 1 117 ? -8.047 12.453 19.469 1 98.25 117 GLU B CA 1
ATOM 2624 C C . GLU B 1 117 ? -7.957 11.438 18.344 1 98.25 117 GLU B C 1
ATOM 2626 O O . GLU B 1 117 ? -8.922 10.719 18.078 1 98.25 117 GLU B O 1
ATOM 2631 N N . ILE B 1 118 ? -6.895 11.477 17.734 1 97.69 118 ILE B N 1
ATOM 2632 C CA . ILE B 1 118 ? -6.578 10.43 16.781 1 97.69 118 ILE B CA 1
ATOM 2633 C C . ILE B 1 118 ? -5.203 9.844 17.078 1 97.69 118 ILE B C 1
ATOM 2635 O O . ILE B 1 118 ? -4.219 10.578 17.203 1 97.69 118 ILE B O 1
ATOM 2639 N N . LYS B 1 119 ? -5.156 8.594 17.203 1 96.38 119 LYS B N 1
ATOM 2640 C CA . LYS B 1 119 ? -3.912 7.902 17.516 1 96.38 119 LYS B CA 1
ATOM 2641 C C . LYS B 1 119 ? -3.031 7.758 16.281 1 96.38 119 LYS B C 1
ATOM 2643 O O . LYS B 1 119 ? -3.531 7.742 15.148 1 96.38 119 LYS B O 1
ATOM 2648 N N . ALA B 1 120 ? -1.789 7.559 16.578 1 96.69 120 ALA B N 1
ATOM 2649 C CA . ALA B 1 120 ? -0.798 7.426 15.516 1 96.69 120 ALA B CA 1
ATOM 2650 C C . ALA B 1 120 ? -1.144 6.27 14.586 1 96.69 120 ALA B C 1
ATOM 2652 O O . ALA B 1 120 ? -1.101 6.414 13.359 1 96.69 120 ALA B O 1
ATOM 2653 N N . GLU B 1 121 ? -1.491 5.164 15.164 1 94.25 121 GLU B N 1
ATOM 2654 C CA . GLU B 1 121 ? -1.786 3.973 14.375 1 94.25 121 GLU B CA 1
ATOM 2655 C C . GLU B 1 121 ? -3.023 4.18 13.508 1 94.25 121 GLU B C 1
ATOM 2657 O O . GLU B 1 121 ? -3.09 3.68 12.383 1 94.25 121 GLU B O 1
ATOM 2662 N N . ASP B 1 122 ? -3.977 4.965 14.016 1 95.06 122 ASP B N 1
ATOM 2663 C CA . ASP B 1 122 ? -5.203 5.238 13.281 1 95.06 122 ASP B CA 1
ATOM 2664 C C . ASP B 1 122 ? -4.945 6.188 12.109 1 95.06 122 ASP B C 1
ATOM 2666 O O . ASP B 1 122 ? -5.445 5.969 11.008 1 95.06 122 ASP B O 1
ATOM 2670 N N . LEU B 1 123 ? -4.188 7.148 12.438 1 96.44 123 LEU B N 1
ATOM 2671 C CA . LEU B 1 123 ? -3.854 8.102 11.375 1 96.44 123 LEU B CA 1
ATOM 2672 C C . LEU B 1 123 ? -3.07 7.414 10.266 1 96.44 123 LEU B C 1
ATOM 2674 O O . LEU B 1 123 ? -3.346 7.633 9.078 1 96.44 123 LEU B O 1
ATOM 2678 N N . GLN B 1 124 ? -2.172 6.652 10.609 1 94.94 124 GLN B N 1
ATOM 2679 C CA . GLN B 1 124 ? -1.393 5.91 9.617 1 94.94 124 GLN B CA 1
ATOM 2680 C C . GLN B 1 124 ? -2.285 4.984 8.797 1 94.94 124 GLN B C 1
ATOM 2682 O O . GLN B 1 124 ? -2.137 4.895 7.574 1 94.94 124 GLN B O 1
ATOM 2687 N N . GLN B 1 125 ? -3.158 4.27 9.461 1 95 125 GLN B N 1
ATOM 2688 C CA . GLN B 1 125 ? -4.086 3.398 8.75 1 95 125 GLN B CA 1
ATOM 2689 C C . GLN B 1 125 ? -4.934 4.191 7.754 1 95 125 GLN B C 1
ATOM 2691 O O . GLN B 1 125 ? -5.09 3.787 6.602 1 95 125 GLN B O 1
ATOM 2696 N N . LEU B 1 126 ? -5.43 5.316 8.242 1 96.56 126 LEU B N 1
ATOM 2697 C CA . LEU B 1 126 ? -6.25 6.172 7.391 1 96.56 126 LEU B CA 1
ATOM 2698 C C . LEU B 1 126 ? -5.484 6.586 6.137 1 96.56 126 LEU B C 1
ATOM 2700 O O . LEU B 1 126 ? -5.984 6.438 5.02 1 96.56 126 LEU B O 1
ATOM 2704 N N . LEU B 1 127 ? -4.312 6.984 6.32 1 95.31 127 LEU B N 1
ATOM 2705 C CA . LEU B 1 127 ? -3.514 7.48 5.203 1 95.31 127 LEU B CA 1
ATOM 2706 C C . LEU B 1 127 ? -3.178 6.352 4.234 1 95.31 127 LEU B C 1
ATOM 2708 O O . LEU B 1 127 ? -3.273 6.523 3.018 1 95.31 127 LEU B O 1
ATOM 2712 N N . ARG B 1 128 ? -2.832 5.262 4.715 1 94.31 128 ARG B N 1
ATOM 2713 C CA . ARG B 1 128 ? -2.471 4.129 3.869 1 94.31 128 ARG B CA 1
ATOM 2714 C C . ARG B 1 128 ? -3.688 3.6 3.117 1 94.31 128 ARG B C 1
ATOM 2716 O O . ARG B 1 128 ? -3.607 3.309 1.922 1 94.31 128 ARG B O 1
ATOM 2723 N N . VAL B 1 129 ? -4.789 3.467 3.838 1 95.94 129 VAL B N 1
ATOM 2724 C CA . VAL B 1 129 ? -6.02 2.984 3.229 1 95.94 129 VAL B CA 1
ATOM 2725 C C . VAL B 1 129 ? -6.488 3.967 2.158 1 95.94 129 VAL B C 1
ATOM 2727 O O . VAL B 1 129 ? -7.012 3.561 1.119 1 95.94 129 VAL B O 1
ATOM 2730 N N . SER B 1 130 ? -6.281 5.211 2.434 1 97 130 SER B N 1
ATOM 2731 C CA . SER B 1 130 ? -6.715 6.234 1.49 1 97 130 SER B CA 1
ATOM 2732 C C . SER B 1 130 ? -6.043 6.059 0.133 1 97 130 SER B C 1
ATOM 2734 O O . SER B 1 130 ? -6.68 6.227 -0.909 1 97 130 SER B O 1
ATOM 2736 N N . ARG B 1 131 ? -4.816 5.699 0.085 1 94.06 131 ARG B N 1
ATOM 2737 C CA . ARG B 1 131 ? -4.098 5.484 -1.166 1 94.06 131 ARG B CA 1
ATOM 2738 C C . ARG B 1 131 ? -4.645 4.27 -1.91 1 94.06 131 ARG B C 1
ATOM 2740 O O . ARG B 1 131 ? -4.895 4.336 -3.115 1 94.06 131 ARG B O 1
ATOM 2747 N N . GLY B 1 132 ? -4.875 3.266 -1.191 1 92.38 132 GLY B N 1
ATOM 2748 C CA . GLY B 1 132 ? -5.328 2.029 -1.803 1 92.38 132 GLY B CA 1
ATOM 2749 C C . GLY B 1 132 ? -6.742 2.117 -2.348 1 92.38 132 GLY B C 1
ATOM 2750 O O . GLY B 1 132 ? -7.055 1.521 -3.381 1 92.38 132 GLY B O 1
ATOM 2751 N N . LEU B 1 133 ? -7.594 2.896 -1.676 1 96.12 133 LEU B N 1
ATOM 2752 C CA . LEU B 1 133 ? -9 2.977 -2.037 1 96.12 133 LEU B CA 1
ATOM 2753 C C . LEU B 1 133 ? -9.305 4.289 -2.754 1 96.12 133 LEU B C 1
ATOM 2755 O O . LEU B 1 133 ? -10.469 4.609 -3.002 1 96.12 133 LEU B O 1
ATOM 2759 N N . GLN B 1 134 ? -8.234 5.051 -3.006 1 95.75 134 GLN B N 1
ATOM 2760 C CA . GLN B 1 134 ? -8.336 6.332 -3.697 1 95.75 134 GLN B CA 1
ATOM 2761 C C . GLN B 1 134 ? -9.273 7.285 -2.951 1 95.75 134 GLN B C 1
ATOM 2763 O O . GLN B 1 134 ? -10.125 7.926 -3.562 1 95.75 134 GLN B O 1
ATOM 2768 N N . ILE B 1 135 ? -9.18 7.223 -1.659 1 98.06 135 ILE B N 1
ATOM 2769 C CA . ILE B 1 135 ? -9.914 8.18 -0.83 1 98.06 135 ILE B CA 1
ATOM 2770 C C . ILE B 1 135 ? -9.25 9.547 -0.916 1 98.06 135 ILE B C 1
ATOM 2772 O O . ILE B 1 135 ? -8.086 9.711 -0.549 1 98.06 135 ILE B O 1
ATOM 2776 N N . ASP B 1 136 ? -9.984 10.508 -1.368 1 98.44 136 ASP B N 1
ATOM 2777 C CA . ASP B 1 136 ? -9.414 11.844 -1.523 1 98.44 136 ASP B CA 1
ATOM 2778 C C . ASP B 1 136 ? -10.07 12.836 -0.57 1 98.44 136 ASP B C 1
ATOM 2780 O O . ASP B 1 136 ? -9.641 13.984 -0.474 1 98.44 136 ASP B O 1
ATOM 2784 N N . THR B 1 137 ? -11.117 12.367 0.143 1 98.69 137 THR B N 1
ATOM 2785 C CA . THR B 1 137 ? -11.906 13.234 1.015 1 98.69 137 THR B CA 1
ATOM 2786 C C . THR B 1 137 ? -12.328 12.484 2.277 1 98.69 137 THR B C 1
ATOM 2788 O O . THR B 1 137 ? -12.727 11.328 2.213 1 98.69 137 THR B O 1
ATOM 2791 N N . ILE B 1 138 ? -12.203 13.188 3.393 1 98.69 138 ILE B N 1
ATOM 2792 C CA . ILE B 1 138 ? -12.758 12.609 4.613 1 98.69 138 ILE B CA 1
ATOM 2793 C C . ILE B 1 138 ? -13.797 13.555 5.203 1 98.69 138 ILE B C 1
ATOM 2795 O O . ILE B 1 138 ? -13.766 14.766 4.957 1 98.69 138 ILE B O 1
ATOM 2799 N N . ALA B 1 139 ? -14.703 13 5.918 1 98.62 139 ALA B N 1
ATOM 2800 C CA . ALA B 1 139 ? -15.695 13.742 6.695 1 98.62 139 ALA B CA 1
ATOM 2801 C C . ALA B 1 139 ? -15.68 13.312 8.156 1 98.62 139 ALA B C 1
ATOM 2803 O O . ALA B 1 139 ? -15.703 12.117 8.461 1 98.62 139 ALA B O 1
ATOM 2804 N N . ILE B 1 140 ? -15.555 14.211 9.008 1 98.62 140 ILE B N 1
ATOM 2805 C CA . ILE B 1 140 ? -15.695 13.969 10.438 1 98.62 140 ILE B CA 1
ATOM 2806 C C . ILE B 1 140 ? -17.109 14.297 10.891 1 98.62 140 ILE B C 1
ATOM 2808 O O . ILE B 1 140 ? -17.594 15.422 10.695 1 98.62 140 ILE B O 1
ATOM 2812 N N . THR B 1 141 ? -17.75 13.336 11.445 1 98.31 141 THR B N 1
ATOM 2813 C CA . THR B 1 141 ? -19.172 13.508 11.773 1 98.31 141 THR B CA 1
ATOM 2814 C C . THR B 1 141 ? -19.516 12.719 13.031 1 98.31 141 THR B C 1
ATOM 2816 O O . THR B 1 141 ? -18.641 12.133 13.672 1 98.31 141 THR B O 1
ATOM 2819 N N . VAL B 1 142 ? -20.781 12.781 13.438 1 97.62 142 VAL B N 1
ATOM 2820 C CA . VAL B 1 142 ? -21.281 12.039 14.594 1 97.62 142 VAL B CA 1
ATOM 2821 C C . VAL B 1 142 ? -22.219 10.93 14.125 1 97.62 142 VAL B C 1
ATOM 2823 O O . VAL B 1 142 ? -23.109 11.164 13.297 1 97.62 142 VAL B O 1
ATOM 2826 N N . LYS B 1 143 ? -21.938 9.766 14.586 1 94.94 143 LYS B N 1
ATOM 2827 C CA . LYS B 1 143 ? -22.797 8.609 14.328 1 94.94 143 LYS B CA 1
ATOM 2828 C C . LYS B 1 143 ? -23.016 7.797 15.609 1 94.94 143 LYS B C 1
ATOM 2830 O O . LYS B 1 143 ? -22.062 7.312 16.219 1 94.94 143 LYS B O 1
ATOM 2835 N N . GLU B 1 144 ? -24.297 7.699 15.977 1 93.31 144 GLU B N 1
ATOM 2836 C CA . GLU B 1 144 ? -24.672 6.902 17.141 1 93.31 144 GLU B CA 1
ATOM 2837 C C . GLU B 1 144 ? -23.859 7.301 18.375 1 93.31 144 GLU B C 1
ATOM 2839 O O . GLU B 1 144 ? -23.297 6.441 19.047 1 93.31 144 GLU B O 1
ATOM 2844 N N . GLY B 1 145 ? -23.672 8.555 18.562 1 95.19 145 GLY B N 1
ATOM 2845 C CA . GLY B 1 145 ? -23.047 9.086 19.75 1 95.19 145 GLY B CA 1
ATOM 2846 C C . GLY B 1 145 ? -21.531 9.023 19.719 1 95.19 145 GLY B C 1
ATOM 2847 O O . GLY B 1 145 ? -20.875 9.172 20.75 1 95.19 145 GLY B O 1
ATOM 2848 N N . LYS B 1 146 ? -20.969 8.734 18.547 1 97.44 146 LYS B N 1
ATOM 2849 C CA . LYS B 1 146 ? -19.516 8.664 18.422 1 97.44 146 LYS B CA 1
ATOM 2850 C C . LYS B 1 146 ? -19.016 9.594 17.312 1 97.44 146 LYS B C 1
ATOM 2852 O O . LYS B 1 146 ? -19.719 9.844 16.344 1 97.44 146 LYS B O 1
ATOM 2857 N N . ILE B 1 147 ? -17.844 10.094 17.5 1 98.31 147 ILE B N 1
ATOM 2858 C CA . ILE B 1 147 ? -17.188 10.82 16.422 1 98.31 147 ILE B CA 1
ATOM 2859 C C . ILE B 1 147 ? -16.5 9.844 15.469 1 98.31 147 ILE B C 1
ATOM 2861 O O . ILE B 1 147 ? -15.75 8.969 15.898 1 98.31 147 ILE B O 1
ATOM 2865 N N . VAL B 1 148 ? -16.859 10 14.211 1 98.31 148 VAL B N 1
ATOM 2866 C CA . VAL B 1 148 ? -16.328 9.062 13.227 1 98.31 148 VAL B CA 1
ATOM 2867 C C . VAL B 1 148 ? -15.719 9.836 12.062 1 98.31 148 VAL B C 1
ATOM 2869 O O . VAL B 1 148 ? -16.188 10.914 11.703 1 98.31 148 VAL B O 1
ATOM 2872 N N . ILE B 1 149 ? -14.648 9.312 11.531 1 98.69 149 ILE B N 1
ATOM 2873 C CA . ILE B 1 149 ? -14.109 9.758 10.25 1 98.69 149 ILE B CA 1
ATOM 2874 C C . ILE B 1 149 ? -14.57 8.812 9.141 1 98.69 149 ILE B C 1
ATOM 2876 O O . ILE B 1 149 ? -14.344 7.602 9.219 1 98.69 149 ILE B O 1
ATOM 2880 N N . ASN B 1 150 ? -15.211 9.367 8.125 1 98.62 150 ASN B N 1
ATOM 2881 C CA . ASN B 1 150 ? -15.555 8.617 6.922 1 98.62 150 ASN B CA 1
ATOM 2882 C C . ASN B 1 150 ? -14.719 9.062 5.723 1 98.62 150 ASN B C 1
ATOM 2884 O O . ASN B 1 150 ? -14.508 10.258 5.52 1 98.62 150 ASN B O 1
ATOM 2888 N N . GLY B 1 151 ? -14.219 8.102 4.996 1 98.56 151 GLY B N 1
ATOM 2889 C CA . GLY B 1 151 ? -13.461 8.383 3.785 1 98.56 151 GLY B CA 1
ATOM 2890 C C . GLY B 1 151 ? -14.266 8.172 2.518 1 98.56 151 GLY B C 1
ATOM 2891 O O . GLY B 1 151 ? -15.055 7.223 2.43 1 98.56 151 GLY B O 1
ATOM 2892 N N . PHE B 1 152 ? -14.047 9.062 1.557 1 98.44 152 PHE B N 1
ATOM 2893 C CA . PHE B 1 152 ? -14.781 9.039 0.298 1 98.44 152 PHE B CA 1
ATOM 2894 C C . PHE B 1 152 ? -13.844 9.266 -0.881 1 98.44 152 PHE B C 1
ATOM 2896 O O . PHE B 1 152 ? -12.727 9.758 -0.706 1 98.44 152 PHE B O 1
ATOM 2903 N N . ASN B 1 153 ? -14.273 8.828 -2.012 1 98.06 153 ASN B N 1
ATOM 2904 C CA . ASN B 1 153 ? -13.742 9.289 -3.289 1 98.06 153 ASN B CA 1
ATOM 2905 C C . ASN B 1 153 ? -14.648 10.328 -3.934 1 98.06 153 ASN B C 1
ATOM 2907 O O . ASN B 1 153 ? -15.578 9.977 -4.66 1 98.06 153 ASN B O 1
ATOM 2911 N N . LYS B 1 154 ? -14.344 11.516 -3.656 1 97.31 154 LYS B N 1
ATOM 2912 C CA . LYS B 1 154 ? -15.211 12.609 -4.078 1 97.31 154 LYS B CA 1
ATOM 2913 C C . LYS B 1 154 ? -15.281 12.703 -5.598 1 97.31 154 LYS B C 1
ATOM 2915 O O . LYS B 1 154 ? -16.312 13.102 -6.156 1 97.31 154 LYS B O 1
ATOM 2920 N N . VAL B 1 155 ? -14.227 12.383 -6.293 1 95.62 155 VAL B N 1
ATOM 2921 C CA . VAL B 1 155 ? -14.188 12.422 -7.75 1 95.62 155 VAL B CA 1
ATOM 2922 C C . VAL B 1 155 ? -15.266 11.5 -8.32 1 95.62 155 VAL B C 1
ATOM 2924 O O . VAL B 1 155 ? -15.992 11.875 -9.242 1 95.62 155 VAL B O 1
ATOM 2927 N N . GLU B 1 156 ? -15.445 10.359 -7.707 1 94.19 156 GLU B N 1
ATOM 2928 C CA . GLU B 1 156 ? -16.406 9.367 -8.164 1 94.19 156 GLU B CA 1
ATOM 2929 C C . GLU B 1 156 ? -17.75 9.547 -7.477 1 94.19 156 GLU B C 1
ATOM 2931 O O . GLU B 1 156 ? -18.781 9.102 -7.984 1 94.19 156 GLU B O 1
ATOM 2936 N N . ASP B 1 157 ? -17.734 10.156 -6.305 1 95.12 157 ASP B N 1
ATOM 2937 C CA . ASP B 1 157 ? -18.891 10.305 -5.434 1 95.12 157 ASP B CA 1
ATOM 2938 C C . ASP B 1 157 ? -18.969 11.711 -4.855 1 95.12 157 ASP B C 1
ATOM 2940 O O . ASP B 1 157 ? -18.703 11.914 -3.668 1 95.12 157 ASP B O 1
ATOM 2944 N N . SER B 1 158 ? -19.391 12.695 -5.668 1 94.75 158 SER B N 1
ATOM 2945 C CA . SER B 1 158 ? -19.359 14.109 -5.305 1 94.75 158 SER B CA 1
ATOM 2946 C C . SER B 1 158 ? -20.312 14.406 -4.148 1 94.75 158 SER B C 1
ATOM 2948 O O . SER B 1 158 ? -20.078 15.336 -3.375 1 94.75 158 SER B O 1
ATOM 2950 N N . ALA B 1 159 ? -21.359 13.602 -3.973 1 95 159 ALA B N 1
ATOM 2951 C CA . ALA B 1 159 ? -22.344 13.797 -2.906 1 95 159 ALA B CA 1
ATOM 2952 C C . ALA B 1 159 ? -21.875 13.148 -1.606 1 95 159 ALA B C 1
ATOM 2954 O O . ALA B 1 159 ? -22.531 13.281 -0.569 1 95 159 ALA B O 1
ATOM 2955 N N . LEU B 1 160 ? -20.75 12.422 -1.612 1 96.94 160 LEU B N 1
ATOM 2956 C CA . LEU B 1 160 ? -20.156 11.758 -0.457 1 96.94 160 LEU B CA 1
ATOM 2957 C C . LEU B 1 160 ? -21.156 10.82 0.209 1 96.94 160 LEU B C 1
ATOM 2959 O O . LEU B 1 160 ? -21.359 10.883 1.425 1 96.94 160 LEU B O 1
ATOM 2963 N N . THR B 1 161 ? -21.719 9.922 -0.592 1 95.31 161 THR B N 1
ATOM 2964 C CA . THR B 1 161 ? -22.75 9 -0.097 1 95.31 161 THR B CA 1
ATOM 2965 C C . THR B 1 161 ? -22.172 7.602 0.088 1 95.31 161 THR B C 1
ATOM 2967 O O . THR B 1 161 ? -22.734 6.781 0.811 1 95.31 161 THR B O 1
ATOM 2970 N N . ARG B 1 162 ? -21.125 7.289 -0.604 1 95.56 162 ARG B N 1
ATOM 2971 C CA . ARG B 1 162 ? -20.547 5.953 -0.554 1 95.56 162 ARG B CA 1
ATOM 2972 C C . ARG B 1 162 ? -19.297 5.926 0.315 1 95.56 162 ARG B C 1
ATOM 2974 O O . ARG B 1 162 ? -18.203 6.211 -0.164 1 95.56 162 ARG B O 1
ATOM 2981 N N . VAL B 1 163 ? -19.453 5.48 1.551 1 97.06 163 VAL B N 1
ATOM 2982 C CA . VAL B 1 163 ? -18.344 5.398 2.496 1 97.06 163 VAL B CA 1
ATOM 2983 C C . VAL B 1 163 ? -17.422 4.25 2.105 1 97.06 163 VAL B C 1
ATOM 2985 O O . VAL B 1 163 ? -17.875 3.123 1.896 1 97.06 163 VAL B O 1
ATOM 2988 N N . LYS B 1 164 ? -16.141 4.574 2.012 1 97.12 164 LYS B N 1
ATOM 2989 C CA . LYS B 1 164 ? -15.148 3.553 1.688 1 97.12 164 LYS B CA 1
ATOM 2990 C C . LYS B 1 164 ? -14.359 3.137 2.93 1 97.12 164 LYS B C 1
ATOM 2992 O O . LYS B 1 164 ? -13.766 2.059 2.961 1 97.12 164 LYS B O 1
ATOM 2997 N N . TYR B 1 165 ? -14.328 3.992 3.883 1 97.62 165 TYR B N 1
ATOM 2998 C CA . TYR B 1 165 ? -13.602 3.803 5.133 1 97.62 165 TYR B CA 1
ATOM 2999 C C . TYR B 1 165 ? -14.289 4.523 6.281 1 97.62 165 TYR B C 1
ATOM 3001 O O . TYR B 1 165 ? -14.781 5.645 6.113 1 97.62 165 TYR B O 1
ATOM 3009 N N . SER B 1 166 ? -14.359 3.881 7.387 1 97.81 166 SER B N 1
ATOM 3010 C CA . SER B 1 166 ? -14.883 4.508 8.594 1 97.81 166 SER B CA 1
ATOM 3011 C C . SER B 1 166 ? -13.992 4.223 9.797 1 97.81 166 SER B C 1
ATOM 3013 O O . SER B 1 166 ? -13.555 3.084 10 1 97.81 166 SER B O 1
ATOM 3015 N N . LEU B 1 167 ? -13.719 5.176 10.625 1 97.88 167 LEU B N 1
ATOM 3016 C CA . LEU B 1 167 ? -12.914 5.074 11.836 1 97.88 167 LEU B CA 1
ATOM 3017 C C . LEU B 1 167 ? -13.594 5.777 13.008 1 97.88 167 LEU B C 1
ATOM 3019 O O . LEU B 1 167 ? -13.922 6.965 12.914 1 97.88 167 LEU B O 1
ATOM 3023 N N . THR B 1 168 ? -13.789 5.094 14.047 1 97.69 168 THR B N 1
ATOM 3024 C CA . THR B 1 168 ? -14.352 5.688 15.25 1 97.69 168 THR B CA 1
ATOM 3025 C C . THR B 1 168 ? -13.25 6.309 16.109 1 97.69 168 THR B C 1
ATOM 3027 O O . THR B 1 168 ? -12.281 5.637 16.469 1 97.69 168 THR B O 1
ATOM 3030 N N . LEU B 1 169 ? -13.406 7.512 16.406 1 97.5 169 LEU B N 1
ATOM 3031 C CA . LEU B 1 169 ? -12.398 8.211 17.203 1 97.5 169 LEU B CA 1
ATOM 3032 C C . LEU B 1 169 ? -12.734 8.148 18.688 1 97.5 169 LEU B C 1
ATOM 3034 O O . LEU B 1 169 ? -11.844 7.98 19.531 1 97.5 169 LEU B O 1
ATOM 3038 N N . GLY B 1 170 ? -13.961 8.359 19.109 1 96.19 170 GLY B N 1
ATOM 3039 C CA . GLY B 1 170 ? -14.375 8.375 20.516 1 96.19 170 GLY B CA 1
ATOM 3040 C C . GLY B 1 170 ? -15.82 8.789 20.703 1 96.19 170 GLY B C 1
ATOM 3041 O O . GLY B 1 170 ? -16.547 9.008 19.734 1 96.19 170 GLY B O 1
ATOM 3042 N N . ASP B 1 171 ? -16.141 8.859 21.953 1 96.75 171 ASP B N 1
ATOM 3043 C CA . ASP B 1 171 ? -17.516 9.227 22.297 1 96.75 171 ASP B CA 1
ATOM 3044 C C . ASP B 1 171 ? -17.734 10.727 22.094 1 96.75 171 ASP B C 1
ATOM 3046 O O . ASP B 1 171 ? -16.797 11.523 22.188 1 96.75 171 ASP B O 1
ATOM 3050 N N . TYR B 1 172 ? -18.891 11.008 21.719 1 96.69 172 TYR B N 1
ATOM 3051 C CA . TYR B 1 172 ? -19.312 12.398 21.594 1 96.69 172 TYR B CA 1
ATOM 3052 C C . TYR B 1 172 ? -20.469 12.695 22.547 1 96.69 172 TYR B C 1
ATOM 3054 O O . TYR B 1 172 ? -21.547 12.133 22.406 1 96.69 172 TYR B O 1
ATOM 3062 N N . ASP B 1 173 ? -20.328 13.641 23.453 1 93.5 173 ASP B N 1
ATOM 3063 C CA . ASP B 1 173 ? -21.328 13.953 24.469 1 93.5 173 ASP B CA 1
ATOM 3064 C C . ASP B 1 173 ? -22.047 15.258 24.141 1 93.5 173 ASP B C 1
ATOM 3066 O O . ASP B 1 173 ? -22.891 15.719 24.922 1 93.5 173 ASP B O 1
ATOM 3070 N N . GLY B 1 174 ? -21.734 15.789 23.062 1 93.81 174 GLY B N 1
ATOM 3071 C CA . GLY B 1 174 ? -22.391 17.031 22.672 1 93.81 174 GLY B CA 1
ATOM 3072 C C . GLY B 1 174 ? -23.734 16.828 22.031 1 93.81 174 GLY B C 1
ATOM 3073 O O . GLY B 1 174 ? -24.172 15.695 21.828 1 93.81 174 GLY B O 1
ATOM 3074 N N . GLU B 1 175 ? -24.422 17.953 21.703 1 94.19 175 GLU B N 1
ATOM 3075 C CA . GLU B 1 175 ? -25.75 17.906 21.125 1 94.19 175 GLU B CA 1
ATOM 3076 C C . GLU B 1 175 ? -25.734 18.375 19.672 1 94.19 175 GLU B C 1
ATOM 3078 O O . GLU B 1 175 ? -26.688 18.156 18.922 1 94.19 175 GLU B O 1
ATOM 3083 N N . ASN B 1 176 ? -24.672 18.953 19.281 1 96 176 ASN B N 1
ATOM 3084 C CA . ASN B 1 176 ? -24.562 19.516 17.938 1 96 176 ASN B CA 1
ATOM 3085 C C . ASN B 1 176 ? -24.281 18.422 16.891 1 96 176 ASN B C 1
ATOM 3087 O O . ASN B 1 176 ? -23.734 17.375 17.219 1 96 176 ASN B O 1
ATOM 3091 N N . THR B 1 177 ? -24.781 18.766 15.711 1 96.56 177 THR B N 1
ATOM 3092 C CA . THR B 1 177 ? -24.453 17.906 14.57 1 96.56 177 THR B CA 1
ATOM 3093 C C . THR B 1 177 ? -23.469 18.625 13.633 1 96.56 177 THR B C 1
ATOM 3095 O O . THR B 1 177 ? -23.484 19.844 13.523 1 96.56 177 THR B O 1
ATOM 3098 N N . PHE B 1 178 ? -22.656 17.844 13.062 1 98 178 PHE B N 1
ATOM 3099 C CA . PHE B 1 178 ? -21.688 18.406 12.125 1 98 178 PHE B CA 1
ATOM 3100 C C . PHE B 1 178 ? -21.234 17.344 11.117 1 98 178 PHE B C 1
ATOM 3102 O O . PHE B 1 178 ? -21.344 16.156 11.383 1 98 178 PHE B O 1
ATOM 3109 N N . ASN B 1 179 ? -20.859 17.797 10.008 1 98.19 179 ASN B N 1
ATOM 3110 C CA . ASN B 1 179 ? -20.188 17.078 8.945 1 98.19 179 ASN B CA 1
ATOM 3111 C C . ASN B 1 179 ? -19.047 17.891 8.344 1 98.19 179 ASN B C 1
ATOM 3113 O O . ASN B 1 179 ? -19.25 18.625 7.363 1 98.19 179 ASN B O 1
ATOM 3117 N N . PHE B 1 180 ? -17.859 17.719 8.938 1 98.56 180 PHE B N 1
ATOM 3118 C CA . PHE B 1 180 ? -16.703 18.5 8.555 1 98.56 180 PHE B CA 1
ATOM 3119 C C . PHE B 1 180 ? -15.875 17.781 7.5 1 98.56 180 PHE B C 1
ATOM 3121 O O . PHE B 1 180 ? -15.352 16.688 7.75 1 98.56 180 PHE B O 1
ATOM 3128 N N . ILE B 1 181 ? -15.734 18.438 6.398 1 98.5 181 ILE B N 1
ATOM 3129 C CA . ILE B 1 181 ? -15.117 17.812 5.238 1 98.5 181 ILE B CA 1
ATOM 3130 C C . ILE B 1 181 ? -13.695 18.344 5.051 1 98.5 181 ILE B C 1
ATOM 3132 O O . ILE B 1 181 ? -13.477 19.562 5.109 1 98.5 181 ILE B O 1
ATOM 3136 N N . ILE B 1 182 ? -12.766 17.453 4.887 1 98.44 182 ILE B N 1
ATOM 3137 C CA . ILE B 1 182 ? -11.367 17.797 4.68 1 98.44 182 ILE B CA 1
ATOM 3138 C C . ILE B 1 182 ? -10.844 17.109 3.426 1 98.44 182 ILE B C 1
ATOM 3140 O O . ILE B 1 182 ? -11.125 15.93 3.197 1 98.44 182 ILE B O 1
ATOM 3144 N N . ASN B 1 183 ? -10.18 17.859 2.594 1 98.19 183 ASN B N 1
ATOM 3145 C CA . ASN B 1 183 ? -9.438 17.281 1.477 1 98.19 183 ASN B CA 1
ATOM 3146 C C . ASN B 1 183 ? -8.188 16.547 1.95 1 98.19 183 ASN B C 1
ATOM 3148 O O . ASN B 1 183 ? -7.328 17.141 2.609 1 98.19 183 ASN B O 1
ATOM 3152 N N . MET B 1 184 ? -8.039 15.297 1.567 1 97.88 184 MET B N 1
ATOM 3153 C CA . MET B 1 184 ? -6.949 14.461 2.053 1 97.88 184 MET B CA 1
ATOM 3154 C C . MET B 1 184 ? -5.602 15.023 1.611 1 97.88 184 MET B C 1
ATOM 3156 O O . MET B 1 184 ? -4.582 14.789 2.264 1 97.88 184 MET B O 1
ATOM 3160 N N . ALA B 1 185 ? -5.57 15.781 0.54 1 96.88 185 ALA B N 1
ATOM 3161 C CA . ALA B 1 185 ? -4.332 16.375 0.042 1 96.88 185 ALA B CA 1
ATOM 3162 C C . ALA B 1 185 ? -3.748 17.359 1.05 1 96.88 185 ALA B C 1
ATOM 3164 O O . ALA B 1 185 ? -2.561 17.688 0.996 1 96.88 185 ALA B O 1
ATOM 3165 N N . ASN B 1 186 ? -4.598 17.812 1.95 1 97.56 186 ASN B N 1
ATOM 3166 C CA . ASN B 1 186 ? -4.164 18.812 2.92 1 97.56 186 ASN B CA 1
ATOM 3167 C C . ASN B 1 186 ? -3.703 18.172 4.223 1 97.56 186 ASN B C 1
ATOM 3169 O O . ASN B 1 186 ? -3.242 18.859 5.137 1 97.56 186 ASN B O 1
ATOM 3173 N N . MET B 1 187 ? -3.838 16.844 4.324 1 97 187 MET B N 1
ATOM 3174 C CA . MET B 1 187 ? -3.4 16.109 5.504 1 97 187 MET B CA 1
ATOM 3175 C C . MET B 1 187 ? -1.916 15.773 5.414 1 97 187 MET B C 1
ATOM 3177 O O . MET B 1 187 ? -1.552 14.641 5.078 1 97 187 MET B O 1
ATOM 3181 N N . LYS B 1 188 ? -1.074 16.688 5.793 1 96.38 188 LYS B N 1
ATOM 3182 C CA . LYS B 1 188 ? 0.366 16.578 5.578 1 96.38 188 LYS B CA 1
ATOM 3183 C C . LYS B 1 188 ? 1.099 16.328 6.895 1 96.38 188 LYS B C 1
ATOM 3185 O O . LYS B 1 188 ? 2.318 16.5 6.973 1 96.38 188 LYS B O 1
ATOM 3190 N N . MET B 1 189 ? 0.426 15.953 7.875 1 95.94 189 MET B N 1
ATOM 3191 C CA . MET B 1 189 ? 1.029 15.859 9.203 1 95.94 189 MET B CA 1
ATOM 3192 C C . MET B 1 189 ? 1.944 14.641 9.297 1 95.94 189 MET B C 1
ATOM 3194 O O . MET B 1 189 ? 1.729 13.641 8.609 1 95.94 189 MET B O 1
ATOM 3198 N N . GLN B 1 190 ? 2.9 14.766 10.164 1 95.5 190 GLN B N 1
ATOM 3199 C CA . GLN B 1 190 ? 3.768 13.641 10.484 1 95.5 190 GLN B CA 1
ATOM 3200 C C . GLN B 1 190 ? 3.012 12.57 11.266 1 95.5 190 GLN B C 1
ATOM 3202 O O . GLN B 1 190 ? 2.02 12.867 11.938 1 95.5 190 GLN B O 1
ATOM 3207 N N . PRO B 1 191 ? 3.574 11.375 11.133 1 94.44 191 PRO B N 1
ATOM 3208 C CA . PRO B 1 191 ? 2.973 10.344 11.984 1 94.44 191 PRO B CA 1
ATOM 3209 C C . PRO B 1 191 ? 3.059 10.68 13.469 1 94.44 191 PRO B C 1
ATOM 3211 O O . PRO B 1 191 ? 4.062 11.234 13.922 1 94.44 191 PRO B O 1
ATOM 3214 N N . GLY B 1 192 ? 2.004 10.43 14.141 1 96.56 192 GLY B N 1
ATOM 3215 C CA . GLY B 1 192 ? 1.965 10.688 15.57 1 96.56 192 GLY B CA 1
ATOM 3216 C C . GLY B 1 192 ? 0.555 10.766 16.125 1 96.56 192 GLY B C 1
ATOM 3217 O O . GLY B 1 192 ? -0.418 10.672 15.375 1 96.56 192 GLY B O 1
ATOM 3218 N N . ASN B 1 193 ? 0.543 10.867 17.469 1 98.31 193 ASN B N 1
ATOM 3219 C CA . ASN B 1 193 ? -0.721 11.125 18.156 1 98.31 193 ASN B CA 1
ATOM 3220 C C . ASN B 1 193 ? -1.109 12.594 18.078 1 98.31 193 ASN B C 1
ATOM 3222 O O . ASN B 1 193 ? -0.258 13.477 18.219 1 98.31 193 ASN B O 1
ATOM 3226 N N . TYR B 1 194 ? -2.402 12.797 17.844 1 98.56 194 TYR B N 1
ATOM 3227 C CA . TYR B 1 194 ? -2.844 14.188 17.766 1 98.56 194 TYR B CA 1
ATOM 3228 C C . TYR B 1 194 ? -4.125 14.398 18.562 1 98.56 194 TYR B C 1
ATOM 3230 O O . TYR B 1 194 ? -5.027 13.555 18.531 1 98.56 194 TYR B O 1
ATOM 3238 N N . LYS B 1 195 ? -4.105 15.461 19.312 1 98.56 195 LYS B N 1
ATOM 3239 C CA . LYS B 1 195 ? -5.371 16.031 19.75 1 98.56 195 LYS B CA 1
ATOM 3240 C C . LYS B 1 195 ? -6.047 16.812 18.625 1 98.56 195 LYS B C 1
ATOM 3242 O O . LYS B 1 195 ? -5.445 17.719 18.031 1 98.56 195 LYS B O 1
ATOM 3247 N N . LEU B 1 196 ? -7.23 16.406 18.328 1 98.5 196 LEU B N 1
ATOM 3248 C CA . LEU B 1 196 ? -7.957 17 17.219 1 98.5 196 LEU B CA 1
ATOM 3249 C C . LEU B 1 196 ? -8.977 18.016 17.719 1 98.5 196 LEU B C 1
ATOM 3251 O O . LEU B 1 196 ? -9.898 17.672 18.453 1 98.5 196 LEU B O 1
ATOM 3255 N N . LEU B 1 197 ? -8.75 19.281 17.312 1 98.5 197 LEU B N 1
ATOM 3256 C CA . LEU B 1 197 ? -9.656 20.375 17.641 1 98.5 197 LEU B CA 1
ATOM 3257 C C . LEU B 1 197 ? -10.422 20.828 16.406 1 98.5 197 LEU B C 1
ATOM 3259 O O . LEU B 1 197 ? -9.82 21.25 15.406 1 98.5 197 LEU B O 1
ATOM 3263 N N . LEU B 1 198 ? -11.711 20.766 16.453 1 98.19 198 LEU B N 1
ATOM 3264 C CA . LEU B 1 198 ? -12.57 21.172 15.352 1 98.19 198 LEU B CA 1
ATOM 3265 C C . LEU B 1 198 ? -13.312 22.469 15.695 1 98.19 198 LEU B C 1
ATOM 3267 O O . LEU B 1 198 ? -13.938 22.562 16.75 1 98.19 198 LEU B O 1
ATOM 3271 N N . TRP B 1 199 ? -13.172 23.359 14.836 1 97.69 199 TRP B N 1
ATOM 3272 C CA . TRP B 1 199 ? -13.844 24.656 15.023 1 97.69 199 TRP B CA 1
ATOM 3273 C C . TRP B 1 199 ? -14.641 25.031 13.789 1 97.69 199 TRP B C 1
ATOM 3275 O O . TRP B 1 199 ? -14.172 24.859 12.656 1 97.69 199 TRP B O 1
ATOM 3285 N N . ALA B 1 200 ? -15.844 25.562 13.977 1 96.5 200 ALA B N 1
ATOM 3286 C CA . ALA B 1 200 ? -16.656 26.094 12.883 1 96.5 200 ALA B CA 1
ATOM 3287 C C . ALA B 1 200 ? -17.531 27.25 13.352 1 96.5 200 ALA B C 1
ATOM 3289 O O . ALA B 1 200 ? -18.031 27.234 14.477 1 96.5 200 ALA B O 1
ATOM 3290 N N . LYS B 1 201 ? -17.625 28.219 12.555 1 94.56 201 LYS B N 1
ATOM 3291 C CA . LYS B 1 201 ? -18.516 29.375 12.742 1 94.56 201 LYS B CA 1
ATOM 3292 C C . LYS B 1 201 ? -19 29.906 11.398 1 94.56 201 LYS B C 1
ATOM 3294 O O . LYS B 1 201 ? -18.219 30.359 10.578 1 94.56 201 LYS B O 1
ATOM 3299 N N . GLY B 1 202 ? -20.359 29.859 11.219 1 92.81 202 GLY B N 1
ATOM 3300 C CA . GLY B 1 202 ? -20.891 30.219 9.914 1 92.81 202 GLY B CA 1
ATOM 3301 C C . GLY B 1 202 ? -20.359 29.344 8.797 1 92.81 202 GLY B C 1
ATOM 3302 O O . GLY B 1 202 ? -20.484 28.125 8.852 1 92.81 202 GLY B O 1
ATOM 3303 N N . LYS B 1 203 ? -19.656 30 7.867 1 91.38 203 LYS B N 1
ATOM 3304 C CA . LYS B 1 203 ? -19.141 29.25 6.723 1 91.38 203 LYS B CA 1
ATOM 3305 C C . LYS B 1 203 ? -17.656 28.938 6.902 1 91.38 203 LYS B C 1
ATOM 3307 O O . LYS B 1 203 ? -17.047 28.297 6.047 1 91.38 203 LYS B O 1
ATOM 3312 N N . GLN B 1 204 ? -17.156 29.344 8.016 1 93.25 204 GLN B N 1
ATOM 3313 C CA . GLN B 1 204 ? -15.734 29.125 8.266 1 93.25 204 GLN B CA 1
ATOM 3314 C C . GLN B 1 204 ? -15.523 27.922 9.172 1 93.25 204 GLN B C 1
ATOM 3316 O O . GLN B 1 204 ? -16.344 27.641 10.047 1 93.25 204 GLN B O 1
ATOM 3321 N N . GLY B 1 205 ? -14.477 27.25 8.922 1 96.5 205 GLY B N 1
ATOM 3322 C CA . GLY B 1 205 ? -14.117 26.125 9.781 1 96.5 205 GLY B CA 1
ATOM 3323 C C . GLY B 1 205 ? -12.68 25.672 9.586 1 96.5 205 GLY B C 1
ATOM 3324 O O . GLY B 1 205 ? -12.07 25.938 8.547 1 96.5 205 GLY B O 1
ATOM 3325 N N . ALA B 1 206 ? -12.164 25.047 10.602 1 97.88 206 ALA B N 1
ATOM 3326 C CA . ALA B 1 206 ? -10.805 24.516 10.555 1 97.88 206 ALA B CA 1
ATOM 3327 C C . ALA B 1 206 ? -10.625 23.375 11.539 1 97.88 206 ALA B C 1
ATOM 3329 O O . ALA B 1 206 ? -11.383 23.25 12.508 1 97.88 206 ALA B O 1
ATOM 3330 N N . ALA B 1 207 ? -9.766 22.531 11.227 1 98.56 207 ALA B N 1
ATOM 3331 C CA . ALA B 1 207 ? -9.336 21.453 12.109 1 98.56 207 ALA B CA 1
ATOM 3332 C C . ALA B 1 207 ? -7.879 21.641 12.523 1 98.56 207 ALA B C 1
ATOM 3334 O O . ALA B 1 207 ? -7.004 21.828 11.672 1 98.56 207 ALA B O 1
ATOM 3335 N N . LYS B 1 208 ? -7.629 21.609 13.75 1 98.56 208 LYS B N 1
ATOM 3336 C CA . LYS B 1 208 ? -6.258 21.656 14.25 1 98.56 208 LYS B CA 1
ATOM 3337 C C . LYS B 1 208 ? -5.816 20.297 14.797 1 98.56 208 LYS B C 1
ATOM 3339 O O . LYS B 1 208 ? -6.508 19.719 15.633 1 98.56 208 LYS B O 1
ATOM 3344 N N . PHE B 1 209 ? -4.785 19.812 14.289 1 98.56 209 PHE B N 1
ATOM 3345 C CA . PHE B 1 209 ? -4.098 18.641 14.812 1 98.56 209 PHE B CA 1
ATOM 3346 C C . PHE B 1 209 ? -2.924 19.031 15.695 1 98.56 209 PHE B C 1
ATOM 3348 O O . PHE B 1 209 ? -1.859 19.406 15.188 1 98.56 209 PHE B O 1
ATOM 3355 N N . GLU B 1 210 ? -3.17 18.938 16.922 1 98.19 210 GLU B N 1
ATOM 3356 C CA . GLU B 1 210 ? -2.139 19.297 17.891 1 98.19 210 GLU B CA 1
ATOM 3357 C C . GLU B 1 210 ? -1.276 18.094 18.266 1 98.19 210 GLU B C 1
ATOM 3359 O O . GLU B 1 210 ? -1.753 17.156 18.906 1 98.19 210 GLU B O 1
ATOM 3364 N N . GLY B 1 211 ? -0.033 18.172 17.859 1 97.69 211 GLY B N 1
ATOM 3365 C CA . GLY B 1 211 ? 0.87 17.047 18.109 1 97.69 211 GLY B CA 1
ATOM 3366 C C . GLY B 1 211 ? 1.974 17.391 19.094 1 97.69 211 GLY B C 1
ATOM 3367 O O . GLY B 1 211 ? 2.037 18.516 19.609 1 97.69 211 GLY B O 1
ATOM 3368 N N . GLU B 1 212 ? 2.783 16.391 19.375 1 96.44 212 GLU B N 1
ATOM 3369 C CA . GLU B 1 212 ? 3.889 16.547 20.312 1 96.44 212 GLU B CA 1
ATOM 3370 C C 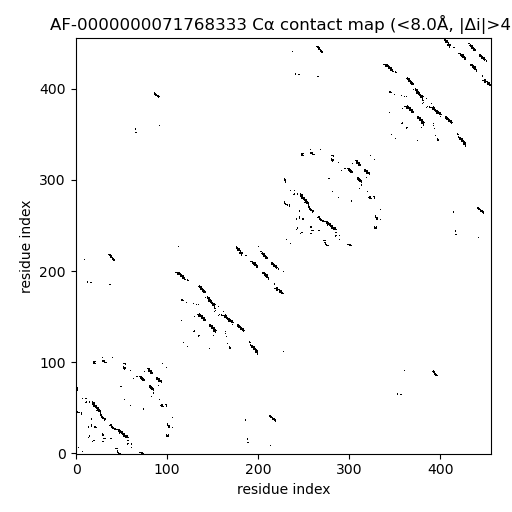. GLU B 1 212 ? 4.961 17.469 19.75 1 96.44 212 GLU B C 1
ATOM 3372 O O . GLU B 1 212 ? 5.527 18.297 20.484 1 96.44 212 GLU B O 1
ATOM 3377 N N . HIS B 1 213 ? 5.152 17.438 18.438 1 95.81 213 HIS B N 1
ATOM 3378 C CA . HIS B 1 213 ? 6.297 18.125 17.859 1 95.81 213 HIS B CA 1
ATOM 3379 C C . HIS B 1 213 ? 5.852 19.281 16.969 1 95.81 213 HIS B C 1
ATOM 3381 O O . HIS B 1 213 ? 6.613 20.219 16.734 1 95.81 213 HIS B O 1
ATOM 3387 N N . ALA B 1 214 ? 4.664 19.141 16.484 1 97.88 214 ALA B N 1
ATOM 3388 C CA . ALA B 1 214 ? 4.152 20.156 15.562 1 97.88 214 ALA B CA 1
ATOM 3389 C C . ALA B 1 214 ? 2.629 20.219 15.602 1 97.88 214 ALA B C 1
ATOM 3391 O O . ALA B 1 214 ? 1.976 19.25 16 1 97.88 214 ALA B O 1
ATOM 3392 N N . ASN B 1 215 ? 2.168 21.344 15.258 1 98.19 215 ASN B N 1
ATOM 3393 C CA . ASN B 1 215 ? 0.737 21.547 15.062 1 98.19 215 ASN B CA 1
ATOM 3394 C C . ASN B 1 215 ? 0.403 21.812 13.602 1 98.19 215 ASN B C 1
ATOM 3396 O O . ASN B 1 215 ? 1.177 22.469 12.891 1 98.19 215 ASN B O 1
ATOM 3400 N N . TYR B 1 216 ? -0.756 21.328 13.219 1 98.56 216 TYR B N 1
ATOM 3401 C CA . TYR B 1 216 ? -1.251 21.531 11.867 1 98.56 216 TYR B CA 1
ATOM 3402 C C . TYR B 1 216 ? -2.686 22.047 11.883 1 98.56 216 TYR B C 1
ATOM 3404 O O . TYR B 1 216 ? -3.508 21.578 12.672 1 98.56 216 TYR B O 1
ATOM 3412 N N . VAL B 1 217 ? -2.928 23.016 11.109 1 98.38 217 VAL B N 1
ATOM 3413 C CA . VAL B 1 217 ? -4.289 23.516 10.914 1 98.38 217 VAL B CA 1
ATOM 3414 C C . VAL B 1 217 ? -4.703 23.312 9.461 1 98.38 217 VAL B C 1
ATOM 3416 O O . VAL B 1 217 ? -3.99 23.734 8.539 1 98.38 217 VAL B O 1
ATOM 3419 N N . VAL B 1 218 ? -5.832 22.703 9.289 1 98.31 218 VAL B N 1
ATOM 3420 C CA . VAL B 1 218 ? -6.344 22.406 7.957 1 98.31 218 VAL B CA 1
ATOM 3421 C C . VAL B 1 218 ? -7.719 23.047 7.777 1 98.31 218 VAL B C 1
ATOM 3423 O O . VAL B 1 218 ? -8.586 22.922 8.641 1 98.31 218 VAL B O 1
ATOM 3426 N N . ALA B 1 219 ? -7.863 23.703 6.691 1 97.38 219 ALA B N 1
ATOM 3427 C CA . ALA B 1 219 ? -9.148 24.344 6.395 1 97.38 219 ALA B CA 1
ATOM 3428 C C . ALA B 1 219 ? -10.203 23.297 6.043 1 97.38 219 ALA B C 1
ATOM 3430 O O . ALA B 1 219 ? -9.914 22.312 5.352 1 97.38 219 ALA B O 1
ATOM 3431 N N . LEU B 1 220 ? -11.375 23.547 6.477 1 98 220 LEU B N 1
ATOM 3432 C CA . LEU B 1 220 ? -12.492 22.703 6.082 1 98 220 LEU B CA 1
ATOM 3433 C C . LEU B 1 220 ? -13.023 23.094 4.707 1 98 220 LEU B C 1
ATOM 3435 O O . LEU B 1 220 ? -12.961 24.266 4.332 1 98 220 LEU B O 1
ATOM 3439 N N . GLU B 1 221 ? -13.547 22.125 4.012 1 96.62 221 GLU B N 1
ATOM 3440 C CA . GLU B 1 221 ? -14.156 22.391 2.713 1 96.62 221 GLU B CA 1
ATOM 3441 C C . GLU B 1 221 ? -15.484 23.125 2.867 1 96.62 221 GLU B C 1
ATOM 3443 O O . GLU B 1 221 ? -16.156 23 3.895 1 96.62 221 GLU B O 1
ATOM 3448 N N . ALA B 1 222 ? -15.836 23.781 1.794 1 93.81 222 ALA B N 1
ATOM 3449 C CA . ALA B 1 222 ? -17 24.656 1.801 1 93.81 222 ALA B CA 1
ATOM 3450 C C . ALA B 1 222 ? -18.281 23.859 2.033 1 93.81 222 ALA B C 1
ATOM 3452 O O . ALA B 1 222 ? -19.266 24.375 2.57 1 93.81 222 ALA B O 1
ATOM 3453 N N . ASP B 1 223 ? -18.281 22.562 1.669 1 93.75 223 ASP B N 1
ATOM 3454 C CA . ASP B 1 223 ? -19.484 21.734 1.761 1 93.75 223 ASP B CA 1
ATOM 3455 C C . ASP B 1 223 ? -19.672 21.203 3.182 1 93.75 223 ASP B C 1
ATOM 3457 O O . ASP B 1 223 ? -20.641 20.484 3.455 1 93.75 223 ASP B O 1
ATOM 3461 N N . SER B 1 224 ? -18.797 21.688 4.027 1 97.31 224 SER B N 1
ATOM 3462 C CA . SER B 1 224 ? -18.969 21.297 5.426 1 97.31 224 SER B CA 1
ATOM 3463 C C . SER B 1 224 ? -20.25 21.891 6.016 1 97.31 224 SER B C 1
ATOM 3465 O O . SER B 1 224 ? -20.641 23 5.652 1 97.31 224 SER B O 1
ATOM 3467 N N . THR B 1 225 ? -20.875 21.109 6.953 1 97.31 225 THR B N 1
ATOM 3468 C CA . THR B 1 225 ? -22.094 21.578 7.602 1 97.31 225 THR B CA 1
ATOM 3469 C C . THR B 1 225 ? -22 21.406 9.117 1 97.31 225 THR B C 1
ATOM 3471 O O . THR B 1 225 ? -21.266 20.547 9.602 1 97.31 225 THR B O 1
ATOM 3474 N N . HIS B 1 226 ? -22.703 22.281 9.805 1 97.56 226 HIS B N 1
ATOM 3475 C CA . HIS B 1 226 ? -22.766 22.203 11.258 1 97.56 226 HIS B CA 1
ATOM 3476 C C . HIS B 1 226 ? -23.906 23.062 11.805 1 97.56 226 HIS B C 1
ATOM 3478 O O . HIS B 1 226 ? -24.484 23.875 11.062 1 97.56 226 HIS B O 1
ATOM 3484 N N . ASP B 1 227 ? -24.25 22.875 13.117 1 96.94 227 ASP B N 1
ATOM 3485 C CA . ASP B 1 227 ? -25.297 23.703 13.727 1 96.94 227 ASP B CA 1
ATOM 3486 C C . ASP B 1 227 ? -24.766 24.438 14.953 1 96.94 227 ASP B C 1
ATOM 3488 O O . ASP B 1 227 ? -25.516 24.688 15.906 1 96.94 227 ASP B O 1
ATOM 3492 N N . PHE B 1 228 ? -23.516 24.609 15 1 93.38 228 PHE B N 1
ATOM 3493 C CA . PHE B 1 228 ? -22.938 25.391 16.078 1 93.38 228 PHE B CA 1
ATOM 3494 C C . PHE B 1 228 ? -23.359 26.859 15.977 1 93.38 228 PHE B C 1
ATOM 3496 O O . PHE B 1 228 ? -23.656 27.344 14.891 1 93.38 228 PHE B O 1
#

Foldseek 3Di:
DADDPLRLVVLVLLCLAPQKAWDAFAQKGKFHHPVRFKIKIFGHPDTDHHIFIDRGSVVVSVVVVVDDRPWDWDADPVRWIWTDDPPDIDTHGTDDPVNGDGDPDDDDDDAFPDKFKDFLVRVVVVLVVCVVVVFFKWKWWDDPQFTKIFTDNCVVPVVRPDTPDMDTTGGHPDDKTWIWMFGVSRVSDDRGMFIWGWHDDDQWIWIWTHGPGMIMIGTTDSPIDIDD/DADDPLRLVVLVLLCLQPQKAWDAFAQKGKFHHPVRFKIKIFGHPDTDHHIFIDRGSVVVSVVVVVDDRPWDWDADPVRWIWTDDPPDIDTHGTDDPVNGDGDPDDDDDDQFPDKFKDFLVRVVVVLVVCVVVVFFKWKWWDDPQFTKIFTDNCVVPVVRPDTPDMDTTGGHPDDKTWIWMFGVSRVSDDRGMFIWGWHDDDQWIWIWTHGPGMIMIGTTDSPIDIDD